Protein 7Z8E (pdb70)

InterPro domains:
  IPR000914 Solute-binding protein family 5 domain [PF00496] (113-527)
  IPR030678 Peptide/nickel binding protein, MppA-type [PIRSF002741] (44-614)
  IPR039424 Solute-binding protein family 5 [PTHR30290] (17-595)

Organism: Rhizobium meliloti (NCBI:txid382)

Nearest PDB structures (foldseek):
  7z8e-assembly1_A  TM=1.002E+00  e=0.000E+00  Sinorhizobium meliloti
  7z6f-assembly1_E  TM=9.522E-01  e=4.868E-64  Escherichia coli
  8fsq-assembly1_A  TM=9.533E-01  e=7.963E-63  Escherichia coli
  4ony-assembly2_B  TM=7.742E-01  e=8.714E-64  Brucella melitensis ATCC 23457
  3pam-assembly1_A  TM=9.337E-01  e=9.844E-24  Bartonella henselae

Foldseek 3Di:
DDDDWDKDQKDDPDDDDPDDQPAQADPQFDLPFAAEDEAEAEDEFWFFFLLVQALDTHHDPCSCVFFWFFQWAADLLDFQMTGGDQFRIKTADPQRQKIKTFGDPLQAWPVGHHQALVQLQVQLVLNLVRHVLSVLLCVQFPGWDAPDRRMIMTGGNGTQLRCVNRVNRPGTGADPCQQQDADPVRHRHHSNDGDPPFGIYLGQWGFPDADHTFKTKIAGDPVRSCCSPRHQRLWPRYRIYMYTYHQAVVVVVVCCLVVVHFKDWDPALVCLVPVPPHDCSPPVQKDKDWALQQLQQKFKFWFWFFACVDPLQVDLLLLLLLLLLDAQVCLLVVPNVVFWDFAFWRRPNDLLAAFDAADDPLVVLVVVVVVFFPPCNHPPTTDGQHDPDDVSNVVSNVSSQVSLVVVQWHQDVLATARNPPRHGAEFEEEAAGCVCVVSCVSSCVSVVNNRYHYYYDYDHNRVVSVCQQQLNGRIYRDMDMGGLQDASSQCLCANQVNLRHGPGNVNRSHYGPSLNVLRVCSSNPNDSVSNSSSSNSSRSRVSSSSSTNTHIDHSTTIMMGGPQKAARPDANNNDRSPPTSIHGNVSVVD/DDDDD

B-factor: mean 26.33, std 11.59, range [11.93, 117.66]

Sequence (597 aa):
MEEQPVWHHATSSIGEPKYKDGFARFDYVNPDAPKGGELRLSESGTFDSFNPILAKGEVATGVSSSLVFETLLKSAEDEITTSSYGLLAEGISYPDDISSATFRLRAEAKWADGKPVTPEDVVFSFDMVKEHNPLFSNYYRHVISAEKTGERDVTFRFDEKNNHELPNILGQFPILPKHWWEGQDAKGSKRDISRRTTLEPVMGSGPYKIASFQAGGSIRFELRDDYWGKDLNVNVGRYNFRTINYAFFSDRSVQFEAFRAGNVDFYQDNSASHWATAYDFPAMKDGRVIREEIENPLRATGIMQAFVPNMRREKFKDQRVRQALNYAFDFEDLNRSSLAHNAFQRVDSYFWGTELASSGLPEGREKEILEELKDKVPAAVFTTPYKNPVNGDPQKVRDNLRKALALFKEAGYELKGSRLVNAKTGEPFSFEILLSNPTFERTVTPFVNSVRKIGIDARIRTVDDSSQYTNRVRSYDYDMIYGIWAQTLVPGNEQSDYWGSSASSVNQPGSRNYAGIADPAIDELIRRIVFAPNREELVATTRALDRVLLAHHYVVPLFYSKALRVAYWNHLARPKELPYYGMDFPDAWWSKNTAAKGSDVASS

Secondary structure (DSSP, 8-state):
---S--EESEE-SSS--SSPTT--S-TTS-TTPPP--EEEEEEES---B--SS-SSS-B-HHIIIII-B-SEEE-TTSSS-EEESSEEEEE--TT-SEEEEEEPTT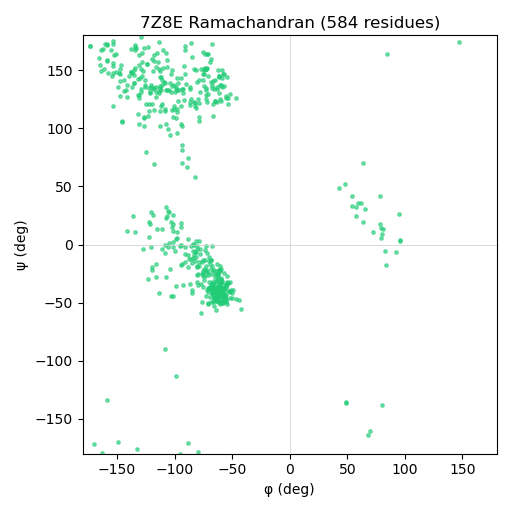-B-TTSPBP-HHHHHHHHHHHHHH-HHHHHHTTTEEEEEE-SSSEEEEEESSS--TTHHHHGGGSPB--HHHHTSB-TTSPBP-TTS---SPP--SSSEEEEEEETTTEEEEEE-TT-TTTTSGGGTT----SEEEEEEES-HHHHHHHHHTTSS-EEEE-BHHHHHHS--SHHHHTTSEEEEEE-GGGTT-EEEEEEEE-TTSGGG--HHHHHHHHHH--HHHHHHHTSTT--EE--STTTTSTTS--SS--HHHHHHHHTTGGGS-THHHH---------SHHHHHHHHHHHHHHHHHTTEEEETTEEEETTT-PBPEEEEEESSGGGHHHHHHHHHHHHHTT-EEEEEE--HHHHHHHHHTT--SEEEEEEEE-SS--GGGHHHH-GGGTTSTT-S-TT----HHHHHHHHHHHT-SSHHHHHHHHHHHHHHHHHTT-SEE-EE-SSEEEEEETTEE--SS--TT---TTTT-EEHHHHT-/---B-/--

Solvent-accessible surface area: 25182 Å² total; per-residue (Å²): 231,165,140,166,84,95,105,62,43,6,10,31,34,36,59,150,44,105,15,176,117,69,30,80,77,1,92,21,7,42,62,122,9,28,92,10,29,76,0,65,12,24,27,50,8,51,3,64,0,0,0,20,2,9,29,122,28,27,52,1,84,0,0,53,70,2,2,7,9,32,0,8,35,53,5,52,18,19,66,10,3,3,2,2,9,0,0,89,8,1,12,59,53,135,47,13,36,18,0,25,0,85,0,34,70,85,1,96,3,34,78,43,108,74,7,40,2,65,5,0,31,21,0,2,65,32,0,50,121,26,25,49,47,30,43,25,3,0,80,26,0,118,34,10,68,100,66,25,156,77,19,0,8,0,106,16,75,65,112,63,0,86,10,0,3,6,0,0,0,57,0,13,0,1,0,72,65,28,7,83,20,121,40,114,195,43,62,134,42,62,14,40,164,61,32,70,54,57,7,25,3,0,1,2,3,99,16,35,45,56,126,63,24,33,27,0,85,0,54,15,21,94,106,6,34,0,101,118,26,27,0,1,34,6,3,20,0,1,75,20,2,17,19,18,22,27,82,68,54,63,70,15,10,99,13,0,102,83,28,69,1,5,20,13,64,3,49,19,6,18,49,18,60,92,22,19,114,7,100,5,44,146,87,45,114,3,54,82,35,114,9,87,18,39,32,72,28,30,0,8,0,0,0,1,0,1,0,18,55,76,142,59,0,106,43,63,95,1,10,42,0,0,7,51,3,4,22,15,44,76,4,20,179,74,41,2,94,85,40,10,93,40,0,67,2,2,0,29,45,21,90,0,26,16,92,41,88,3,117,54,74,17,79,91,0,0,77,94,6,145,131,85,16,26,82,32,1,60,99,78,41,42,158,21,16,80,10,65,73,108,131,82,32,164,51,4,14,135,99,0,45,52,25,0,124,109,22,30,35,69,83,153,77,90,156,0,13,34,52,202,90,40,102,85,6,33,0,23,0,0,2,18,8,83,56,26,61,104,2,0,57,32,2,15,80,16,0,127,132,6,7,2,60,1,119,47,132,38,12,71,29,38,92,41,37,105,52,19,78,70,16,62,0,10,0,4,10,5,46,6,56,7,33,22,7,3,2,0,7,0,16,6,11,0,4,46,89,11,15,124,110,88,24,9,101,0,33,0,10,0,65,17,93,0,0,47,54,0,6,120,57,4,7,30,11,92,86,74,130,30,16,15,9,0,0,78,0,0,0,14,0,0,7,11,29,31,11,6,0,2,0,1,4,13,102,19,27,20,0,0,8,33,58,54,2,9,71,2,202,130,17,2,121,63,4,15,8,46,16,24,0,0,30,2,85,96,30,49,86,203,69,22,5,9,5,8,60

Structure (mmCIF, N/CA/C/O backbone):
data_7Z8E
#
_entry.id   7Z8E
#
_cell.length_a   59.900
_cell.length_b   73.770
_cell.length_c   140.830
_cell.angle_alpha   90.000
_cell.angle_beta   90.000
_cell.angle_gamma   90.000
#
_symmetry.space_group_name_H-M   'P 21 21 21'
#
loop_
_entity.id
_entity.type
_entity.pdbx_description
1 polymer 'ABC transporter substrate-binding protein'
2 polymer GLY-SER-ASP-VAL-ALA
3 polymer SER-SER
4 non-polymer 'TETRAETHYLENE GLYCOL'
5 non-polymer 1,2-ETHANEDIOL
6 non-polymer 'MAGNESIUM ION'
7 water water
#
loop_
_atom_site.group_PDB
_atom_site.id
_atom_site.type_symbol
_atom_site.label_atom_id
_atom_site.label_alt_id
_atom_site.label_comp_id
_atom_site.label_asym_id
_atom_site.label_entity_id
_atom_site.label_seq_id
_atom_site.pdbx_PDB_ins_code
_atom_site.Cartn_x
_atom_site.Cartn_y
_atom_site.Cartn_z
_atom_site.occupancy
_atom_site.B_iso_or_equiv
_atom_site.auth_seq_id
_atom_site.auth_comp_id
_atom_site.auth_asym_id
_atom_site.auth_atom_id
_atom_site.pdbx_PDB_model_num
ATOM 1 N N . MET A 1 21 ? 36.016 170.035 172.039 1.00 58.10 0 MET A N 1
ATOM 2 C CA . MET A 1 21 ? 36.244 170.852 170.849 1.00 57.50 0 MET A CA 1
ATOM 3 C C . MET A 1 21 ? 37.621 170.570 170.215 1.00 57.00 0 MET A C 1
ATOM 4 O O . MET A 1 21 ? 38.440 169.837 170.785 1.00 55.89 0 MET A O 1
ATOM 9 N N . GLU A 1 22 ? 37.873 171.171 169.044 1.00 49.53 1 GLU A N 1
ATOM 10 C CA . GLU A 1 22 ? 39.166 171.052 168.372 1.00 46.84 1 GLU A CA 1
ATOM 11 C C . GLU A 1 22 ? 40.138 172.056 169.001 1.00 45.53 1 GLU A C 1
ATOM 12 O O . GLU A 1 22 ? 39.708 173.104 169.454 1.00 44.11 1 GLU A O 1
ATOM 18 N N . GLU A 1 23 ? 41.437 171.738 169.008 1.00 39.33 2 GLU A N 1
ATOM 19 C CA . GLU A 1 23 ? 42.488 172.599 169.556 1.00 37.42 2 GLU A CA 1
ATOM 20 C C . GLU A 1 23 ? 43.520 172.870 168.463 1.00 35.15 2 GLU A C 1
ATOM 21 O O . GLU A 1 23 ? 43.492 172.201 167.423 1.00 34.71 2 GLU A O 1
ATOM 27 N N . GLN A 1 24 ? 44.463 173.816 168.709 1.00 28.33 3 GLN A N 1
ATOM 28 C CA . GLN A 1 24 ? 45.572 174.056 167.779 1.00 26.69 3 GLN A CA 1
ATOM 29 C C . GLN A 1 24 ? 46.296 172.700 167.563 1.00 29.38 3 GLN A C 1
ATOM 30 O O . GLN A 1 24 ? 46.614 172.012 168.548 1.00 25.82 3 GLN A O 1
ATOM 36 N N . PRO A 1 25 ? 46.462 172.275 166.282 1.00 26.78 4 PRO A N 1
ATOM 37 C CA . PRO A 1 25 ? 47.094 170.972 166.005 1.00 26.35 4 PRO A CA 1
ATOM 38 C C . PRO A 1 25 ? 48.498 170.828 166.585 1.00 28.59 4 PRO A C 1
ATOM 39 O O . PRO A 1 25 ? 49.228 171.806 166.767 1.00 29.17 4 PRO A O 1
ATOM 43 N N . VAL A 1 26 ? 48.813 169.606 166.976 1.00 24.37 5 VAL A N 1
ATOM 44 C CA . VAL A 1 26 ? 50.118 169.239 167.500 1.00 24.01 5 VAL A CA 1
ATOM 45 C C . VAL A 1 26 ? 50.678 168.336 166.413 1.00 26.55 5 VAL A C 1
ATOM 46 O O . VAL A 1 26 ? 50.066 167.320 166.067 1.00 25.59 5 VAL A O 1
ATOM 50 N N . TRP A 1 27 ? 51.798 168.736 165.829 1.00 24.37 6 TRP A N 1
ATOM 51 C CA . TRP A 1 27 ? 52.442 167.913 164.805 1.00 25.26 6 TRP A CA 1
ATOM 52 C C . TRP A 1 27 ? 53.512 167.021 165.417 1.00 28.97 6 TRP A C 1
ATOM 53 O O . TRP A 1 27 ? 54.212 167.428 166.350 1.00 29.45 6 TRP A O 1
ATOM 64 N N . HIS A 1 28 ? 53.632 165.807 164.892 1.00 24.07 7 HIS A N 1
ATOM 65 C CA . HIS A 1 28 ? 54.596 164.808 165.348 1.00 23.55 7 HIS A CA 1
ATOM 66 C C . HIS A 1 28 ? 55.431 164.345 164.145 1.00 25.00 7 HIS A C 1
ATOM 67 O O . HIS A 1 28 ? 54.882 164.176 163.060 1.00 24.18 7 HIS A O 1
ATOM 74 N N . HIS A 1 29 ? 56.734 164.112 164.342 1.00 22.07 8 HIS A N 1
ATOM 75 C CA . HIS A 1 29 ? 57.625 163.627 163.282 1.00 21.47 8 HIS A CA 1
ATOM 76 C C . HIS A 1 29 ? 57.599 162.089 163.238 1.00 22.88 8 HIS A C 1
ATOM 77 O O . HIS A 1 29 ? 58.150 161.481 162.325 1.00 22.44 8 HIS A O 1
ATOM 84 N N . ALA A 1 30 ? 57.024 161.485 164.275 1.00 20.97 9 ALA A N 1
ATOM 85 C CA . ALA A 1 30 ? 56.975 160.036 164.474 1.00 22.02 9 ALA A CA 1
ATOM 86 C C . ALA A 1 30 ? 55.752 159.625 165.257 1.00 26.47 9 ALA A C 1
ATOM 87 O O . ALA A 1 30 ? 55.138 160.443 165.943 1.00 25.72 9 ALA A O 1
ATOM 89 N N . THR A 1 31 ? 55.451 158.327 165.209 1.00 22.80 10 THR A N 1
ATOM 90 C CA . THR A 1 31 ? 54.377 157.755 165.989 1.00 23.67 10 THR A CA 1
ATOM 91 C C . THR A 1 31 ? 54.880 156.468 166.612 1.00 25.75 10 THR A C 1
ATOM 92 O O . THR A 1 31 ? 55.739 155.819 166.035 1.00 23.19 10 THR A O 1
ATOM 96 N N . SER A 1 32 ? 54.349 156.120 167.776 1.00 26.25 11 SER A N 1
ATOM 97 C CA . SER A 1 32 ? 54.733 154.908 168.501 1.00 27.09 11 SER A CA 1
ATOM 98 C C . SER A 1 32 ? 53.487 154.326 169.178 1.00 31.96 11 SER A C 1
ATOM 99 O O . SER A 1 32 ? 52.736 155.069 169.820 1.00 29.98 11 SER A O 1
ATOM 102 N N . SER A 1 33 ? 53.262 153.012 169.028 1.00 29.98 12 SER A N 1
ATOM 103 C CA . SER A 1 33 ? 52.092 152.373 169.659 1.00 31.61 12 SER A CA 1
ATOM 104 C C . SER A 1 33 ? 52.454 151.762 171.005 1.00 37.15 12 SER A C 1
ATOM 105 O O . SER A 1 33 ? 51.592 151.216 171.704 1.00 38.18 12 SER A O 1
ATOM 108 N N . ILE A 1 34 ? 53.736 151.877 171.377 1.00 32.69 13 ILE A N 1
ATOM 109 C CA . ILE A 1 34 ? 54.295 151.353 172.613 1.00 33.70 13 ILE A CA 1
ATOM 110 C C . ILE A 1 34 ? 55.513 152.238 172.961 1.00 40.09 13 ILE A C 1
ATOM 111 O O . ILE A 1 34 ? 56.441 152.366 172.163 1.00 41.50 13 ILE A O 1
ATOM 116 N N . GLY A 1 35 ? 55.477 152.886 174.106 1.00 36.84 14 GLY A N 1
ATOM 117 C CA . GLY A 1 35 ? 56.571 153.764 174.514 1.00 36.14 14 GLY A CA 1
ATOM 118 C C . GLY A 1 35 ? 56.713 155.024 173.673 1.00 35.83 14 GLY A C 1
ATOM 119 O O . GLY A 1 35 ? 55.799 155.392 172.928 1.00 34.41 14 GLY A O 1
ATOM 120 N N . GLU A 1 36 ? 57.880 155.684 173.779 1.00 27.82 15 GLU A N 1
ATOM 121 C CA . GLU A 1 36 ? 58.163 156.945 173.091 1.00 26.26 15 GLU A CA 1
ATOM 122 C C . GLU A 1 36 ? 59.135 156.744 171.930 1.00 26.84 15 GLU A C 1
ATOM 123 O O . GLU A 1 36 ? 59.981 155.859 172.030 1.00 26.67 15 GLU A O 1
ATOM 129 N N . PRO A 1 37 ? 59.112 157.585 170.866 1.00 21.82 16 PRO A N 1
ATOM 130 C CA . PRO A 1 37 ? 60.109 157.430 169.786 1.00 20.39 16 PRO A CA 1
ATOM 131 C C . PRO A 1 37 ? 61.520 157.663 170.332 1.00 21.53 16 PRO A C 1
ATOM 132 O O . PRO A 1 37 ? 61.739 158.593 171.127 1.00 21.46 16 PRO A O 1
ATOM 136 N N . LYS A 1 38 ? 62.456 156.789 169.943 1.00 18.20 17 LYS A N 1
ATOM 137 C CA . LYS A 1 38 ? 63.877 156.850 170.371 1.00 17.85 17 LYS A CA 1
ATOM 138 C C . LYS A 1 38 ? 64.559 158.129 169.846 1.00 20.40 17 LYS A C 1
ATOM 139 O O . LYS A 1 38 ? 65.430 158.694 170.523 1.00 20.50 17 LYS A O 1
ATOM 145 N N . TYR A 1 39 ? 64.196 158.541 168.614 1.00 17.32 18 TYR A N 1
ATOM 146 C CA . TYR A 1 39 ? 64.821 159.673 167.923 1.00 18.50 18 TYR A CA 1
ATOM 147 C C . TYR A 1 39 ? 63.974 160.926 167.957 1.00 23.43 18 TYR A C 1
ATOM 148 O O . TYR A 1 39 ? 62.778 160.861 167.715 1.00 21.21 18 TYR A O 1
ATOM 157 N N . LYS A 1 40 ? 64.600 162.071 168.218 1.00 23.71 19 LYS A N 1
ATOM 158 C CA . LYS A 1 40 ? 63.894 163.354 168.244 1.00 25.83 19 LYS A CA 1
ATOM 159 C C . LYS A 1 40 ? 63.781 163.944 166.849 1.00 28.55 19 LYS A C 1
ATOM 160 O O . LYS A 1 40 ? 64.560 163.596 165.956 1.00 25.93 19 LYS A O 1
ATOM 166 N N . ASP A 1 41 ? 62.848 164.897 166.688 1.00 26.81 20 ASP A N 1
ATOM 167 C CA . ASP A 1 41 ? 62.669 165.628 165.436 1.00 27.79 20 ASP A CA 1
ATOM 168 C C . ASP A 1 41 ? 64.004 166.271 165.052 1.00 30.62 20 ASP A C 1
ATOM 169 O O . ASP A 1 41 ? 64.674 166.860 165.906 1.00 31.01 20 ASP A O 1
ATOM 174 N N . GLY A 1 42 ? 64.437 166.027 163.824 1.00 26.85 21 GLY A N 1
ATOM 175 C CA . GLY A 1 42 ? 65.712 166.550 163.337 1.00 27.14 21 GLY A CA 1
ATOM 176 C C . GLY A 1 42 ? 66.893 165.605 163.438 1.00 29.33 21 GLY A C 1
ATOM 177 O O . GLY A 1 42 ? 68.013 165.998 163.099 1.00 29.77 21 GLY A O 1
ATOM 178 N N . PHE A 1 43 ? 66.679 164.343 163.906 1.00 24.68 22 PHE A N 1
ATOM 179 C CA . PHE A 1 43 ? 67.770 163.368 163.997 1.00 22.08 22 PHE A CA 1
ATOM 180 C C . PHE A 1 43 ? 68.404 163.179 162.622 1.00 24.65 22 PHE A C 1
ATOM 181 O O . PHE A 1 43 ? 67.713 163.312 161.614 1.00 24.34 22 PHE A O 1
ATOM 189 N N . ALA A 1 44 ? 69.718 162.933 162.571 1.00 22.61 23 ALA A N 1
ATOM 190 C CA . ALA A 1 44 ? 70.446 162.850 161.301 1.00 22.90 23 ALA A CA 1
ATOM 191 C C . ALA A 1 44 ? 70.330 161.523 160.552 1.00 24.29 23 ALA A C 1
ATOM 192 O O . ALA A 1 44 ? 70.401 161.502 159.313 1.00 22.77 23 ALA A O 1
ATOM 194 N N . ARG A 1 45 ? 70.206 160.417 161.313 1.00 20.42 24 ARG A N 1
ATOM 195 C CA . ARG A 1 45 ? 70.186 159.046 160.825 1.00 19.07 24 ARG A CA 1
ATOM 196 C C . ARG A 1 45 ? 69.871 158.082 161.968 1.00 21.11 24 ARG A C 1
ATOM 197 O O . ARG A 1 45 ? 69.955 158.456 163.142 1.00 19.92 24 ARG A O 1
ATOM 205 N N . PHE A 1 46 ? 69.642 156.810 161.618 1.00 18.25 25 PHE A N 1
ATOM 206 C CA . PHE A 1 46 ? 69.497 155.751 162.604 1.00 17.40 25 PHE A CA 1
ATOM 207 C C . PHE A 1 46 ? 70.907 155.450 163.115 1.00 22.31 25 PHE A C 1
ATOM 208 O O . PHE A 1 46 ? 71.869 155.644 162.372 1.00 23.26 25 PHE A O 1
ATOM 216 N N . ASP A 1 47 ? 71.045 155.070 164.395 1.00 18.37 26 ASP A N 1
ATOM 217 C CA . ASP A 1 47 ? 72.357 154.838 164.992 1.00 19.27 26 ASP A CA 1
ATOM 218 C C . ASP A 1 47 ? 73.133 153.680 164.418 1.00 23.48 26 ASP A C 1
ATOM 219 O O . ASP A 1 47 ? 74.360 153.720 164.464 1.00 23.65 26 ASP A O 1
ATOM 224 N N . TYR A 1 48 ? 72.438 152.617 163.986 1.00 18.56 27 TYR A N 1
ATOM 225 C CA . TYR A 1 48 ? 73.107 151.383 163.583 1.00 18.54 27 TYR A CA 1
ATOM 226 C C . TYR A 1 48 ? 73.719 151.425 162.194 1.00 22.24 27 TYR A C 1
ATOM 227 O O . TYR A 1 48 ? 74.520 150.555 161.870 1.00 21.49 27 TYR A O 1
ATOM 236 N N . VAL A 1 49 ? 73.296 152.374 161.334 1.00 18.05 28 VAL A N 1
ATOM 237 C CA . VAL A 1 49 ? 73.765 152.344 159.939 1.00 17.27 28 VAL A CA 1
ATOM 238 C C . VAL A 1 49 ? 75.223 152.752 159.836 1.00 20.37 28 VAL A C 1
ATOM 239 O O . VAL A 1 49 ? 75.750 153.384 160.747 1.00 20.16 28 VAL A O 1
ATOM 243 N N . ASN A 1 50 ? 75.844 152.449 158.697 1.00 19.61 29 ASN A N 1
ATOM 244 C CA . ASN A 1 50 ? 77.164 152.948 158.370 1.00 19.88 29 ASN A CA 1
ATOM 245 C C . ASN A 1 50 ? 76.845 154.203 157.549 1.00 23.25 29 ASN A C 1
ATOM 246 O O . ASN A 1 50 ? 76.470 154.073 156.383 1.00 22.47 29 ASN A O 1
ATOM 251 N N . PRO A 1 51 ? 76.986 155.428 158.117 1.00 21.43 30 PRO A N 1
ATOM 252 C CA . PRO A 1 51 ? 76.674 156.645 157.336 1.00 22.59 30 PRO A CA 1
ATOM 253 C C . PRO A 1 51 ? 77.535 156.802 156.094 1.00 27.20 30 PRO A C 1
ATOM 254 O O . PRO A 1 51 ? 77.152 157.516 155.164 1.00 27.58 30 PRO A O 1
ATOM 258 N N . ASP A 1 52 ? 78.706 156.148 156.076 1.00 24.59 31 ASP A N 1
ATOM 259 C CA . ASP A 1 52 ? 79.579 156.259 154.907 1.00 25.35 31 ASP A CA 1
ATOM 260 C C . ASP A 1 52 ? 79.498 155.020 153.969 1.00 27.75 31 ASP A C 1
ATOM 261 O O . ASP A 1 52 ? 80.390 154.832 153.135 1.00 26.92 31 ASP A O 1
ATOM 266 N N . ALA A 1 53 ? 78.422 154.190 154.093 1.00 23.56 32 ALA A N 1
ATOM 267 C CA . ALA A 1 53 ? 78.238 153.013 153.227 1.00 22.12 32 ALA A CA 1
ATOM 268 C C . ALA A 1 53 ? 78.323 153.478 151.763 1.00 25.53 32 ALA A C 1
ATOM 269 O O . ALA A 1 53 ? 77.641 154.436 151.394 1.00 23.06 32 ALA A O 1
ATOM 271 N N . PRO A 1 54 ? 79.196 152.865 150.935 1.00 24.08 33 PRO A N 1
ATOM 272 C CA . PRO A 1 54 ? 79.326 153.334 149.541 1.00 25.12 33 PRO A CA 1
ATOM 273 C C . PRO A 1 54 ? 78.174 152.865 148.663 1.00 26.90 33 PRO A C 1
ATOM 274 O O . PRO A 1 54 ? 77.615 151.790 148.916 1.00 25.04 33 PRO A O 1
ATOM 278 N N . LYS A 1 55 ? 77.851 153.652 147.621 1.00 23.32 34 LYS A N 1
ATOM 279 C CA . LYS A 1 55 ? 76.825 153.306 146.638 1.00 22.25 34 LYS A CA 1
ATOM 280 C C . LYS A 1 55 ? 77.507 152.573 145.499 1.00 27.59 34 LYS A C 1
ATOM 281 O O . LYS A 1 55 ? 78.464 153.098 144.915 1.00 28.10 34 LYS A O 1
ATOM 287 N N . GLY A 1 56 ? 77.034 151.369 145.203 1.00 22.10 35 GLY A N 1
ATOM 288 C CA . GLY A 1 56 ? 77.583 150.588 144.110 1.00 21.46 35 GLY A CA 1
ATOM 289 C C . GLY A 1 56 ? 77.568 149.097 144.337 1.00 22.42 35 GLY A C 1
ATOM 290 O O . GLY A 1 56 ? 77.225 148.633 145.425 1.00 21.63 35 GLY A O 1
ATOM 291 N N . GLY A 1 57 ? 77.949 148.358 143.297 1.00 19.74 36 GLY A N 1
ATOM 292 C CA . GLY A 1 57 ? 78.036 146.909 143.368 1.00 19.31 36 GLY A CA 1
ATOM 293 C C . GLY A 1 57 ? 76.716 146.217 143.115 1.00 23.31 36 GLY A C 1
ATOM 294 O O . GLY A 1 57 ? 75.643 146.842 143.152 1.00 21.64 36 GLY A O 1
ATOM 295 N N . GLU A 1 58 ? 76.803 144.913 142.843 1.00 21.10 37 GLU A N 1
ATOM 296 C CA . GLU A 1 58 ? 75.632 144.088 142.567 1.00 19.56 37 GLU A CA 1
ATOM 297 C C . GLU A 1 58 ? 75.371 143.159 143.748 1.00 24.22 37 GLU A C 1
ATOM 298 O O . GLU A 1 58 ? 76.316 142.642 144.353 1.00 24.55 37 GLU A O 1
ATOM 304 N N . LEU A 1 59 ? 74.089 143.002 144.111 1.00 16.84 38 LEU A N 1
ATOM 305 C CA . LEU A 1 59 ? 73.666 142.045 145.109 1.00 16.30 38 LEU A CA 1
ATOM 306 C C . LEU A 1 59 ? 72.762 141.037 144.369 1.00 19.63 38 LEU A C 1
ATOM 307 O O . LEU A 1 59 ? 71.791 141.446 143.734 1.00 20.19 38 LEU A O 1
ATOM 312 N N . ARG A 1 60 ? 73.063 139.734 144.479 1.00 14.99 39 ARG A N 1
ATOM 313 C CA . ARG A 1 60 ? 72.287 138.683 143.819 1.00 13.98 39 ARG A CA 1
ATOM 314 C C . ARG A 1 60 ? 71.491 137.907 144.864 1.00 18.36 39 ARG A C 1
ATOM 315 O O . ARG A 1 60 ? 72.071 137.279 145.751 1.00 17.08 39 ARG A O 1
ATOM 323 N N . LEU A 1 61 ? 70.161 138.006 144.793 1.00 14.34 40 LEU A N 1
ATOM 324 C CA . LEU A 1 61 ? 69.272 137.338 145.755 1.00 14.79 40 LEU A CA 1
ATOM 325 C C . LEU A 1 61 ? 68.427 136.287 145.038 1.00 17.78 40 LEU A C 1
ATOM 326 O O . LEU A 1 61 ? 68.310 136.293 143.807 1.00 15.64 40 LEU A O 1
ATOM 331 N N . SER A 1 62 ? 67.808 135.403 145.837 1.00 16.01 41 SER A N 1
ATOM 332 C CA . SER A 1 62 ? 66.933 134.371 145.302 1.00 15.81 41 SER A CA 1
ATOM 333 C C . SER A 1 62 ? 65.580 134.533 145.990 1.00 20.81 41 SER A C 1
ATOM 334 O O . SER A 1 62 ? 65.486 135.108 147.088 1.00 21.71 41 SER A O 1
ATOM 337 N N . GLU A 1 63 ? 64.531 134.064 145.328 1.00 17.89 42 GLU A N 1
ATOM 338 C CA . GLU A 1 63 ? 63.172 134.110 145.874 1.00 17.98 42 GLU A CA 1
ATOM 339 C C . GLU A 1 63 ? 62.521 132.802 145.458 1.00 21.81 42 GLU A C 1
ATOM 340 O O . GLU A 1 63 ? 62.738 132.321 144.347 1.00 20.16 42 GLU A O 1
ATOM 346 N N . SER A 1 64 ? 61.795 132.173 146.382 1.00 20.81 43 SER A N 1
ATOM 347 C CA . SER A 1 64 ? 61.126 130.908 146.086 1.00 20.77 43 SER A CA 1
ATOM 348 C C . SER A 1 64 ? 59.933 131.176 145.177 1.00 23.51 43 SER A C 1
ATOM 349 O O . SER A 1 64 ? 59.351 132.264 145.203 1.00 24.63 43 SER A O 1
ATOM 352 N N . GLY A 1 65 ? 59.602 130.197 144.364 1.00 19.95 44 GLY A N 1
ATOM 353 C CA . GLY A 1 65 ? 58.450 130.276 143.486 1.00 18.75 44 GLY A CA 1
ATOM 354 C C . GLY A 1 65 ? 58.721 131.072 142.237 1.00 21.28 44 GLY A C 1
ATOM 355 O O . GLY A 1 65 ? 59.763 130.900 141.594 1.00 21.86 44 GLY A O 1
ATOM 356 N N . THR A 1 66 ? 57.753 131.901 141.854 1.00 17.17 45 THR A N 1
ATOM 357 C CA . THR A 1 66 ? 57.860 132.667 140.598 1.00 17.44 45 THR A CA 1
ATOM 358 C C . THR A 1 66 ? 57.116 134.006 140.741 1.00 20.28 45 THR A C 1
ATOM 359 O O . THR A 1 66 ? 56.720 134.399 141.842 1.00 19.13 45 THR A O 1
ATOM 363 N N . PHE A 1 67 ? 56.940 134.709 139.636 1.00 17.81 46 PHE A N 1
ATOM 364 C CA . PHE A 1 67 ? 56.110 135.917 139.648 1.00 17.49 46 PHE A CA 1
ATOM 365 C C . PHE A 1 67 ? 55.433 136.036 138.294 1.00 19.74 46 PHE A C 1
ATOM 366 O O . PHE A 1 67 ? 55.981 135.580 137.282 1.00 19.16 46 PHE A O 1
ATOM 374 N N . ASP A 1 68 ? 54.259 136.648 138.261 1.00 16.03 47 ASP A N 1
ATOM 375 C CA . ASP A 1 68 ? 53.586 136.843 136.976 1.00 17.29 47 ASP A CA 1
ATOM 376 C C . ASP A 1 68 ? 52.917 138.222 136.964 1.00 21.18 47 ASP A C 1
ATOM 377 O O . ASP A 1 68 ? 52.103 138.486 136.084 1.00 20.64 47 ASP A O 1
ATOM 382 N N . SER A 1 69 ? 53.243 139.089 137.951 1.00 17.71 48 SER A N 1
ATOM 383 C CA . SER A 1 69 ? 52.635 140.430 138.040 1.00 17.03 48 SER A CA 1
ATOM 384 C C . SER A 1 69 ? 53.552 141.438 138.775 1.00 21.00 48 SER A C 1
ATOM 385 O O . SER A 1 69 ? 54.286 141.039 139.662 1.00 19.07 48 SER A O 1
ATOM 388 N N . PHE A 1 70 ? 53.501 142.727 138.388 1.00 18.36 49 PHE A N 1
ATOM 389 C CA . PHE A 1 70 ? 54.231 143.793 139.079 1.00 18.31 49 PHE A CA 1
ATOM 390 C C . PHE A 1 70 ? 53.253 144.673 139.851 1.00 21.97 49 PHE A C 1
ATOM 391 O O . PHE A 1 70 ? 53.678 145.654 140.459 1.00 19.79 49 PHE A O 1
ATOM 399 N N . ASN A 1 71 ? 51.944 144.357 139.785 1.00 18.67 50 ASN A N 1
ATOM 400 C CA . ASN A 1 71 ? 50.931 145.162 140.478 1.00 18.56 50 ASN A CA 1
ATOM 401 C C . ASN A 1 71 ? 51.142 144.996 141.992 1.00 22.87 50 ASN A C 1
ATOM 402 O O . ASN A 1 71 ? 50.988 143.896 142.515 1.00 22.21 50 ASN A O 1
ATOM 407 N N . PRO A 1 72 ? 51.596 146.060 142.684 1.00 22.03 51 PRO A N 1
ATOM 408 C CA . PRO A 1 72 ? 52.017 145.895 144.081 1.00 22.81 51 PRO A CA 1
ATOM 409 C C . PRO A 1 72 ? 50.913 145.745 145.110 1.00 26.31 51 PRO A C 1
ATOM 410 O O . PRO A 1 72 ? 51.199 145.405 146.261 1.00 28.44 51 PRO A O 1
ATOM 414 N N . ILE A 1 73 ? 49.670 146.034 144.730 1.00 18.97 52 ILE A N 1
ATOM 415 C CA . ILE A 1 73 ? 48.624 146.009 145.741 1.00 19.26 52 ILE A CA 1
ATOM 416 C C . ILE A 1 73 ? 47.515 145.013 145.469 1.00 23.43 52 ILE A C 1
ATOM 417 O O . ILE A 1 73 ? 46.837 144.617 146.415 1.00 23.97 52 ILE A O 1
ATOM 422 N N . LEU A 1 74 ? 47.325 144.606 144.210 1.00 19.72 53 LEU A N 1
ATOM 423 C CA . LEU A 1 74 ? 46.256 143.678 143.864 1.00 19.20 53 LEU A CA 1
ATOM 424 C C . LEU A 1 74 ? 46.601 142.287 144.374 1.00 22.64 53 LEU A C 1
ATOM 425 O O . LEU A 1 74 ? 47.634 141.740 144.005 1.00 21.94 53 LEU A O 1
ATOM 430 N N . ALA A 1 75 ? 45.727 141.718 145.201 1.00 19.93 54 ALA A N 1
ATOM 431 C CA . ALA A 1 75 ? 45.945 140.377 145.743 1.00 20.14 54 ALA A CA 1
ATOM 432 C C . ALA A 1 75 ? 45.503 139.318 144.726 1.00 23.92 54 ALA A C 1
ATOM 433 O O . ALA A 1 75 ? 44.616 138.512 144.995 1.00 23.66 54 ALA A O 1
ATOM 435 N N . LYS A 1 76 ? 46.107 139.370 143.526 1.00 19.25 55 LYS A N 1
ATOM 436 C CA . LYS A 1 76 ? 45.889 138.426 142.433 1.00 19.03 55 LYS A CA 1
ATOM 437 C C . LYS A 1 76 ? 47.270 138.135 141.843 1.00 21.79 55 LYS A C 1
ATOM 438 O O . LYS A 1 76 ? 48.163 139.001 141.855 1.00 19.52 55 LYS A O 1
ATOM 444 N N . GLY A 1 77 ? 47.430 136.924 141.334 1.00 19.93 56 GLY A N 1
ATOM 445 C CA . GLY A 1 77 ? 48.687 136.506 140.712 1.00 19.14 56 GLY A CA 1
ATOM 446 C C . GLY A 1 77 ? 49.807 136.358 141.726 1.00 21.66 56 GLY A C 1
ATOM 447 O O . GLY A 1 77 ? 49.553 136.186 142.915 1.00 21.29 56 GLY A O 1
ATOM 448 N N . GLU A 1 78 ? 51.050 136.376 141.248 1.00 20.23 57 GLU A N 1
ATOM 449 C CA . GLU A 1 78 ? 52.259 136.209 142.083 1.00 19.49 57 GLU A CA 1
ATOM 450 C C . GLU A 1 78 ? 53.124 137.452 141.863 1.00 22.99 57 GLU A C 1
ATOM 451 O O . GLU A 1 78 ? 53.531 137.715 140.733 1.00 19.88 57 GLU A O 1
ATOM 457 N N . VAL A 1 79 ? 53.424 138.211 142.937 1.00 20.64 58 VAL A N 1
ATOM 458 C CA . VAL A 1 79 ? 54.227 139.444 142.813 1.00 21.62 58 VAL A CA 1
ATOM 459 C C . VAL A 1 79 ? 55.568 139.243 143.511 1.00 25.25 58 VAL A C 1
ATOM 460 O O . VAL A 1 79 ? 55.615 138.563 144.524 1.00 25.77 58 VAL A O 1
ATOM 464 N N . ALA A 1 80 ? 56.644 139.818 142.970 1.00 22.95 59 ALA A N 1
ATOM 465 C CA . ALA A 1 80 ? 57.982 139.754 143.578 1.00 24.47 59 ALA A CA 1
ATOM 466 C C . ALA A 1 80 ? 58.015 140.695 144.768 1.00 28.02 59 ALA A C 1
ATOM 467 O O . ALA A 1 80 ? 57.544 141.823 144.632 1.00 27.33 59 ALA A O 1
ATOM 469 N N . THR A 1 81 ? 58.599 140.258 145.910 1.00 24.18 60 THR A N 1
ATOM 470 C CA . THR A 1 81 ? 58.686 141.071 147.144 1.00 23.11 60 THR A CA 1
ATOM 471 C C . THR A 1 81 ? 59.439 142.385 146.957 1.00 25.23 60 THR A C 1
ATOM 472 O O . THR A 1 81 ? 59.154 143.376 147.647 1.00 23.72 60 THR A O 1
ATOM 476 N N . GLY A 1 82 ? 60.403 142.374 146.039 1.00 19.90 61 GLY A N 1
ATOM 477 C CA . GLY A 1 82 ? 61.233 143.537 145.782 1.00 19.80 61 GLY A CA 1
ATOM 478 C C . GLY A 1 82 ? 60.469 144.728 145.236 1.00 22.27 61 GLY A C 1
ATOM 479 O O . GLY A 1 82 ? 60.909 145.858 145.398 1.00 22.57 61 GLY A O 1
ATOM 480 N N . VAL A 1 83 ? 59.317 144.497 144.573 1.00 17.69 62 VAL A N 1
ATOM 481 C CA . VAL A 1 83 ? 58.568 145.617 143.996 1.00 17.85 62 VAL A CA 1
ATOM 482 C C . VAL A 1 83 ? 58.070 146.552 145.120 1.00 19.86 62 VAL A C 1
ATOM 483 O O . VAL A 1 83 ? 58.411 147.744 145.136 1.00 20.27 62 VAL A O 1
ATOM 487 N N . SER A 1 84 ? 57.319 146.004 146.081 1.00 18.83 63 SER A N 1
ATOM 488 C CA . SER A 1 84 ? 56.801 146.863 147.137 1.00 19.60 63 SER A CA 1
ATOM 489 C C . SER A 1 84 ? 57.884 147.431 148.053 1.00 24.10 63 SER A C 1
ATOM 490 O O . SER A 1 84 ? 57.739 148.583 148.492 1.00 26.10 63 SER A O 1
ATOM 493 N N . SER A 1 85 ? 58.968 146.670 148.307 1.00 19.44 64 SER A N 1
ATOM 494 C CA A SER A 1 85 ? 60.052 147.101 149.198 0.50 19.54 64 SER A CA 1
ATOM 495 C CA B SER A 1 85 ? 60.013 147.148 149.215 0.50 18.95 64 SER A CA 1
ATOM 496 C C . SER A 1 85 ? 61.021 148.123 148.605 1.00 22.33 64 SER A C 1
ATOM 497 O O . SER A 1 85 ? 61.527 148.983 149.335 1.00 20.03 64 SER A O 1
ATOM 502 N N . LEU A 1 86 ? 61.314 148.010 147.295 1.00 17.36 65 LEU A N 1
ATOM 503 C CA . LEU A 1 86 ? 62.334 148.851 146.679 1.00 17.32 65 LEU A CA 1
ATOM 504 C C . LEU A 1 86 ? 61.832 149.946 145.769 1.00 19.83 65 LEU A C 1
ATOM 505 O O . LEU A 1 86 ? 62.549 150.926 145.551 1.00 18.84 65 LEU A O 1
ATOM 510 N N . VAL A 1 87 ? 60.660 149.740 145.139 1.00 16.76 66 VAL A N 1
ATOM 511 C CA . VAL A 1 87 ? 60.127 150.697 144.133 1.00 15.49 66 VAL A CA 1
ATOM 512 C C . VAL A 1 87 ? 59.066 151.621 144.773 1.00 19.79 66 VAL A C 1
ATOM 513 O O . VAL A 1 87 ? 58.945 152.777 144.352 1.00 20.50 66 VAL A O 1
ATOM 517 N N . PHE A 1 88 ? 58.263 151.094 145.717 1.00 16.99 67 PHE A N 1
ATOM 518 C CA . PHE A 1 88 ? 57.209 151.901 146.343 1.00 16.60 67 PHE A CA 1
ATOM 519 C C . PHE A 1 88 ? 57.568 152.282 147.762 1.00 21.55 67 PHE A C 1
ATOM 520 O O . PHE A 1 88 ? 58.411 151.634 148.408 1.00 20.68 67 PHE A O 1
ATOM 528 N N . GLU A 1 89 ? 56.921 153.339 148.250 1.00 18.90 68 GLU A N 1
ATOM 529 C CA . GLU A 1 89 ? 57.160 153.818 149.609 1.00 18.73 68 GLU A CA 1
ATOM 530 C C . GLU A 1 89 ? 55.852 154.020 150.316 1.00 21.63 68 GLU A C 1
ATOM 531 O O . GLU A 1 89 ? 54.812 154.151 149.686 1.00 20.94 68 GLU A O 1
ATOM 537 N N . THR A 1 90 ? 55.921 154.113 151.628 1.00 17.69 69 THR A N 1
ATOM 538 C CA . THR A 1 90 ? 54.780 154.329 152.502 1.00 15.96 69 THR A CA 1
ATOM 539 C C . THR A 1 90 ? 54.917 155.732 153.171 1.00 18.84 69 THR A C 1
ATOM 540 O O . THR A 1 90 ? 55.953 156.409 153.031 1.00 18.77 69 THR A O 1
ATOM 544 N N . LEU A 1 91 ? 53.900 156.153 153.922 1.00 15.72 70 LEU A N 1
ATOM 545 C CA . LEU A 1 91 ? 53.935 157.481 154.563 1.00 17.16 70 LEU A CA 1
ATOM 546 C C . LEU A 1 91 ? 54.945 157.553 155.688 1.00 19.53 70 LEU A C 1
ATOM 547 O O . LEU A 1 91 ? 55.540 158.612 155.923 1.00 19.63 70 LEU A O 1
ATOM 552 N N . LEU A 1 92 ? 55.137 156.415 156.385 1.00 17.41 71 LEU A N 1
ATOM 553 C CA . LEU A 1 92 ? 56.061 156.336 157.530 1.00 16.99 71 LEU A CA 1
ATOM 554 C C . LEU A 1 92 ? 57.004 155.164 157.370 1.00 19.38 71 LEU A C 1
ATOM 555 O O . LEU A 1 92 ? 56.624 154.147 156.798 1.00 18.08 71 LEU A O 1
ATOM 560 N N . LYS A 1 93 ? 58.217 155.273 157.932 1.00 18.63 72 LYS A N 1
ATOM 561 C CA . LYS A 1 93 ? 59.214 154.191 157.883 1.00 18.47 72 LYS A CA 1
ATOM 562 C C . LYS A 1 93 ? 59.382 153.615 159.296 1.00 22.30 72 LYS A C 1
ATOM 563 O O . LYS A 1 93 ? 59.738 154.356 160.210 1.00 20.69 72 LYS A O 1
ATOM 569 N N . SER A 1 94 ? 59.125 152.299 159.479 1.00 19.44 73 SER A N 1
ATOM 570 C CA . SER A 1 94 ? 59.269 151.643 160.791 1.00 21.09 73 SER A CA 1
ATOM 571 C C . SER A 1 94 ? 60.757 151.476 161.151 1.00 24.47 73 SER A C 1
ATOM 572 O O . SER A 1 94 ? 61.529 150.996 160.317 1.00 24.87 73 SER A O 1
ATOM 575 N N . ALA A 1 95 ? 61.165 151.914 162.375 1.00 20.52 74 ALA A N 1
ATOM 576 C CA . ALA A 1 95 ? 62.560 151.813 162.812 1.00 18.75 74 ALA A CA 1
ATOM 577 C C . ALA A 1 95 ? 62.834 150.396 163.283 1.00 21.24 74 ALA A C 1
ATOM 578 O O . ALA A 1 95 ? 62.139 149.917 164.170 1.00 20.88 74 ALA A O 1
ATOM 580 N N . GLU A 1 96 ? 63.868 149.728 162.721 1.00 18.00 75 GLU A N 1
ATOM 581 C CA . GLU A 1 96 ? 64.170 148.341 163.118 1.00 17.75 75 GLU A CA 1
ATOM 582 C C . GLU A 1 96 ? 64.903 148.237 164.453 1.00 22.07 75 GLU A C 1
ATOM 583 O O . GLU A 1 96 ? 65.136 147.121 164.936 1.00 21.06 75 GLU A O 1
ATOM 589 N N . ASP A 1 97 ? 65.257 149.390 165.057 1.00 18.80 76 ASP A N 1
ATOM 590 C CA . ASP A 1 97 ? 65.861 149.365 166.387 1.00 18.77 76 ASP A CA 1
ATOM 591 C C . ASP A 1 97 ? 64.827 149.720 167.486 1.00 22.49 76 ASP A C 1
ATOM 592 O O . ASP A 1 97 ? 65.178 149.975 168.640 1.00 22.15 76 ASP A O 1
ATOM 597 N N . GLU A 1 98 ? 63.548 149.742 167.106 1.00 19.04 77 GLU A N 1
ATOM 598 C CA . GLU A 1 98 ? 62.435 149.994 168.016 1.00 19.52 77 GLU A CA 1
ATOM 599 C C . GLU A 1 98 ? 61.309 148.988 167.767 1.00 23.46 77 GLU A C 1
ATOM 600 O O . GLU A 1 98 ? 61.345 148.273 166.766 1.00 22.98 77 GLU A O 1
ATOM 606 N N . ILE A 1 99 ? 60.329 148.929 168.688 1.00 24.91 78 ILE A N 1
ATOM 607 C CA . ILE A 1 99 ? 59.255 147.932 168.589 1.00 26.48 78 ILE A CA 1
ATOM 608 C C . ILE A 1 99 ? 58.189 148.301 167.530 1.00 32.23 78 ILE A C 1
ATOM 609 O O . ILE A 1 99 ? 57.977 147.499 166.611 1.00 34.19 78 ILE A O 1
ATOM 614 N N . THR A 1 100 ? 57.513 149.456 167.655 1.00 28.16 79 THR A N 1
ATOM 615 C CA . THR A 1 100 ? 56.483 149.847 166.663 1.00 27.56 79 THR A CA 1
ATOM 616 C C . THR A 1 100 ? 56.693 151.251 166.092 1.00 29.65 79 THR A C 1
ATOM 617 O O . THR A 1 100 ? 55.955 151.661 165.180 1.00 31.87 79 THR A O 1
ATOM 621 N N . THR A 1 101 ? 57.699 151.980 166.591 1.00 21.72 80 THR A N 1
ATOM 622 C CA . THR A 1 101 ? 57.943 153.359 166.156 1.00 19.57 80 THR A CA 1
ATOM 623 C C . THR A 1 101 ? 58.160 153.500 164.671 1.00 21.19 80 THR A C 1
ATOM 624 O O . THR A 1 101 ? 58.897 152.718 164.070 1.00 21.02 80 THR A O 1
ATOM 628 N N . SER A 1 102 ? 57.522 154.529 164.087 1.00 18.63 81 SER A N 1
ATOM 629 C CA A SER A 1 102 ? 57.608 154.833 162.665 0.50 17.43 81 SER A CA 1
ATOM 630 C CA B SER A 1 102 ? 57.710 154.830 162.676 0.50 17.56 81 SER A CA 1
ATOM 631 C C . SER A 1 102 ? 57.904 156.321 162.514 1.00 20.53 81 SER A C 1
ATOM 632 O O . SER A 1 102 ? 57.378 157.108 163.294 1.00 20.42 81 SER A O 1
ATOM 637 N N . TYR A 1 103 ? 58.737 156.687 161.564 1.00 17.31 82 TYR A N 1
ATOM 638 C CA . TYR A 1 103 ? 59.145 158.067 161.311 1.00 17.14 82 TYR A CA 1
ATOM 639 C C . TYR A 1 103 ? 58.671 158.533 159.938 1.00 20.11 82 TYR A C 1
ATOM 640 O O . TYR A 1 103 ? 58.586 157.721 159.017 1.00 21.28 82 TYR A O 1
ATOM 649 N N . GLY A 1 104 ? 58.463 159.837 159.784 1.00 17.82 83 GLY A N 1
ATOM 650 C CA . GLY A 1 104 ? 58.035 160.384 158.498 1.00 17.68 83 GLY A CA 1
ATOM 651 C C . GLY A 1 104 ? 58.922 159.992 157.326 1.00 21.06 83 GLY A C 1
ATOM 652 O O . GLY A 1 104 ? 60.127 160.248 157.354 1.00 20.59 83 GLY A O 1
ATOM 653 N N . LEU A 1 105 ? 58.332 159.310 156.304 1.00 17.93 84 LEU A N 1
ATOM 654 C CA . LEU A 1 105 ? 59.033 158.942 155.067 1.00 16.43 84 LEU A CA 1
ATOM 655 C C . LEU A 1 105 ? 58.443 159.858 153.987 1.00 21.57 84 LEU A C 1
ATOM 656 O O . LEU A 1 105 ? 58.932 160.977 153.853 1.00 22.31 84 LEU A O 1
ATOM 661 N N . LEU A 1 106 ? 57.352 159.461 153.281 1.00 18.37 85 LEU A N 1
ATOM 662 C CA . LEU A 1 106 ? 56.732 160.407 152.314 1.00 18.48 85 LEU A CA 1
ATOM 663 C C . LEU A 1 106 ? 56.021 161.530 153.086 1.00 20.13 85 LEU A C 1
ATOM 664 O O . LEU A 1 106 ? 55.874 162.631 152.570 1.00 21.73 85 LEU A O 1
ATOM 669 N N . ALA A 1 107 ? 55.590 161.242 154.332 1.00 17.81 86 ALA A N 1
ATOM 670 C CA . ALA A 1 107 ? 54.991 162.278 155.191 1.00 19.41 86 ALA A CA 1
ATOM 671 C C . ALA A 1 107 ? 56.101 162.966 156.037 1.00 22.63 86 ALA A C 1
ATOM 672 O O . ALA A 1 107 ? 57.023 162.297 156.498 1.00 21.41 86 ALA A O 1
ATOM 674 N N . GLU A 1 108 ? 56.041 164.286 156.178 1.00 21.26 87 GLU A N 1
ATOM 675 C CA . GLU A 1 108 ? 56.955 165.084 157.000 1.00 21.80 87 GLU A CA 1
ATOM 676 C C . GLU A 1 108 ? 56.496 164.962 158.473 1.00 25.99 87 GLU A C 1
ATOM 677 O O . GLU A 1 108 ? 57.305 164.949 159.415 1.00 25.06 87 GLU A O 1
ATOM 683 N N . GLY A 1 109 ? 55.188 164.874 158.643 1.00 23.28 88 GLY A N 1
ATOM 684 C CA . GLY A 1 109 ? 54.598 164.805 159.965 1.00 24.94 88 GLY A CA 1
ATOM 685 C C . GLY A 1 109 ? 53.182 164.303 159.992 1.00 26.18 88 GLY A C 1
ATOM 686 O O . GLY A 1 109 ? 52.540 164.156 158.949 1.00 24.32 88 GLY A O 1
ATOM 687 N N . ILE A 1 110 ? 52.723 164.016 161.198 1.00 20.49 89 ILE A N 1
ATOM 688 C CA . ILE A 1 110 ? 51.397 163.508 161.460 1.00 21.06 89 ILE A CA 1
ATOM 689 C C . ILE A 1 110 ? 50.753 164.321 162.595 1.00 23.58 89 ILE A C 1
ATOM 690 O O . ILE A 1 110 ? 51.431 164.716 163.546 1.00 22.46 89 ILE A O 1
ATOM 695 N N . SER A 1 111 ? 49.451 164.564 162.475 1.00 21.48 90 SER A N 1
ATOM 696 C CA . SER A 1 111 ? 48.678 165.293 163.470 1.00 22.31 90 SER A CA 1
ATOM 697 C C . SER A 1 111 ? 47.384 164.535 163.701 1.00 27.22 90 SER A C 1
ATOM 698 O O . SER A 1 111 ? 46.789 164.055 162.738 1.00 26.90 90 SER A O 1
ATOM 701 N N . TYR A 1 112 ? 46.939 164.432 164.967 1.00 24.29 91 TYR A N 1
ATOM 702 C CA . TYR A 1 112 ? 45.670 163.781 165.288 1.00 24.29 91 TYR A CA 1
ATOM 703 C C . TYR A 1 112 ? 45.054 164.381 166.545 1.00 29.68 91 TYR A C 1
ATOM 704 O O . TYR A 1 112 ? 45.799 164.765 167.449 1.00 29.79 91 TYR A O 1
ATOM 713 N N . PRO A 1 113 ? 43.713 164.420 166.662 1.00 27.78 92 PRO A N 1
ATOM 714 C CA . PRO A 1 113 ? 43.118 164.919 167.916 1.00 28.47 92 PRO A CA 1
ATOM 715 C C . PRO A 1 113 ? 43.299 163.871 169.020 1.00 32.30 92 PRO A C 1
ATOM 716 O O . PRO A 1 113 ? 43.589 162.716 168.721 1.00 31.05 92 PRO A O 1
ATOM 720 N N . ASP A 1 114 ? 43.132 164.268 170.297 1.00 31.97 93 ASP A N 1
ATOM 721 C CA . ASP A 1 114 ? 43.308 163.381 171.454 1.00 31.68 93 ASP A CA 1
ATOM 722 C C . ASP A 1 114 ? 42.403 162.157 171.449 1.00 33.79 93 ASP A C 1
ATOM 723 O O . ASP A 1 114 ? 42.803 161.111 171.967 1.00 33.53 93 ASP A O 1
ATOM 728 N N . ASP A 1 115 ? 41.177 162.295 170.901 1.00 29.86 94 ASP A N 1
ATOM 729 C CA . ASP A 1 115 ? 40.216 161.194 170.811 1.00 28.10 94 ASP A CA 1
ATOM 730 C C . ASP A 1 115 ? 40.514 160.230 169.601 1.00 29.20 94 ASP A C 1
ATOM 731 O O . ASP A 1 115 ? 39.792 159.245 169.413 1.00 26.95 94 ASP A O 1
ATOM 736 N N . ILE A 1 116 ? 41.567 160.526 168.792 1.00 25.20 95 ILE A N 1
ATOM 737 C CA . ILE A 1 116 ? 41.955 159.708 167.625 1.00 25.30 95 ILE A CA 1
ATOM 738 C C . ILE A 1 116 ? 40.726 159.521 166.667 1.00 29.87 95 ILE A C 1
ATOM 739 O O . ILE A 1 116 ? 40.460 158.407 166.229 1.00 30.84 95 ILE A O 1
ATOM 744 N N . SER A 1 117 ? 39.926 160.580 166.430 1.00 26.99 96 SER A N 1
ATOM 745 C CA . SER A 1 117 ? 38.764 160.476 165.531 1.00 26.83 96 SER A CA 1
ATOM 746 C C . SER A 1 117 ? 39.172 160.626 164.057 1.00 28.98 96 SER A C 1
ATOM 747 O O . SER A 1 117 ? 38.373 160.347 163.163 1.00 28.36 96 SER A O 1
ATOM 750 N N . SER A 1 118 ? 40.410 161.103 163.810 1.00 25.22 97 SER A N 1
ATOM 751 C CA . SER A 1 118 ? 40.975 161.304 162.469 1.00 23.88 97 SER A CA 1
ATOM 752 C C . SER A 1 118 ? 42.484 161.381 162.593 1.00 27.65 97 SER A C 1
ATOM 753 O O . SER A 1 118 ? 43.000 161.393 163.706 1.00 26.54 97 SER A O 1
ATOM 756 N N . ALA A 1 119 ? 43.199 161.404 161.463 1.00 24.35 98 ALA A N 1
ATOM 757 C CA . ALA A 1 119 ? 44.651 161.587 161.434 1.00 23.69 98 ALA A CA 1
ATOM 758 C C . ALA A 1 119 ? 45.003 162.304 160.144 1.00 25.33 98 ALA A C 1
ATOM 759 O O . ALA A 1 119 ? 44.460 161.967 159.083 1.00 24.60 98 ALA A O 1
ATOM 761 N N . THR A 1 120 ? 45.878 163.313 160.229 1.00 21.43 99 THR A N 1
ATOM 762 C CA . THR A 1 120 ? 46.281 164.074 159.048 1.00 20.91 99 THR A CA 1
ATOM 763 C C . THR A 1 120 ? 47.770 163.914 158.838 1.00 24.04 99 THR A C 1
ATOM 764 O O . THR A 1 120 ? 48.546 164.077 159.782 1.00 24.11 99 THR A O 1
ATOM 768 N N . PHE A 1 121 ? 48.165 163.648 157.580 1.00 19.69 100 PHE A N 1
ATOM 769 C CA . PHE A 1 121 ? 49.552 163.537 157.199 1.00 18.04 100 PHE A CA 1
ATOM 770 C C . PHE A 1 121 ? 49.863 164.703 156.307 1.00 24.45 100 PHE A C 1
ATOM 771 O O . PHE A 1 121 ? 49.101 164.977 155.376 1.00 24.22 100 PHE A O 1
ATOM 779 N N . ARG A 1 122 ? 50.984 165.377 156.573 1.00 21.60 101 ARG A N 1
ATOM 780 C CA . ARG A 1 122 ? 51.512 166.455 155.748 1.00 22.60 101 ARG A CA 1
ATOM 781 C C . ARG A 1 122 ? 52.637 165.812 154.902 1.00 26.14 101 ARG A C 1
ATOM 782 O O . ARG A 1 122 ? 53.605 165.293 155.473 1.00 24.62 101 ARG A O 1
ATOM 790 N N . LEU A 1 123 ? 52.483 165.791 153.555 1.00 22.83 102 LEU A N 1
ATOM 791 C CA . LEU A 1 123 ? 53.492 165.214 152.648 1.00 22.92 102 LEU A CA 1
ATOM 792 C C . LEU A 1 123 ? 54.701 166.114 152.524 1.00 25.54 102 LEU A C 1
ATOM 793 O O . LEU A 1 123 ? 54.571 167.348 152.621 1.00 25.54 102 LEU A O 1
ATOM 798 N N . ARG A 1 124 ? 55.889 165.505 152.264 1.00 22.27 103 ARG A N 1
ATOM 799 C CA . ARG A 1 124 ? 57.135 166.247 152.102 1.00 21.90 103 ARG A CA 1
ATOM 800 C C . ARG A 1 124 ? 57.113 166.971 150.767 1.00 25.54 103 ARG A C 1
ATOM 801 O O . ARG A 1 124 ? 56.772 166.373 149.737 1.00 23.09 103 ARG A O 1
ATOM 809 N N . ALA A 1 125 ? 57.515 168.258 150.772 1.00 23.87 104 ALA A N 1
ATOM 810 C CA . ALA A 1 125 ? 57.528 169.059 149.545 1.00 24.71 104 ALA A CA 1
ATOM 811 C C . ALA A 1 125 ? 58.489 168.495 148.488 1.00 29.32 104 ALA A C 1
ATOM 812 O O . ALA A 1 125 ? 58.219 168.648 147.309 1.00 29.36 104 ALA A O 1
ATOM 814 N N . GLU A 1 126 ? 59.556 167.788 148.920 1.00 25.80 105 GLU A N 1
ATOM 815 C CA . GLU A 1 126 ? 60.585 167.218 148.056 1.00 26.37 105 GLU A CA 1
ATOM 816 C C . GLU A 1 126 ? 60.255 165.829 147.479 1.00 27.05 105 GLU A C 1
ATOM 817 O O . GLU A 1 126 ? 60.958 165.391 146.567 1.00 25.37 105 GLU A O 1
ATOM 823 N N . ALA A 1 127 ? 59.206 165.154 1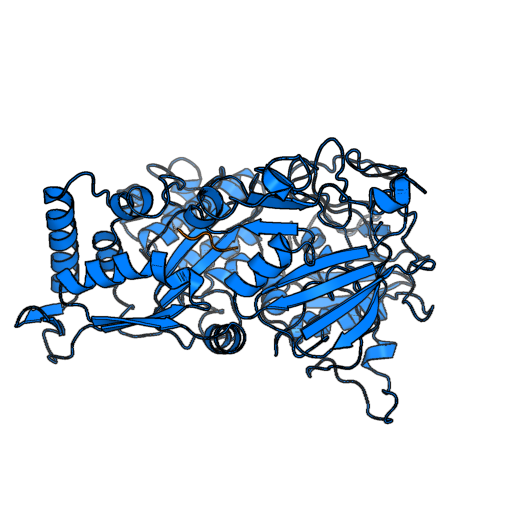47.988 1.00 22.47 106 ALA A N 1
ATOM 824 C CA . ALA A 1 127 ? 58.822 163.804 147.520 1.00 21.18 106 ALA A CA 1
ATOM 825 C C . ALA A 1 127 ? 58.348 163.809 146.049 1.00 25.08 106 ALA A C 1
ATOM 826 O O . ALA A 1 127 ? 57.454 164.571 145.663 1.00 25.55 106 ALA A O 1
ATOM 828 N N . LYS A 1 128 ? 59.002 162.992 145.223 1.00 21.24 107 LYS A N 1
ATOM 829 C CA . LYS A 1 128 ? 58.728 162.935 143.795 1.00 20.77 107 LYS A CA 1
ATOM 830 C C . LYS A 1 128 ? 58.681 161.504 143.287 1.00 23.26 107 LYS A C 1
ATOM 831 O O . LYS A 1 128 ? 59.488 160.656 143.694 1.00 20.58 107 LYS A O 1
ATOM 837 N N . TRP A 1 129 ? 57.834 161.288 142.287 1.00 20.90 108 TRP A N 1
ATOM 838 C CA . TRP A 1 129 ? 57.762 160.026 141.539 1.00 20.15 108 TRP A CA 1
ATOM 839 C C . TRP A 1 129 ? 59.046 159.948 140.679 1.00 22.26 108 TRP A C 1
ATOM 840 O O . TRP A 1 129 ? 59.708 160.974 140.457 1.00 21.81 108 TRP A O 1
ATOM 851 N N . ALA A 1 130 ? 59.374 158.752 140.168 1.00 19.92 109 ALA A N 1
ATOM 852 C CA . ALA A 1 130 ? 60.566 158.556 139.319 1.00 20.21 109 ALA A CA 1
ATOM 853 C C . ALA A 1 130 ? 60.471 159.356 138.016 1.00 25.30 109 ALA A C 1
ATOM 854 O O . ALA A 1 130 ? 61.505 159.688 137.430 1.00 25.35 109 ALA A O 1
ATOM 856 N N . ASP A 1 131 ? 59.242 159.707 137.588 1.00 22.28 110 ASP A N 1
ATOM 857 C CA . ASP A 1 131 ? 59.029 160.520 136.375 1.00 22.68 110 ASP A CA 1
ATOM 858 C C . ASP A 1 131 ? 59.173 162.038 136.642 1.00 28.46 110 ASP A C 1
ATOM 859 O O . ASP A 1 131 ? 59.057 162.846 135.704 1.00 28.07 110 ASP A O 1
ATOM 864 N N . GLY A 1 132 ? 59.451 162.402 137.900 1.00 24.90 111 GLY A N 1
ATOM 865 C CA . GLY A 1 132 ? 59.671 163.785 138.326 1.00 24.54 111 GLY A CA 1
ATOM 866 C C . GLY A 1 132 ? 58.449 164.531 138.831 1.00 27.88 111 GLY A C 1
ATOM 867 O O . GLY A 1 132 ? 58.569 165.683 139.262 1.00 27.57 111 GLY A O 1
ATOM 868 N N . LYS A 1 133 ? 57.252 163.923 138.723 1.00 24.12 112 LYS A N 1
ATOM 869 C CA . LYS A 1 133 ? 56.004 164.543 139.201 1.00 24.29 112 LYS A CA 1
ATOM 870 C C . LYS A 1 133 ? 55.997 164.516 140.751 1.00 26.15 112 LYS A C 1
ATOM 871 O O . LYS A 1 133 ? 56.561 163.590 141.334 1.00 24.24 112 LYS A O 1
ATOM 877 N N . PRO A 1 134 ? 55.333 165.472 141.434 1.00 23.30 113 PRO A N 1
ATOM 878 C CA . PRO A 1 134 ? 55.303 165.419 142.907 1.00 23.32 113 PRO A CA 1
ATOM 879 C C . PRO A 1 134 ? 54.381 164.331 143.442 1.00 25.05 113 PRO A C 1
ATOM 880 O O . PRO A 1 134 ? 53.420 163.954 142.770 1.00 24.64 113 PRO A O 1
ATOM 884 N N . VAL A 1 135 ? 54.684 163.811 144.639 1.00 22.21 114 VAL A N 1
ATOM 885 C CA . VAL A 1 135 ? 53.808 162.854 145.322 1.00 20.63 114 VAL A CA 1
ATOM 886 C C . VAL A 1 135 ? 52.769 163.763 146.000 1.00 23.69 114 VAL A C 1
ATOM 887 O O . VAL A 1 135 ? 53.144 164.653 146.774 1.00 23.94 114 VAL A O 1
ATOM 891 N N . THR A 1 136 ? 51.485 163.564 145.675 1.00 21.03 115 THR A N 1
ATOM 892 C CA . THR A 1 136 ? 50.411 164.462 146.103 1.00 21.76 115 THR A CA 1
ATOM 893 C C . THR A 1 136 ? 49.355 163.813 146.987 1.00 23.84 115 THR A C 1
ATOM 894 O O . THR A 1 136 ? 49.219 162.590 146.961 1.00 22.74 115 THR A O 1
ATOM 898 N N . PRO A 1 137 ? 48.528 164.622 147.709 1.00 20.07 116 PRO A N 1
ATOM 899 C CA . PRO A 1 137 ? 47.412 164.045 148.483 1.00 19.59 116 PRO A CA 1
ATOM 900 C C . PRO A 1 137 ? 46.479 163.193 147.600 1.00 23.64 116 PRO A C 1
ATOM 901 O O . PRO A 1 137 ? 46.029 162.145 148.037 1.00 22.07 116 PRO A O 1
ATOM 905 N N . GLU A 1 138 ? 46.287 163.589 146.317 1.00 22.21 117 GLU A N 1
ATOM 906 C CA . GLU A 1 138 ? 45.474 162.824 145.357 1.00 21.97 117 GLU A CA 1
ATOM 907 C C . GLU A 1 138 ? 46.034 161.422 145.191 1.00 22.86 117 GLU A C 1
ATOM 908 O O . GLU A 1 138 ? 45.258 160.489 145.069 1.00 23.40 117 GLU A O 1
ATOM 914 N N . ASP A 1 139 ? 47.378 161.273 145.198 1.00 20.12 118 ASP A N 1
ATOM 915 C CA . ASP A 1 139 ? 48.032 159.955 145.100 1.00 18.80 118 ASP A CA 1
ATOM 916 C C . ASP A 1 139 ? 47.722 159.125 146.335 1.00 21.18 118 ASP A C 1
ATOM 917 O O . ASP A 1 139 ? 47.406 157.957 146.207 1.00 18.57 118 ASP A O 1
ATOM 922 N N . VAL A 1 140 ? 47.808 159.737 147.533 1.00 19.86 119 VAL A N 1
ATOM 923 C CA . VAL A 1 140 ? 47.520 159.034 148.790 1.00 18.73 119 VAL A CA 1
ATOM 924 C C . VAL A 1 140 ? 46.064 158.582 148.851 1.00 21.69 119 VAL A C 1
ATOM 925 O O . VAL A 1 140 ? 45.798 157.430 149.210 1.00 21.77 119 VAL A O 1
ATOM 929 N N . VAL A 1 141 ? 45.127 159.464 148.456 1.00 18.81 120 VAL A N 1
ATOM 930 C CA . VAL A 1 141 ? 43.693 159.151 148.447 1.00 18.18 120 VAL A CA 1
ATOM 931 C C . VAL A 1 141 ? 43.420 157.970 147.491 1.00 21.84 120 VAL A C 1
ATOM 932 O O . VAL A 1 141 ? 42.790 156.988 147.885 1.00 20.72 120 VAL A O 1
ATOM 936 N N . PHE A 1 142 ? 43.957 158.045 146.254 1.00 20.76 121 PHE A N 1
ATOM 937 C CA . PHE A 1 142 ? 43.814 156.966 145.262 1.00 19.63 121 PHE A CA 1
ATOM 938 C C . PHE A 1 142 ? 44.355 155.648 145.832 1.00 20.99 121 PHE A C 1
ATOM 939 O O . PHE A 1 142 ? 43.695 154.605 145.756 1.00 18.59 121 PHE A O 1
ATOM 947 N N . SER A 1 143 ? 45.571 155.698 146.405 1.00 19.28 122 SER A N 1
ATOM 948 C CA . SER A 1 143 ? 46.236 154.510 146.955 1.00 17.44 122 SER A CA 1
ATOM 949 C C . SER A 1 143 ? 45.418 153.860 148.082 1.00 19.08 122 SER A C 1
ATOM 950 O O . SER A 1 143 ? 45.284 152.636 148.123 1.00 19.87 122 SER A O 1
ATOM 953 N N . PHE A 1 144 ? 44.877 154.691 148.990 1.00 17.08 123 PHE A N 1
ATOM 954 C CA . PHE A 1 144 ? 44.066 154.234 150.113 1.00 17.09 123 PHE A CA 1
ATOM 955 C C . PHE A 1 144 ? 42.818 153.493 149.614 1.00 20.51 123 PHE A C 1
ATOM 956 O O . PHE A 1 144 ? 42.542 152.374 150.057 1.00 21.04 123 PHE A O 1
ATOM 964 N N . ASP A 1 145 ? 42.067 154.125 148.697 1.00 19.05 124 ASP A N 1
ATOM 965 C CA . ASP A 1 145 ? 40.841 153.534 148.154 1.00 18.59 124 ASP A CA 1
ATOM 966 C C . ASP A 1 145 ? 41.169 152.244 147.427 1.00 20.49 124 ASP A C 1
ATOM 967 O O . ASP A 1 145 ? 40.466 151.249 147.604 1.00 20.61 124 ASP A O 1
ATOM 972 N N . MET A 1 146 ? 42.276 152.247 146.668 1.00 17.66 125 MET A N 1
ATOM 973 C CA . MET A 1 146 ? 42.653 151.070 145.879 1.00 17.02 125 MET A CA 1
ATOM 974 C C . MET A 1 146 ? 43.137 149.906 146.741 1.00 20.19 125 MET A C 1
ATOM 975 O O . MET A 1 146 ? 42.775 148.761 146.439 1.00 19.16 125 MET A O 1
ATOM 980 N N . VAL A 1 147 ? 43.887 150.171 147.843 1.00 18.79 126 VAL A N 1
ATOM 981 C CA . VAL A 1 147 ? 44.334 149.048 148.690 1.00 18.31 126 VAL A CA 1
ATOM 982 C C . VAL A 1 147 ? 43.148 148.375 149.348 1.00 22.01 126 VAL A C 1
ATOM 983 O O . VAL A 1 147 ? 43.094 147.147 149.410 1.00 21.71 126 VAL A O 1
ATOM 987 N N . LYS A 1 148 ? 42.158 149.188 149.758 1.00 19.84 127 LYS A N 1
ATOM 988 C CA . LYS A 1 148 ? 40.944 148.678 150.377 1.00 20.50 127 LYS A CA 1
ATOM 989 C C . LYS A 1 148 ? 40.081 147.907 149.404 1.00 25.80 127 LYS A C 1
ATOM 990 O O . LYS A 1 148 ? 39.526 146.873 149.774 1.00 27.25 127 LYS A O 1
ATOM 996 N N . GLU A 1 149 ? 40.004 148.371 148.153 1.00 21.90 128 GLU A N 1
ATOM 997 C CA . GLU A 1 149 ? 39.220 147.661 147.157 1.00 22.15 128 GLU A CA 1
ATOM 998 C C . GLU A 1 149 ? 39.901 146.381 146.655 1.00 24.86 128 GLU A C 1
ATOM 999 O O . GLU A 1 149 ? 39.210 145.402 146.375 1.00 25.49 128 GLU A O 1
ATOM 1005 N N . HIS A 1 150 ? 41.232 146.388 146.507 1.00 19.08 129 HIS A N 1
ATOM 1006 C CA . HIS A 1 150 ? 41.875 145.291 145.797 1.00 18.18 129 HIS A CA 1
ATOM 1007 C C . HIS A 1 150 ? 42.727 144.361 146.635 1.00 20.81 129 HIS A C 1
ATOM 1008 O O . HIS A 1 150 ? 43.207 143.349 146.114 1.00 20.10 129 HIS A O 1
ATOM 1015 N N . ASN A 1 151 ? 42.886 144.657 147.932 1.00 17.73 130 ASN A N 1
ATOM 1016 C CA . ASN A 1 151 ? 43.738 143.822 148.764 1.00 17.42 130 ASN A CA 1
ATOM 1017 C C . ASN A 1 151 ? 43.023 143.441 150.055 1.00 21.09 130 ASN A C 1
ATOM 1018 O O . ASN A 1 151 ? 42.881 144.305 150.924 1.00 18.98 130 ASN A O 1
ATOM 1023 N N . PRO A 1 152 ? 42.513 142.178 150.177 1.00 19.44 131 PRO A N 1
ATOM 1024 C CA . PRO A 1 152 ? 41.768 141.780 151.396 1.00 20.07 131 PRO A CA 1
ATOM 1025 C C . PRO A 1 152 ? 42.487 142.057 152.718 1.00 21.59 131 PRO A C 1
ATOM 1026 O O . PRO A 1 152 ? 41.814 142.341 153.702 1.00 21.95 131 PRO A O 1
ATOM 1030 N N . LEU A 1 153 ? 43.836 141.987 152.755 1.00 17.86 132 LEU A N 1
ATOM 1031 C CA . LEU A 1 153 ? 44.586 142.266 153.994 1.00 18.30 132 LEU A CA 1
ATOM 1032 C C . LEU A 1 153 ? 44.371 143.730 154.416 1.00 22.81 132 LEU A C 1
ATOM 1033 O O . LEU A 1 153 ? 44.070 144.004 155.584 1.00 21.05 132 LEU A O 1
ATOM 1038 N N . PHE A 1 154 ? 44.536 144.670 153.478 1.00 20.11 133 PHE A N 1
ATOM 1039 C CA . PHE A 1 154 ? 44.345 146.092 153.797 1.00 18.44 133 PHE A CA 1
ATOM 1040 C C . PHE A 1 154 ? 42.869 146.457 153.941 1.00 21.86 133 PHE A C 1
ATOM 1041 O O . PHE A 1 154 ? 42.543 147.342 154.745 1.00 21.57 133 PHE A O 1
ATOM 1049 N N . SER A 1 155 ? 41.965 145.768 153.208 1.00 18.28 134 SER A N 1
ATOM 1050 C CA . SER A 1 155 ? 40.522 145.983 153.357 1.00 19.06 134 SER A CA 1
ATOM 1051 C C . SER A 1 155 ? 40.132 145.737 154.825 1.00 23.58 134 SER A C 1
ATOM 1052 O O . SER A 1 155 ? 39.385 146.530 155.414 1.00 24.41 134 SER A O 1
ATOM 1055 N N . ASN A 1 156 ? 40.664 144.641 155.413 1.00 18.03 135 ASN A N 1
ATOM 1056 C CA . ASN A 1 156 ? 40.435 144.339 156.828 1.00 17.70 135 ASN A CA 1
ATOM 1057 C C . ASN A 1 156 ? 41.190 145.308 157.736 1.00 19.73 135 ASN A C 1
ATOM 1058 O O . ASN A 1 156 ? 40.612 145.848 158.693 1.00 19.69 135 ASN A O 1
ATOM 1063 N N . TYR A 1 157 ? 42.491 145.478 157.493 1.00 17.25 136 TYR A N 1
ATOM 1064 C CA . TYR A 1 157 ? 43.368 146.312 158.334 1.00 17.72 136 TYR A CA 1
ATOM 1065 C C . TYR A 1 157 ? 42.814 147.717 158.524 1.00 19.98 136 TYR A C 1
ATOM 1066 O O . TYR A 1 157 ? 42.944 148.279 159.612 1.00 18.56 136 TYR A O 1
ATOM 1075 N N . TYR A 1 158 ? 42.250 148.299 157.437 1.00 16.97 137 TYR A N 1
ATOM 1076 C CA . TYR A 1 158 ? 41.718 149.664 157.464 1.00 17.38 137 TYR A CA 1
ATOM 1077 C C . TYR A 1 158 ? 40.194 149.710 157.467 1.00 21.06 137 TYR A C 1
ATOM 1078 O O . TYR A 1 158 ? 39.603 150.723 157.055 1.00 21.45 137 TYR A O 1
ATOM 1087 N N . ARG A 1 159 ? 39.546 148.625 157.938 1.00 17.76 138 ARG A N 1
ATOM 1088 C CA . ARG A 1 159 ? 38.071 148.597 157.936 1.00 18.82 138 ARG A CA 1
ATOM 1089 C C . ARG A 1 159 ? 37.440 149.737 158.775 1.00 22.31 138 ARG A C 1
ATOM 1090 O O . ARG A 1 159 ? 36.329 150.185 158.460 1.00 22.31 138 ARG A O 1
ATOM 1098 N N . HIS A 1 160 ? 38.149 150.208 159.816 1.00 18.69 139 HIS A N 1
ATOM 1099 C CA . HIS A 1 160 ? 37.641 151.306 160.669 1.00 20.09 139 HIS A CA 1
ATOM 1100 C C . HIS A 1 160 ? 37.973 152.702 160.111 1.00 24.27 139 HIS A C 1
ATOM 1101 O O . HIS A 1 160 ? 37.594 153.716 160.704 1.00 23.36 139 HIS A O 1
ATOM 1108 N N . VAL A 1 161 ? 38.681 152.750 158.979 1.00 20.52 140 VAL A N 1
ATOM 1109 C CA . VAL A 1 161 ? 39.022 154.012 158.330 1.00 20.94 140 VAL A CA 1
ATOM 1110 C C . VAL A 1 161 ? 37.985 154.200 157.212 1.00 24.39 140 VAL A C 1
ATOM 1111 O O . VAL A 1 161 ? 37.972 153.433 156.243 1.00 22.57 140 VAL A O 1
ATOM 1115 N N . ILE A 1 162 ? 37.073 155.153 157.388 1.00 22.31 141 ILE A N 1
ATOM 1116 C CA . ILE A 1 162 ? 35.975 155.372 156.436 1.00 23.76 141 ILE A CA 1
ATOM 1117 C C . ILE A 1 162 ? 36.471 156.004 155.149 1.00 27.95 141 ILE A C 1
ATOM 1118 O O . ILE A 1 162 ? 36.044 155.610 154.059 1.00 29.01 141 ILE A O 1
ATOM 1123 N N . SER A 1 163 ? 37.326 157.017 155.272 1.00 23.24 142 SER A N 1
ATOM 1124 C CA . SER A 1 163 ? 37.741 157.774 154.097 1.00 23.05 142 SER A CA 1
ATOM 1125 C C . SER A 1 163 ? 39.100 158.394 154.242 1.00 26.16 142 SER A C 1
ATOM 1126 O O . SER A 1 163 ? 39.585 158.583 155.359 1.00 23.87 142 SER A O 1
ATOM 1129 N N . ALA A 1 164 ? 39.664 158.789 153.092 1.00 22.71 143 ALA A N 1
ATOM 1130 C CA . ALA A 1 164 ? 40.897 159.558 152.932 1.00 21.54 143 ALA A CA 1
ATOM 1131 C C . ALA A 1 164 ? 40.484 160.762 152.079 1.00 25.30 143 ALA A C 1
ATOM 1132 O O . ALA A 1 164 ? 39.737 160.590 151.123 1.00 24.61 143 ALA A O 1
ATOM 1134 N N . GLU A 1 165 ? 40.916 161.968 152.431 1.00 23.24 144 GLU A N 1
ATOM 1135 C CA . GLU A 1 165 ? 40.560 163.143 151.623 1.00 24.65 144 GLU A CA 1
ATOM 1136 C C . GLU A 1 165 ? 41.656 164.178 151.647 1.00 28.16 144 GLU A C 1
ATOM 1137 O O . GLU A 1 165 ? 42.337 164.332 152.666 1.00 27.38 144 GLU A O 1
ATOM 1143 N N . LYS A 1 166 ? 41.827 164.899 150.526 1.00 25.74 145 LYS A N 1
ATOM 1144 C CA . LYS A 1 166 ? 42.791 165.993 150.453 1.00 24.88 145 LYS A CA 1
ATOM 1145 C C . LYS A 1 166 ? 42.199 167.144 151.281 1.00 28.58 145 LYS A C 1
ATOM 1146 O O . LYS A 1 166 ? 41.045 167.538 151.058 1.00 28.78 145 LYS A O 1
ATOM 1152 N N . THR A 1 167 ? 42.961 167.654 152.263 1.00 26.50 146 THR A N 1
ATOM 1153 C CA . THR A 1 167 ? 42.499 168.764 153.127 1.00 27.54 146 THR A CA 1
ATOM 1154 C C . THR A 1 167 ? 43.414 169.989 153.089 1.00 33.07 146 THR A C 1
ATOM 1155 O O . THR A 1 167 ? 43.219 170.947 153.843 1.00 32.77 146 THR A O 1
ATOM 1159 N N . GLY A 1 168 ? 44.403 169.941 152.212 1.00 30.39 147 GLY A N 1
ATOM 1160 C CA . GLY A 1 168 ? 45.362 171.017 152.020 1.00 30.51 147 GLY A CA 1
ATOM 1161 C C . GLY A 1 168 ? 46.247 170.712 150.846 1.00 31.94 147 GLY A C 1
ATOM 1162 O O . GLY A 1 168 ? 46.202 169.592 150.323 1.00 30.93 147 GLY A O 1
ATOM 1163 N N . GLU A 1 169 ? 47.063 171.699 150.424 1.00 29.13 148 GLU A N 1
ATOM 1164 C CA . GLU A 1 169 ? 48.011 171.543 149.310 1.00 29.10 148 GLU A CA 1
ATOM 1165 C C . GLU A 1 169 ? 48.804 170.237 149.449 1.00 30.27 148 GLU A C 1
ATOM 1166 O O . GLU A 1 169 ? 48.920 169.466 148.483 1.00 29.46 148 GLU A O 1
ATOM 1172 N N . ARG A 1 170 ? 49.317 169.978 150.662 1.00 26.23 149 ARG A N 1
ATOM 1173 C CA . ARG A 1 170 ? 50.094 168.757 150.930 1.00 25.79 149 ARG A CA 1
ATOM 1174 C C . ARG A 1 170 ? 49.519 167.896 152.041 1.00 29.36 149 ARG A C 1
ATOM 1175 O O . ARG A 1 170 ? 50.247 167.042 152.539 1.00 29.27 149 ARG A O 1
ATOM 1183 N N . ASP A 1 171 ? 48.219 168.069 152.399 1.00 23.89 150 ASP A N 1
ATOM 1184 C CA . ASP A 1 171 ? 47.604 167.327 153.500 1.00 23.17 150 ASP A CA 1
ATOM 1185 C C . ASP A 1 171 ? 46.566 166.303 153.098 1.00 25.07 150 ASP A C 1
ATOM 1186 O O . ASP A 1 171 ? 45.683 166.599 152.287 1.00 24.38 150 ASP A O 1
ATOM 1191 N N . VAL A 1 172 ? 46.626 165.121 153.737 1.00 20.48 151 VAL A N 1
ATOM 1192 C CA . VAL A 1 172 ? 45.635 164.055 153.576 1.00 21.41 151 VAL A CA 1
ATOM 1193 C C . VAL A 1 172 ? 45.080 163.796 154.972 1.00 25.56 151 VAL A C 1
ATOM 1194 O O . VAL A 1 172 ? 45.850 163.562 155.902 1.00 24.79 151 VAL A O 1
ATOM 1198 N N . THR A 1 173 ? 43.764 163.770 155.094 1.00 22.31 152 THR A N 1
ATOM 1199 C CA . THR A 1 173 ? 43.100 163.482 156.358 1.00 22.25 152 THR A CA 1
ATOM 1200 C C . THR A 1 173 ? 42.324 162.196 156.205 1.00 25.06 152 THR A C 1
ATOM 1201 O O . THR A 1 173 ? 41.558 162.039 155.246 1.00 24.07 152 THR A O 1
ATOM 1205 N N . PHE A 1 174 ? 42.513 161.293 157.169 1.00 21.61 153 PHE A N 1
ATOM 1206 C CA . PHE A 1 174 ? 41.807 160.019 157.230 1.00 20.86 153 PHE A CA 1
ATOM 1207 C C . PHE A 1 174 ? 40.793 160.151 158.366 1.00 25.63 153 PHE A C 1
ATOM 1208 O O . PHE A 1 174 ? 41.148 160.613 159.443 1.00 24.95 153 PHE A O 1
ATOM 1216 N N . ARG A 1 175 ? 39.540 159.758 158.129 1.00 23.61 154 ARG A N 1
ATOM 1217 C CA . ARG A 1 175 ? 38.478 159.823 159.141 1.00 23.86 154 ARG A CA 1
ATOM 1218 C C . ARG A 1 175 ? 38.098 158.429 159.598 1.00 27.53 154 ARG A C 1
ATOM 1219 O O . ARG A 1 175 ? 38.057 157.482 158.794 1.00 27.18 154 ARG A O 1
ATOM 1227 N N . PHE A 1 176 ? 37.857 158.296 160.902 1.00 24.45 155 PHE A N 1
ATOM 1228 C CA . PHE A 1 176 ? 37.599 156.991 161.511 1.00 23.66 155 PHE A CA 1
ATOM 1229 C C . PHE A 1 176 ? 36.147 156.808 161.967 1.00 29.49 155 PHE A C 1
ATOM 1230 O O . PHE A 1 176 ? 35.467 157.799 162.277 1.00 29.11 155 PHE A O 1
ATOM 1238 N N . ASP A 1 177 ? 35.664 155.543 161.977 1.00 26.47 156 ASP A N 1
ATOM 12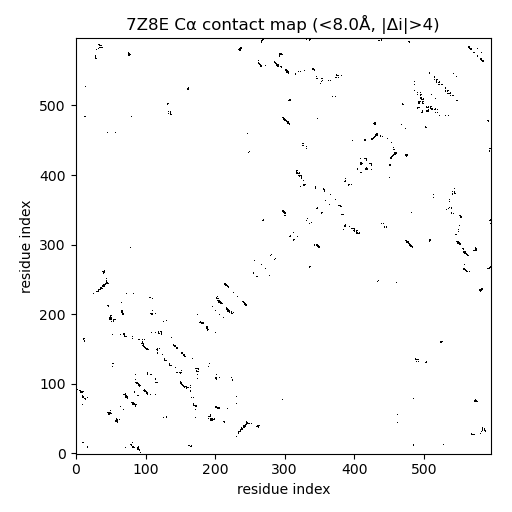39 C CA . ASP A 1 177 ? 34.267 155.232 162.323 1.00 26.96 156 ASP A CA 1
ATOM 1240 C C . ASP A 1 177 ? 33.939 155.300 163.822 1.00 32.76 156 ASP A C 1
ATOM 1241 O O . ASP A 1 177 ? 32.767 155.311 164.186 1.00 33.88 156 ASP A O 1
ATOM 1246 N N . GLU A 1 178 ? 34.966 155.312 164.677 1.00 28.12 157 GLU A N 1
ATOM 1247 C CA . GLU A 1 178 ? 34.832 155.303 166.140 1.00 28.94 157 GLU A CA 1
ATOM 1248 C C . GLU A 1 178 ? 36.124 155.863 166.728 1.00 32.54 157 GLU A C 1
ATOM 1249 O O . GLU A 1 178 ? 37.196 155.658 166.161 1.00 32.23 157 GLU A O 1
ATOM 1255 N N . LYS A 1 179 ? 36.025 156.553 167.875 1.00 29.27 158 LYS A N 1
ATOM 1256 C CA . LYS A 1 179 ? 37.177 157.139 168.556 1.00 28.02 158 LYS A CA 1
ATOM 1257 C C . LYS A 1 179 ? 38.007 156.064 169.280 1.00 28.46 158 LYS A C 1
ATOM 1258 O O . LYS A 1 179 ? 37.543 154.942 169.482 1.00 26.70 158 LYS A O 1
ATOM 1264 N N . ASN A 1 180 ? 39.241 156.438 169.682 1.00 25.14 159 ASN A N 1
ATOM 1265 C CA . ASN A 1 180 ? 40.140 155.676 170.549 1.00 23.95 159 ASN A CA 1
ATOM 1266 C C . ASN A 1 180 ? 40.650 154.348 169.971 1.00 24.75 159 ASN A C 1
ATOM 1267 O O . ASN A 1 180 ? 40.988 153.434 170.743 1.00 23.76 159 ASN A O 1
ATOM 1272 N N . ASN A 1 181 ? 40.794 154.274 168.638 1.00 20.83 160 ASN A N 1
ATOM 1273 C CA . ASN A 1 181 ? 41.436 153.107 167.987 1.00 20.25 160 ASN A CA 1
ATOM 1274 C C . ASN A 1 181 ? 42.891 153.593 167.876 1.00 24.92 160 ASN A C 1
ATOM 1275 O O . ASN A 1 181 ? 43.311 154.135 166.854 1.00 22.53 160 ASN A O 1
ATOM 1280 N N . HIS A 1 182 ? 43.637 153.467 168.990 1.00 24.29 161 HIS A N 1
ATOM 1281 C CA . HIS A 1 182 ? 44.937 154.111 169.179 1.00 24.56 161 HIS A CA 1
ATOM 1282 C C . HIS A 1 182 ? 46.004 153.849 168.111 1.00 26.42 161 HIS A C 1
ATOM 1283 O O . HIS A 1 182 ? 46.776 154.772 167.818 1.00 26.24 161 HIS A O 1
ATOM 1290 N N . GLU A 1 183 ? 46.030 152.671 167.489 1.00 20.83 162 GLU A N 1
ATOM 1291 C CA . GLU A 1 183 ? 47.083 152.437 166.495 1.00 20.48 162 GLU A CA 1
ATOM 1292 C C . GLU A 1 183 ? 46.804 152.993 165.080 1.00 23.90 162 GLU A C 1
ATOM 1293 O O . GLU A 1 183 ? 47.696 152.913 164.231 1.00 23.36 162 GLU A O 1
ATOM 1299 N N . LEU A 1 184 ? 45.587 153.480 164.803 1.00 20.36 163 LEU A N 1
ATOM 1300 C CA . LEU A 1 184 ? 45.246 153.924 163.437 1.00 19.81 163 LEU A CA 1
ATOM 1301 C C . LEU A 1 184 ? 46.256 154.913 162.827 1.00 24.27 163 LEU A C 1
ATOM 1302 O O . LEU A 1 184 ? 46.690 154.666 161.691 1.00 22.10 163 LEU A O 1
ATOM 1307 N N . PRO A 1 185 ? 46.731 155.973 163.523 1.00 23.70 164 PRO A N 1
ATOM 1308 C CA . PRO A 1 185 ? 47.714 156.858 162.868 1.00 23.39 164 PRO A CA 1
ATOM 1309 C C . PRO A 1 185 ? 48.984 156.103 162.466 1.00 25.23 164 PRO A C 1
ATOM 1310 O O . PRO A 1 185 ? 49.527 156.327 161.366 1.00 25.83 164 PRO A O 1
ATOM 1314 N N . ASN A 1 186 ? 49.427 155.168 163.329 1.00 20.57 165 ASN A N 1
ATOM 1315 C CA . ASN A 1 186 ? 50.627 154.352 163.083 1.00 19.84 165 ASN A CA 1
ATOM 1316 C C . ASN A 1 186 ? 50.453 153.387 161.909 1.00 21.27 165 ASN A C 1
ATOM 1317 O O . ASN A 1 186 ? 51.287 153.381 160.991 1.00 20.79 165 ASN A O 1
ATOM 1322 N N . ILE A 1 187 ? 49.342 152.626 161.884 1.00 18.73 166 ILE A N 1
ATOM 1323 C CA . ILE A 1 187 ? 49.161 151.605 160.834 1.00 17.00 166 ILE A CA 1
ATOM 1324 C C . ILE A 1 187 ? 48.876 152.227 159.474 1.00 19.41 166 ILE A C 1
ATOM 1325 O O . ILE A 1 187 ? 49.163 151.592 158.464 1.00 18.57 166 ILE A O 1
ATOM 1330 N N . LEU A 1 188 ? 48.366 153.474 159.439 1.00 18.41 167 LEU A N 1
ATOM 1331 C CA . LEU A 1 188 ? 48.110 154.172 158.166 1.00 19.43 167 LEU A CA 1
ATOM 1332 C C . LEU A 1 188 ? 49.416 154.570 157.470 1.00 20.29 167 LEU A C 1
ATOM 1333 O O . LEU A 1 188 ? 49.412 154.889 156.279 1.00 19.27 167 LEU A O 1
ATOM 1338 N N . GLY A 1 189 ? 50.531 154.514 158.205 1.00 19.01 168 GLY A N 1
ATOM 1339 C CA . GLY A 1 189 ? 51.839 154.761 157.609 1.00 19.04 168 GLY A CA 1
ATOM 1340 C C . GLY A 1 189 ? 52.433 153.561 156.885 1.00 22.23 168 GLY A C 1
ATOM 1341 O O . GLY A 1 189 ? 53.565 153.649 156.399 1.00 21.78 168 GLY A O 1
ATOM 1342 N N . GLN A 1 190 ? 51.694 152.426 156.808 1.00 19.07 169 GLN A N 1
ATOM 1343 C CA . GLN A 1 190 ? 52.230 151.166 156.258 1.00 18.30 169 GLN A CA 1
ATOM 1344 C C . GLN A 1 190 ? 51.774 150.737 154.879 1.00 22.62 169 GLN A C 1
ATOM 1345 O O . GLN A 1 190 ? 52.255 149.697 154.424 1.00 24.19 169 GLN A O 1
ATOM 1351 N N . PHE A 1 191 ? 50.875 151.482 154.213 1.00 18.16 170 PHE A N 1
ATOM 1352 C CA . PHE A 1 191 ? 50.395 151.061 152.884 1.00 16.60 170 PHE A CA 1
ATOM 1353 C C . PHE A 1 191 ? 51.160 151.808 151.798 1.00 19.45 170 PHE A C 1
ATOM 1354 O O . PHE A 1 191 ? 51.520 152.987 152.000 1.00 19.15 170 PHE A O 1
ATOM 1362 N N . PRO A 1 192 ? 51.462 151.151 150.658 1.00 17.69 171 PRO A N 1
ATOM 1363 C CA . PRO A 1 192 ? 52.252 151.830 149.630 1.00 17.29 171 PRO A CA 1
ATOM 1364 C C . PRO A 1 192 ? 51.473 152.916 148.923 1.00 20.41 171 PRO A C 1
ATOM 1365 O O . PRO A 1 192 ? 50.274 152.771 148.651 1.00 20.03 171 PRO A O 1
ATOM 1369 N N . ILE A 1 193 ? 52.194 153.966 148.573 1.00 15.58 172 ILE A N 1
ATOM 1370 C CA . ILE A 1 193 ? 51.657 155.088 147.822 1.00 16.75 172 ILE A CA 1
ATOM 1371 C C . ILE A 1 193 ? 52.011 154.874 146.360 1.00 20.25 172 ILE A C 1
ATOM 1372 O O . ILE A 1 193 ? 53.189 154.754 145.981 1.00 17.40 172 ILE A O 1
ATOM 1377 N N . LEU A 1 194 ? 50.957 154.871 145.537 1.00 18.78 173 LEU A N 1
ATOM 1378 C CA . LEU A 1 194 ? 51.017 154.635 144.088 1.00 19.11 173 LEU A CA 1
ATOM 1379 C C . LEU A 1 194 ? 50.654 155.881 143.278 1.00 20.85 173 LEU A C 1
ATOM 1380 O O . LEU A 1 194 ? 49.853 156.703 143.745 1.00 20.31 173 LEU A O 1
ATOM 1385 N N . PRO A 1 195 ? 51.257 156.016 142.061 1.00 18.75 174 PRO A N 1
ATOM 1386 C CA . PRO A 1 195 ? 51.021 157.216 141.237 1.00 18.49 174 PRO A CA 1
ATOM 1387 C C . PRO A 1 195 ? 49.691 157.200 140.482 1.00 21.77 174 PRO A C 1
ATOM 1388 O O . PRO A 1 195 ? 49.521 156.464 139.507 1.00 21.59 174 PRO A O 1
ATOM 1392 N N . LYS A 1 196 ? 48.737 158.001 140.953 1.00 20.17 175 LYS A N 1
ATOM 1393 C CA . LYS A 1 196 ? 47.400 158.096 140.358 1.00 20.08 175 LYS A CA 1
ATOM 1394 C C . LYS A 1 196 ? 47.461 158.442 138.873 1.00 23.28 175 LYS A C 1
ATOM 1395 O O . LYS A 1 196 ? 46.789 157.769 138.092 1.00 23.81 175 LYS A O 1
ATOM 1401 N N . HIS A 1 197 ? 48.271 159.456 138.486 1.00 21.07 176 HIS A N 1
ATOM 1402 C CA . HIS A 1 197 ? 48.414 159.879 137.075 1.00 23.22 176 HIS A CA 1
ATOM 1403 C C . HIS A 1 197 ? 48.926 158.730 136.168 1.00 26.82 176 HIS A C 1
ATOM 1404 O O . HIS A 1 197 ? 48.565 158.661 134.987 1.00 25.78 176 HIS A O 1
ATOM 1411 N N . TRP A 1 198 ? 49.767 157.850 136.720 1.00 23.16 177 TRP A N 1
ATOM 1412 C CA . TRP A 1 198 ? 50.341 156.728 135.974 1.00 22.70 177 TRP A CA 1
ATOM 1413 C C . TRP A 1 198 ? 49.292 155.610 135.805 1.00 25.23 177 TRP A C 1
ATOM 1414 O O . TRP A 1 198 ? 49.044 155.168 134.679 1.00 24.05 177 TRP A O 1
ATOM 1425 N N . TRP A 1 199 ? 48.628 155.207 136.908 1.00 21.46 178 TRP A N 1
ATOM 1426 C CA . TRP A 1 199 ? 47.604 154.153 136.879 1.00 21.36 178 TRP A CA 1
ATOM 1427 C C . TRP A 1 199 ? 46.331 154.550 136.133 1.00 25.36 178 TRP A C 1
ATOM 1428 O O . TRP A 1 199 ? 45.605 153.669 135.670 1.00 23.49 178 TRP A O 1
ATOM 1439 N N . GLU A 1 200 ? 46.092 155.859 135.985 1.00 23.67 179 GLU A N 1
ATOM 1440 C CA . GLU A 1 200 ? 44.935 156.360 135.232 1.00 24.81 179 GLU A CA 1
ATOM 1441 C C . GLU A 1 200 ? 45.359 156.810 133.824 1.00 30.51 179 GLU A C 1
ATOM 1442 O O . GLU A 1 200 ? 44.534 157.306 133.045 1.00 31.22 179 GLU A O 1
ATOM 1448 N N . GLY A 1 201 ? 46.646 156.622 133.524 1.00 26.30 180 GLY A N 1
ATOM 1449 C CA . GLY A 1 201 ? 47.243 156.947 132.236 1.00 26.34 180 GLY A CA 1
ATOM 1450 C C . GLY A 1 201 ? 47.148 155.800 131.244 1.00 29.46 180 GLY A C 1
ATOM 1451 O O . GLY A 1 201 ? 46.464 154.801 131.483 1.00 27.31 180 GLY A O 1
ATOM 1452 N N . GLN A 1 202 ? 47.841 155.945 130.114 1.00 29.32 181 GLN A N 1
ATOM 1453 C CA . GLN A 1 202 ? 47.870 154.959 129.037 1.00 29.04 181 GLN A CA 1
ATOM 1454 C C . GLN A 1 202 ? 49.248 154.327 128.921 1.00 32.29 181 GLN A C 1
ATOM 1455 O O . GLN A 1 202 ? 50.251 155.017 129.106 1.00 32.10 181 GLN A O 1
ATOM 1461 N N . ASP A 1 203 ? 49.308 153.027 128.592 1.00 29.22 182 ASP A N 1
ATOM 1462 C CA . ASP A 1 203 ? 50.596 152.372 128.335 1.00 28.86 182 ASP A CA 1
ATOM 1463 C C . ASP A 1 203 ? 51.070 152.726 126.901 1.00 34.70 182 ASP A C 1
ATOM 1464 O O . ASP A 1 203 ? 50.364 153.441 126.180 1.00 34.03 182 ASP A O 1
ATOM 1469 N N . ALA A 1 204 ? 52.225 152.177 126.475 1.00 33.24 183 ALA A N 1
ATOM 1470 C CA . ALA A 1 204 ? 52.801 152.392 125.139 1.00 34.58 183 ALA A CA 1
ATOM 1471 C C . ALA A 1 204 ? 51.925 151.861 123.984 1.00 41.76 183 ALA A C 1
ATOM 1472 O O . ALA A 1 204 ? 52.036 152.371 122.872 1.00 41.69 183 ALA A O 1
ATOM 1474 N N . LYS A 1 205 ? 51.074 150.841 124.240 1.00 39.62 184 LYS A N 1
ATOM 1475 C CA . LYS A 1 205 ? 50.175 150.270 123.227 1.00 41.10 184 LYS A CA 1
ATOM 1476 C C . LYS A 1 205 ? 48.876 151.094 123.104 1.00 45.19 184 LYS A C 1
ATOM 1477 O O . LYS A 1 205 ? 48.007 150.749 122.300 1.00 44.80 184 LYS A O 1
ATOM 1483 N N . GLY A 1 206 ? 48.770 152.165 123.900 1.00 40.94 185 GLY A N 1
ATOM 1484 C CA . GLY A 1 206 ? 47.619 153.066 123.925 1.00 40.76 185 GLY A CA 1
ATOM 1485 C C . GLY A 1 206 ? 46.455 152.541 124.740 1.00 43.52 185 GLY A C 1
ATOM 1486 O O . GLY A 1 206 ? 45.341 153.068 124.651 1.00 44.28 185 GLY A O 1
ATOM 1487 N N . SER A 1 207 ? 46.704 151.498 125.545 1.00 38.22 186 SER A N 1
ATOM 1488 C CA . SER A 1 207 ? 45.682 150.884 126.387 1.00 37.41 186 SER A CA 1
ATOM 1489 C C . SER A 1 207 ? 45.711 151.526 127.777 1.00 36.94 186 SER A C 1
ATOM 1490 O O . SER A 1 207 ? 46.789 151.715 128.348 1.00 35.22 186 SER A O 1
ATOM 1493 N N . LYS A 1 208 ? 44.527 151.882 128.310 1.00 32.10 187 LYS A N 1
ATOM 1494 C CA . LYS A 1 208 ? 44.418 152.501 129.634 1.00 30.22 187 LYS A CA 1
ATOM 1495 C C . LYS A 1 208 ? 44.926 151.507 130.689 1.00 28.85 187 LYS A C 1
ATOM 1496 O O . LYS A 1 208 ? 44.573 150.320 130.648 1.00 27.01 187 LYS A O 1
ATOM 1502 N N . ARG A 1 209 ? 45.763 151.980 131.614 1.00 23.76 188 ARG A N 1
ATOM 1503 C CA . ARG A 1 209 ? 46.260 151.112 132.691 1.00 22.25 188 ARG A CA 1
ATOM 1504 C C . ARG A 1 209 ? 45.127 150.764 133.653 1.00 25.73 188 ARG A C 1
ATOM 1505 O O . ARG A 1 209 ? 44.114 151.473 133.698 1.00 26.25 188 ARG A O 1
ATOM 1513 N N . ASP A 1 210 ? 45.267 149.652 134.389 1.00 22.75 189 ASP A N 1
ATOM 1514 C CA . ASP A 1 210 ? 44.188 149.197 135.244 1.00 22.91 189 ASP A CA 1
ATOM 1515 C C . ASP A 1 210 ? 44.716 148.536 136.521 1.00 23.23 189 ASP A C 1
ATOM 1516 O O . ASP A 1 210 ? 45.136 147.382 136.495 1.00 23.10 189 ASP A O 1
ATOM 1521 N N . ILE A 1 211 ? 44.622 149.246 137.650 1.00 20.34 190 ILE A N 1
ATOM 1522 C CA . ILE A 1 211 ? 45.070 148.742 138.961 1.00 19.79 190 ILE A CA 1
ATOM 1523 C C . ILE A 1 211 ? 44.268 147.496 139.439 1.00 22.49 190 ILE A C 1
ATOM 1524 O O . ILE A 1 211 ? 44.731 146.773 140.311 1.00 20.31 190 ILE A O 1
ATOM 1529 N N . SER A 1 212 ? 43.093 147.234 138.831 1.00 20.18 191 SER A N 1
ATOM 1530 C CA . SER A 1 212 ? 42.261 146.104 139.221 1.00 20.32 191 SER A CA 1
ATOM 1531 C C . SER A 1 212 ? 42.745 144.803 138.571 1.00 23.34 191 SER A C 1
ATOM 1532 O O . SER A 1 212 ? 42.211 143.747 138.908 1.00 23.96 191 SER A O 1
ATOM 1535 N N . ARG A 1 213 ? 43.751 144.879 137.653 1.00 20.71 192 ARG A N 1
ATOM 1536 C CA A ARG A 1 213 ? 44.258 143.716 136.923 0.50 20.32 192 ARG A CA 1
ATOM 1537 C CA B ARG A 1 213 ? 44.254 143.702 136.943 0.50 20.51 192 ARG A CA 1
ATOM 1538 C C . ARG A 1 213 ? 45.754 143.505 137.128 1.00 21.98 192 ARG A C 1
ATOM 1539 O O . ARG A 1 213 ? 46.479 144.455 137.411 1.00 20.70 192 ARG A O 1
ATOM 1554 N N . THR A 1 214 ? 46.226 142.275 136.948 1.00 19.08 193 THR A N 1
ATOM 1555 C CA . THR A 1 214 ? 47.679 142.020 137.045 1.00 17.90 193 THR A CA 1
ATOM 1556 C C . THR A 1 214 ? 48.340 142.716 135.828 1.00 22.39 193 THR A C 1
ATOM 1557 O O . THR A 1 214 ? 47.633 143.099 134.871 1.00 21.99 193 THR A O 1
ATOM 1561 N N . THR A 1 215 ? 49.660 142.985 135.915 1.00 19.31 194 THR A N 1
ATOM 1562 C CA . THR A 1 215 ? 50.409 143.572 134.806 1.00 19.40 194 THR A CA 1
ATOM 1563 C C . THR A 1 215 ? 51.835 143.086 134.806 1.00 23.47 194 THR A C 1
ATOM 1564 O O . THR A 1 215 ? 52.397 142.877 135.876 1.00 20.57 194 THR A O 1
ATOM 1568 N N . LEU A 1 216 ? 52.427 142.951 133.606 1.00 22.71 195 LEU A N 1
ATOM 1569 C CA . LEU A 1 216 ? 53.850 142.673 133.476 1.00 22.71 195 LEU A CA 1
ATOM 1570 C C . LEU A 1 216 ? 54.563 143.900 132.893 1.00 25.14 195 LEU A C 1
ATOM 1571 O O . LEU A 1 216 ? 55.739 143.827 132.512 1.00 23.97 195 LEU A O 1
ATOM 1576 N N . GLU A 1 217 ? 53.857 145.056 132.873 1.00 20.70 196 GLU A N 1
ATOM 1577 C CA . GLU A 1 217 ? 54.501 146.307 132.476 1.00 21.09 196 GLU A CA 1
ATOM 1578 C C . GLU A 1 217 ? 55.306 146.747 133.710 1.00 24.43 196 GLU A C 1
ATOM 1579 O O . GLU A 1 217 ? 54.738 146.763 134.813 1.00 24.11 196 GLU A O 1
ATOM 1585 N N . PRO A 1 218 ? 56.606 147.111 133.585 1.00 22.05 197 PRO A N 1
ATOM 1586 C CA . PRO A 1 218 ? 57.347 147.554 134.784 1.00 22.17 197 PRO A CA 1
ATOM 1587 C C . PRO A 1 218 ? 56.662 148.798 135.358 1.00 25.48 197 PRO A C 1
ATOM 1588 O O . PRO A 1 218 ? 56.384 149.772 134.646 1.00 26.70 197 PRO A O 1
ATOM 1592 N N . VAL A 1 219 ? 56.320 148.717 136.637 1.00 19.84 198 VAL A N 1
ATOM 1593 C CA . VAL A 1 219 ? 55.590 149.777 137.335 1.00 19.34 198 VAL A CA 1
ATOM 1594 C C . VAL A 1 219 ? 56.530 150.888 137.835 1.00 25.48 198 VAL A C 1
ATOM 1595 O O . VAL A 1 219 ? 57.678 150.627 138.178 1.00 26.04 198 VAL A O 1
ATOM 1599 N N . MET A 1 220 ? 56.014 152.100 137.937 1.00 21.46 199 MET A N 1
ATOM 1600 C CA . MET A 1 220 ? 56.763 153.264 138.366 1.00 21.28 199 MET A CA 1
ATOM 1601 C C . MET A 1 220 ? 56.391 153.646 139.810 1.00 24.01 199 MET A C 1
ATOM 1602 O O . MET A 1 220 ? 55.208 153.709 140.152 1.00 23.13 199 MET A O 1
ATOM 1607 N N . GLY A 1 221 ? 57.404 153.900 140.638 1.00 20.36 200 GLY A N 1
ATOM 1608 C CA . GLY A 1 221 ? 57.215 154.291 142.034 1.00 18.89 200 GLY A CA 1
ATOM 1609 C C . GLY A 1 221 ? 58.063 155.496 142.406 1.00 21.31 200 GLY A C 1
ATOM 1610 O O . GLY A 1 221 ? 58.707 156.099 141.537 1.00 21.81 200 GLY A O 1
ATOM 1611 N N . SER A 1 222 ? 58.025 155.886 143.694 1.00 17.99 201 SER A N 1
ATOM 1612 C CA . SER A 1 222 ? 58.813 157.002 144.219 1.00 16.75 201 SER A CA 1
ATOM 1613 C C . SER A 1 222 ? 60.083 156.479 144.938 1.00 21.12 201 SER A C 1
ATOM 1614 O O . SER A 1 222 ? 60.939 157.276 145.316 1.00 20.88 201 SER A O 1
ATOM 1617 N N . GLY A 1 223 ? 60.197 155.154 145.071 1.00 17.27 202 GLY A N 1
ATOM 1618 C CA . GLY A 1 223 ? 61.268 154.481 145.802 1.00 17.08 202 GLY A CA 1
ATOM 1619 C C . GLY A 1 223 ? 62.676 154.567 145.243 1.00 19.94 202 GLY A C 1
ATOM 1620 O O . GLY A 1 223 ? 62.898 155.003 144.110 1.00 19.81 202 GLY A O 1
ATOM 1621 N N . PRO A 1 224 ? 63.655 154.076 146.022 1.00 16.89 203 PRO A N 1
ATOM 1622 C CA . PRO A 1 224 ? 65.059 154.191 145.600 1.00 16.41 203 PRO A CA 1
ATOM 1623 C C . PRO A 1 224 ? 65.456 153.409 144.360 1.00 19.34 203 PRO A C 1
ATOM 1624 O O . PRO A 1 224 ? 66.443 153.771 143.695 1.00 19.68 203 PRO A O 1
ATOM 1628 N N . TYR A 1 225 ? 64.738 152.315 144.066 1.00 16.53 204 TYR A N 1
ATOM 1629 C CA . TYR A 1 225 ? 65.083 151.481 142.917 1.00 16.30 204 TYR A CA 1
ATOM 1630 C C . TYR A 1 225 ? 64.012 151.510 141.840 1.00 19.32 204 TYR A C 1
ATOM 1631 O O . TYR A 1 225 ? 62.822 151.631 142.150 1.00 19.74 204 TYR A O 1
ATOM 1640 N N . LYS A 1 226 ? 64.430 151.316 140.586 1.00 17.59 205 LYS A N 1
ATOM 1641 C CA . LYS A 1 226 ? 63.483 151.146 139.482 1.00 17.72 205 LYS A CA 1
ATOM 1642 C C . LYS A 1 226 ? 63.650 149.721 138.954 1.00 21.66 205 LYS A C 1
ATOM 1643 O O . LYS A 1 226 ? 64.718 149.123 139.124 1.00 21.11 205 LYS A O 1
ATOM 1649 N N . ILE A 1 227 ? 62.610 149.186 138.282 1.00 18.05 206 ILE A N 1
ATOM 1650 C CA . ILE A 1 227 ? 62.722 147.885 137.596 1.00 18.70 206 ILE A CA 1
ATOM 1651 C C . ILE A 1 227 ? 63.469 148.221 136.286 1.00 22.44 206 ILE A C 1
ATOM 1652 O O . ILE A 1 227 ? 62.910 148.885 135.399 1.00 22.87 206 ILE A O 1
ATOM 1657 N N . ALA A 1 228 ? 64.727 147.788 136.178 1.00 19.58 207 ALA A N 1
ATOM 1658 C CA . ALA A 1 228 ? 65.602 148.066 135.034 1.00 20.36 207 ALA A CA 1
ATOM 1659 C C . ALA A 1 228 ? 65.403 147.085 133.881 1.00 25.36 207 ALA A C 1
ATOM 1660 O O . ALA A 1 228 ? 65.460 147.466 132.705 1.00 25.45 207 ALA A O 1
ATOM 1662 N N . SER A 1 229 ? 65.205 145.807 134.214 1.00 19.85 208 SER A N 1
ATOM 1663 C CA . SER A 1 229 ? 64.958 144.761 133.236 1.00 19.08 208 SER A CA 1
ATOM 1664 C C . SER A 1 229 ? 64.408 143.586 133.995 1.00 20.75 208 SER A C 1
ATOM 1665 O O . SER A 1 229 ? 64.436 143.571 135.232 1.00 20.09 208 SER A O 1
ATOM 1668 N N . PHE A 1 230 ? 63.871 142.610 133.260 1.00 17.24 209 PHE A N 1
ATOM 1669 C CA . PHE A 1 230 ? 63.291 141.423 133.890 1.00 16.33 209 PHE A CA 1
ATOM 1670 C C . PHE A 1 230 ? 63.079 140.347 132.828 1.00 20.16 209 PHE A C 1
ATOM 1671 O O . PHE A 1 230 ? 63.035 140.645 131.620 1.00 19.23 209 PHE A O 1
ATOM 1679 N N . GLN A 1 231 ? 62.944 139.108 133.287 1.00 17.31 210 GLN A N 1
ATOM 1680 C CA . GLN A 1 231 ? 62.594 137.936 132.468 1.00 18.71 210 GLN A CA 1
ATOM 1681 C C . GLN A 1 231 ? 61.401 137.366 133.223 1.00 20.64 210 GLN A C 1
ATOM 1682 O O . GLN A 1 231 ? 61.572 136.820 134.308 1.00 19.62 210 GLN A O 1
ATOM 1688 N N . ALA A 1 232 ? 60.168 137.615 132.705 1.00 19.14 211 ALA A N 1
ATOM 1689 C CA . ALA A 1 232 ? 58.926 137.257 133.398 1.00 19.77 211 ALA A CA 1
ATOM 1690 C C . ALA A 1 232 ? 58.955 135.838 133.950 1.00 20.43 211 ALA A C 1
ATOM 1691 O O . ALA A 1 232 ? 59.240 134.888 133.217 1.00 21.11 211 ALA A O 1
ATOM 1693 N N . GLY A 1 233 ? 58.682 135.740 135.243 1.00 17.56 212 GLY A N 1
ATOM 1694 C CA . GLY A 1 233 ? 58.668 134.478 135.962 1.00 16.68 212 GLY A CA 1
ATOM 1695 C C . GLY A 1 233 ? 60.014 133.986 136.454 1.00 21.69 212 GLY A C 1
ATOM 1696 O O . GLY A 1 233 ? 60.049 133.103 137.318 1.00 22.14 212 GLY A O 1
ATOM 1697 N N . GLY A 1 234 ? 61.113 134.527 135.896 1.00 18.42 213 GLY A N 1
ATOM 1698 C CA . GLY A 1 234 ? 62.461 134.066 136.213 1.00 17.44 213 GLY A CA 1
ATOM 1699 C C . GLY A 1 234 ? 63.383 135.010 136.952 1.00 19.53 213 GLY A C 1
ATOM 1700 O O . GLY A 1 234 ? 64.141 134.562 137.810 1.00 16.81 213 GLY A O 1
ATOM 1701 N N . SER A 1 235 ? 63.388 136.301 136.594 1.00 17.58 214 SER A N 1
ATOM 1702 C CA . SER A 1 235 ? 64.312 137.248 137.235 1.00 17.69 214 SER A CA 1
ATOM 1703 C C . SER A 1 235 ? 63.853 138.675 137.100 1.00 19.99 214 SER A C 1
ATOM 1704 O O . SER A 1 235 ? 63.086 139.008 136.192 1.00 18.18 214 SER A O 1
ATOM 1707 N N . ILE A 1 236 ? 64.364 139.525 137.990 1.00 16.27 215 ILE A N 1
ATOM 1708 C CA . ILE A 1 236 ? 64.129 140.963 137.976 1.00 15.88 215 ILE A CA 1
ATOM 1709 C C . ILE A 1 236 ? 65.414 141.643 138.381 1.00 18.53 215 ILE A C 1
ATOM 1710 O O . ILE A 1 236 ? 66.020 141.270 139.392 1.00 18.49 215 ILE A O 1
ATOM 1715 N N . ARG A 1 237 ? 65.792 142.661 137.616 1.00 16.59 216 ARG A N 1
ATOM 1716 C CA . ARG A 1 237 ? 66.953 143.474 137.939 1.00 16.87 216 ARG A CA 1
ATOM 1717 C C . ARG A 1 237 ? 66.456 144.844 138.401 1.00 19.81 216 ARG A C 1
ATOM 1718 O O . ARG A 1 237 ? 65.844 145.591 137.610 1.00 19.47 216 ARG A O 1
ATOM 1726 N N . PHE A 1 238 ? 66.743 145.176 139.679 1.00 15.63 217 PHE A N 1
ATOM 1727 C CA . PHE A 1 238 ? 66.395 146.482 140.242 1.00 15.11 217 PHE A CA 1
ATOM 1728 C C . PHE A 1 238 ? 67.641 147.360 140.209 1.00 19.41 217 PHE A C 1
ATOM 1729 O O . PHE A 1 238 ? 68.724 146.877 140.559 1.00 20.12 217 PHE A O 1
ATOM 1737 N N . GLU A 1 239 ? 67.516 148.626 139.789 1.00 17.66 218 GLU A N 1
ATOM 1738 C CA . GLU A 1 239 ? 68.682 149.517 139.701 1.00 16.90 218 GLU A CA 1
ATOM 1739 C C . GLU A 1 239 ? 68.459 150.755 140.565 1.00 18.76 218 GLU A C 1
ATOM 1740 O O . GLU A 1 239 ? 67.394 151.345 140.512 1.00 17.54 218 GLU A O 1
ATOM 1746 N N . LEU A 1 240 ? 69.478 151.141 141.352 1.00 16.32 219 LEU A N 1
ATOM 1747 C CA . LEU A 1 240 ? 69.423 152.306 142.225 1.00 16.38 219 LEU A CA 1
ATOM 1748 C C . LEU A 1 240 ? 69.328 153.580 141.405 1.00 21.07 219 LEU A C 1
ATOM 1749 O O . LEU A 1 240 ? 70.079 153.759 140.444 1.00 20.97 219 LEU A O 1
ATOM 1754 N N . ARG A 1 241 ? 68.417 154.474 141.810 1.00 18.77 220 ARG A N 1
ATOM 1755 C CA . ARG A 1 241 ? 68.216 155.760 141.132 1.00 19.34 220 ARG A CA 1
ATOM 1756 C C . ARG A 1 241 ? 69.029 156.864 141.819 1.00 23.77 220 ARG A C 1
ATOM 1757 O O . ARG A 1 241 ? 68.776 157.165 142.993 1.00 22.23 220 ARG A O 1
ATOM 1765 N N . ASP A 1 242 ? 69.974 157.505 141.087 1.00 23.06 221 ASP A N 1
ATOM 1766 C CA . ASP A 1 242 ? 70.743 158.608 141.679 1.00 23.69 221 ASP A CA 1
ATOM 1767 C C . ASP A 1 242 ? 69.856 159.823 141.986 1.00 25.97 221 ASP A C 1
ATOM 1768 O O . ASP A 1 242 ? 70.185 160.611 142.876 1.00 26.19 221 ASP A O 1
ATOM 1773 N N . ASP A 1 243 ? 68.702 159.928 141.294 1.00 22.87 222 ASP A N 1
ATOM 1774 C CA . ASP A 1 243 ? 67.722 161.000 141.498 1.00 23.37 222 ASP A CA 1
ATOM 1775 C C . ASP A 1 243 ? 66.608 160.609 142.480 1.00 24.60 222 ASP A C 1
ATOM 1776 O O . ASP A 1 243 ? 65.541 161.216 142.474 1.00 24.16 222 ASP A O 1
ATOM 1781 N N . TYR A 1 244 ? 66.837 159.567 143.309 1.00 20.53 223 TYR A N 1
ATOM 1782 C CA . TYR A 1 244 ? 65.835 159.210 144.300 1.00 18.68 223 TYR A CA 1
ATOM 1783 C C . TYR A 1 244 ? 65.701 160.412 145.249 1.00 20.95 223 TYR A C 1
ATOM 1784 O O . TYR A 1 244 ? 66.690 160.847 145.845 1.00 20.92 223 TYR A O 1
ATOM 1793 N N . TRP A 1 245 ? 64.476 160.957 145.365 1.00 20.98 224 TRP A N 1
ATOM 1794 C CA . TRP A 1 245 ? 64.194 162.158 146.170 1.00 21.53 224 TRP A CA 1
ATOM 1795 C C . TRP A 1 245 ? 64.656 162.015 147.635 1.00 23.16 224 TRP A C 1
ATOM 1796 O O . TRP A 1 245 ? 65.071 162.999 148.242 1.00 23.28 224 TRP A O 1
ATOM 1807 N N . GLY A 1 246 ? 64.503 160.818 148.209 1.00 20.84 225 GLY A N 1
ATOM 1808 C CA . GLY A 1 246 ? 64.781 160.627 149.631 1.00 20.69 225 GLY A CA 1
ATOM 1809 C C . GLY A 1 246 ? 66.161 160.133 150.001 1.00 24.45 225 GLY A C 1
ATOM 1810 O O . GLY A 1 246 ? 66.357 159.735 151.153 1.00 21.94 225 GLY A O 1
ATOM 1811 N N . LYS A 1 247 ? 67.139 160.196 149.063 1.00 22.17 226 LYS A N 1
ATOM 1812 C CA . LYS A 1 247 ? 68.484 159.628 149.292 1.00 21.68 226 LYS A CA 1
ATOM 1813 C C . LYS A 1 247 ? 69.205 160.128 150.552 1.00 24.23 226 LYS A C 1
ATOM 1814 O O . LYS A 1 247 ? 69.919 159.341 151.176 1.00 23.13 226 LYS A O 1
ATOM 1820 N N . ASP A 1 248 ? 68.992 161.395 150.922 1.00 22.15 227 ASP A N 1
ATOM 1821 C CA . ASP A 1 248 ? 69.630 162.059 152.059 1.00 23.82 227 ASP A CA 1
ATOM 1822 C C . ASP A 1 248 ? 68.723 162.235 153.264 1.00 25.66 227 ASP A C 1
ATOM 1823 O O . ASP A 1 248 ? 69.164 162.774 154.284 1.00 25.56 227 ASP A O 1
ATOM 1828 N N . LEU A 1 249 ? 67.473 161.749 153.177 1.00 21.50 228 LEU A N 1
ATOM 1829 C CA . LEU A 1 249 ? 66.529 161.826 154.285 1.00 20.35 228 LEU A CA 1
ATOM 1830 C C . LEU A 1 249 ? 67.067 160.959 155.444 1.00 22.77 228 LEU A C 1
ATOM 1831 O O . LEU A 1 249 ? 67.646 159.904 155.188 1.00 21.83 228 LEU A O 1
ATOM 1836 N N . ASN A 1 250 ? 66.901 161.425 156.692 1.00 20.74 229 ASN A N 1
ATOM 1837 C CA . ASN A 1 250 ? 67.426 160.756 157.882 1.00 19.77 229 ASN A CA 1
ATOM 1838 C C . ASN A 1 250 ? 67.210 159.248 157.902 1.00 21.69 229 ASN A C 1
ATOM 1839 O O . ASN A 1 250 ? 68.181 158.519 158.090 1.00 21.59 229 ASN A O 1
ATOM 1844 N N . VAL A 1 251 ? 65.989 158.769 157.611 1.00 17.42 230 VAL A N 1
ATOM 1845 C CA . VAL A 1 251 ? 65.695 157.320 157.639 1.00 16.84 230 VAL A CA 1
ATOM 1846 C C . VAL A 1 251 ? 66.404 156.532 156.538 1.00 21.06 230 VAL A C 1
ATOM 1847 O O . VAL A 1 251 ? 66.400 155.307 156.588 1.00 21.00 230 VAL A O 1
ATOM 1851 N N . ASN A 1 252 ? 66.965 157.226 155.529 1.00 18.19 231 ASN A N 1
ATOM 1852 C CA . ASN A 1 252 ? 67.628 156.588 154.389 1.00 18.39 231 ASN A CA 1
ATOM 1853 C C . ASN A 1 252 ? 69.153 156.726 154.392 1.00 19.88 231 ASN A C 1
ATOM 1854 O O . ASN A 1 252 ? 69.808 156.135 153.527 1.00 19.47 231 ASN A O 1
ATOM 1859 N N . VAL A 1 253 ? 69.720 157.516 155.314 1.00 17.53 232 VAL A N 1
ATOM 1860 C CA . VAL A 1 253 ? 71.190 157.688 155.405 1.00 18.07 232 VAL A CA 1
ATOM 1861 C C . VAL A 1 253 ? 71.825 156.327 155.704 1.00 20.12 232 VAL A C 1
ATOM 1862 O O . VAL A 1 253 ? 71.342 155.609 156.590 1.00 20.14 232 VAL A O 1
ATOM 1866 N N . GLY A 1 254 ? 72.847 155.973 154.922 1.00 17.75 233 GLY A N 1
ATOM 1867 C CA . GLY A 1 254 ? 73.527 154.683 155.046 1.00 17.82 233 GLY A CA 1
ATOM 1868 C C . GLY A 1 254 ? 72.710 153.496 154.552 1.00 20.84 233 GLY A C 1
ATOM 1869 O O . GLY A 1 254 ? 73.097 152.341 154.759 1.00 19.86 233 GLY A O 1
ATOM 1870 N N . ARG A 1 255 ? 71.582 153.767 153.867 1.00 16.95 234 ARG A N 1
ATOM 1871 C CA . ARG A 1 255 ? 70.676 152.734 153.347 1.00 16.22 234 ARG A CA 1
ATOM 1872 C C . ARG A 1 255 ? 70.477 152.893 151.825 1.00 20.19 234 ARG A C 1
ATOM 1873 O O . ARG A 1 255 ? 70.670 153.997 151.277 1.00 18.03 234 ARG A O 1
ATOM 1881 N N . TYR A 1 256 ? 70.126 151.781 151.164 1.00 16.95 235 TYR A N 1
ATOM 1882 C CA . TYR A 1 256 ? 69.950 151.654 149.711 1.00 16.33 235 TYR A CA 1
ATOM 1883 C C . TYR A 1 256 ? 71.303 151.915 149.038 1.00 18.15 235 TYR A C 1
ATOM 1884 O O . TYR A 1 256 ? 71.537 152.964 148.425 1.00 17.34 235 TYR A O 1
ATOM 1893 N N . ASN A 1 257 ? 72.218 150.955 149.234 1.00 16.92 236 ASN A N 1
ATOM 1894 C CA . ASN A 1 257 ? 73.615 151.078 148.821 1.00 16.71 236 ASN A CA 1
ATOM 1895 C C . ASN A 1 257 ? 73.960 150.312 147.575 1.00 20.77 236 ASN A C 1
ATOM 1896 O O . ASN A 1 257 ? 74.658 150.863 146.742 1.00 19.73 236 ASN A O 1
ATOM 1901 N N . PHE A 1 258 ? 73.502 149.050 147.432 1.00 17.72 237 PHE A N 1
ATOM 1902 C CA . PHE A 1 258 ? 73.792 148.305 146.199 1.00 17.56 237 PHE A CA 1
ATOM 1903 C C . PHE A 1 258 ? 73.253 149.035 144.975 1.00 20.60 237 PHE A C 1
ATOM 1904 O O . PHE A 1 258 ? 72.134 149.543 145.014 1.00 19.66 237 PHE A O 1
ATOM 1912 N N . ARG A 1 259 ? 74.048 149.109 143.912 1.00 18.97 238 ARG A N 1
ATOM 1913 C CA . ARG A 1 259 ? 73.612 149.778 142.670 1.00 18.81 238 ARG A CA 1
ATOM 1914 C C . ARG A 1 259 ? 72.563 148.918 141.968 1.00 20.56 238 ARG A C 1
ATOM 1915 O O . ARG A 1 259 ? 71.637 149.438 141.349 1.00 19.72 238 ARG A O 1
ATOM 1923 N N . THR A 1 260 ? 72.780 147.608 141.991 1.00 17.23 239 THR A N 1
ATOM 1924 C CA . THR A 1 260 ? 71.900 146.643 141.357 1.00 16.55 239 THR A CA 1
ATOM 1925 C C . THR A 1 260 ? 71.549 145.563 142.350 1.00 19.33 239 THR A C 1
ATOM 1926 O O . THR A 1 260 ? 72.421 145.064 143.069 1.00 18.01 239 THR A O 1
ATOM 1930 N N . ILE A 1 261 ? 70.262 145.226 142.415 1.00 16.98 240 ILE A N 1
ATOM 1931 C CA . ILE A 1 261 ? 69.778 144.107 143.225 1.00 16.00 240 ILE A CA 1
ATOM 1932 C C . ILE A 1 261 ? 69.039 143.194 142.241 1.00 19.27 240 ILE A C 1
ATOM 1933 O O . ILE A 1 261 ? 68.010 143.583 141.697 1.00 18.26 240 ILE A O 1
ATOM 1938 N N . ASN A 1 262 ? 69.602 142.021 141.974 1.00 16.99 241 ASN A N 1
ATOM 1939 C CA . ASN A 1 262 ? 69.013 141.038 141.072 1.00 16.88 241 ASN A CA 1
ATOM 1940 C C . ASN A 1 262 ? 68.269 139.992 141.899 1.00 18.86 241 ASN A C 1
ATOM 1941 O O . ASN A 1 262 ? 68.815 139.465 142.876 1.00 17.63 241 ASN A O 1
ATOM 1946 N N . TYR A 1 263 ? 67.026 139.658 141.505 1.00 15.99 242 TYR A N 1
ATOM 1947 C CA . TYR A 1 263 ? 66.318 138.545 142.151 1.00 15.64 242 TYR A CA 1
ATOM 1948 C C . TYR A 1 263 ? 66.158 137.451 141.094 1.00 20.14 242 TYR A C 1
ATOM 1949 O O . TYR A 1 263 ? 65.721 137.750 139.994 1.00 17.88 242 TYR A O 1
ATOM 1958 N N . ALA A 1 264 ? 66.520 136.203 141.419 1.00 15.67 243 ALA A N 1
ATOM 1959 C CA . ALA A 1 264 ? 66.346 135.047 140.535 1.00 14.43 243 ALA A CA 1
ATOM 1960 C C . ALA A 1 264 ? 65.358 134.165 141.309 1.00 19.04 243 ALA A C 1
ATOM 1961 O O . ALA A 1 264 ? 65.470 134.044 142.535 1.00 17.33 243 ALA A O 1
ATOM 1963 N N . PHE A 1 265 ? 64.346 133.626 140.597 1.00 15.81 244 PHE A N 1
ATOM 1964 C CA . PHE A 1 265 ? 63.260 132.834 141.174 1.00 14.64 244 PHE A CA 1
ATOM 1965 C C . PHE A 1 265 ? 63.496 131.354 140.968 1.00 17.97 244 PHE A C 1
ATOM 1966 O O . PHE A 1 265 ? 63.952 130.944 139.879 1.00 18.08 244 PHE A O 1
ATOM 1974 N N . PHE A 1 266 ? 63.236 130.550 142.029 1.00 16.17 245 PHE A N 1
ATOM 1975 C CA . PHE A 1 266 ? 63.458 129.113 142.004 1.00 16.37 245 PHE A CA 1
ATOM 1976 C C . PHE A 1 266 ? 62.259 128.350 142.501 1.00 20.32 245 PHE A C 1
ATOM 1977 O O . PHE A 1 266 ? 61.805 128.613 143.607 1.00 20.93 245 PHE A O 1
ATOM 1985 N N . SER A 1 267 ? 61.794 127.358 141.724 1.00 20.75 246 SER A N 1
ATOM 1986 C CA . SER A 1 267 ? 60.694 126.515 142.207 1.00 21.26 246 SER A CA 1
ATOM 1987 C C . SER A 1 267 ? 61.265 125.293 142.956 1.00 26.59 246 SER A C 1
ATOM 1988 O O . SER A 1 267 ? 60.548 124.660 143.730 1.00 28.01 246 SER A O 1
ATOM 1991 N N . ASP A 1 268 ? 62.579 125.018 142.780 1.00 21.37 247 ASP A N 1
ATOM 1992 C CA . ASP A 1 268 ? 63.260 123.893 143.424 1.00 19.77 247 ASP A CA 1
ATOM 1993 C C . ASP A 1 268 ? 64.264 124.471 144.426 1.00 24.20 247 ASP A C 1
ATOM 1994 O O . ASP A 1 268 ? 65.222 125.141 144.033 1.00 22.02 247 ASP A O 1
ATOM 1999 N N . ARG A 1 269 ? 64.037 124.220 145.731 1.00 20.87 248 ARG A N 1
ATOM 2000 C CA . ARG A 1 269 ? 64.921 124.713 146.799 1.00 20.27 248 ARG A CA 1
ATOM 2001 C C . ARG A 1 269 ? 66.349 124.190 146.661 1.00 21.55 248 ARG A C 1
ATOM 2002 O O . ARG A 1 269 ? 67.297 124.906 146.996 1.00 20.83 248 ARG A O 1
ATOM 2010 N N . SER A 1 270 ? 66.514 122.945 146.189 1.00 19.92 249 SER A N 1
ATOM 2011 C CA . SER A 1 270 ? 67.867 122.399 146.054 1.00 19.87 249 SER A CA 1
ATOM 2012 C C . SER A 1 270 ? 68.656 123.146 144.950 1.00 20.75 249 SER A C 1
ATOM 2013 O O . SER A 1 270 ? 69.841 123.446 145.131 1.00 19.49 249 SER A O 1
ATOM 2016 N N . VAL A 1 271 ? 67.964 123.512 143.856 1.00 16.71 250 VAL A N 1
ATOM 2017 C CA . VAL A 1 271 ? 68.560 124.285 142.748 1.00 16.04 250 VAL A CA 1
ATOM 2018 C C . VAL A 1 271 ? 68.919 125.683 143.291 1.00 18.83 250 VAL A C 1
ATOM 2019 O O . VAL A 1 271 ? 70.003 126.211 143.002 1.00 17.56 250 VAL A O 1
ATOM 2023 N N . GLN A 1 272 ? 68.022 126.257 144.099 1.00 15.82 251 GLN A N 1
ATOM 2024 C CA . GLN A 1 272 ? 68.258 127.557 144.746 1.00 14.75 251 GLN A CA 1
ATOM 2025 C C . GLN A 1 272 ? 69.531 127.506 145.613 1.00 16.21 251 GLN A C 1
ATOM 2026 O O . GLN A 1 272 ? 70.392 128.377 145.514 1.00 14.78 251 GLN A O 1
ATOM 2032 N N . PHE A 1 273 ? 69.666 126.462 146.445 1.00 13.24 252 PHE A N 1
ATOM 2033 C CA . PHE A 1 273 ? 70.858 126.347 147.283 1.00 13.79 252 PHE A CA 1
ATOM 2034 C C . PHE A 1 273 ? 72.122 126.081 146.444 1.00 17.10 252 PHE A C 1
ATOM 2035 O O . PHE A 1 273 ? 73.192 126.592 146.760 1.00 18.15 252 PHE A O 1
ATOM 2043 N N . GLU A 1 274 ? 72.002 125.298 145.359 1.00 14.12 253 GLU A N 1
ATOM 2044 C CA . GLU A 1 274 ? 73.140 125.049 144.465 1.00 15.30 253 GLU A CA 1
ATOM 2045 C C . GLU A 1 274 ? 73.627 126.385 143.869 1.00 16.01 253 GLU A C 1
ATOM 2046 O O . GLU A 1 274 ? 74.836 126.586 143.730 1.00 15.39 253 GLU A O 1
ATOM 2052 N N . ALA A 1 275 ? 72.683 127.315 143.572 1.00 13.91 254 ALA A N 1
ATOM 2053 C CA . ALA A 1 275 ? 73.051 128.643 143.031 1.00 13.91 254 ALA A CA 1
ATOM 2054 C C . ALA A 1 275 ? 73.825 129.421 144.093 1.00 15.25 254 ALA A C 1
ATOM 2055 O O . ALA A 1 275 ? 74.795 130.078 143.754 1.00 14.36 254 ALA A O 1
ATOM 2057 N N . PHE A 1 276 ? 73.424 129.314 145.361 1.00 12.82 255 PHE A N 1
ATOM 2058 C CA . PHE A 1 276 ? 74.169 129.924 146.472 1.00 12.71 255 PHE A CA 1
ATOM 2059 C C . PHE A 1 276 ? 75.589 129.283 146.600 1.00 15.69 255 PHE A C 1
ATOM 2060 O O . PHE A 1 276 ? 76.576 130.022 146.722 1.00 15.66 255 PHE A O 1
ATOM 2068 N N . ARG A 1 277 ? 75.700 127.924 146.585 1.00 13.73 256 ARG A N 1
ATOM 2069 C CA . ARG A 1 277 ? 76.999 127.248 146.687 1.00 14.36 256 ARG A CA 1
ATOM 2070 C C . ARG A 1 277 ? 77.929 127.675 145.527 1.00 17.76 256 ARG A C 1
ATOM 2071 O O . ARG A 1 277 ? 79.153 127.730 145.696 1.00 17.01 256 ARG A O 1
ATOM 2079 N N . ALA A 1 278 ? 77.348 127.996 144.359 1.00 14.47 257 ALA A N 1
ATOM 2080 C CA . ALA A 1 278 ? 78.171 128.427 143.204 1.00 14.90 257 ALA A CA 1
ATOM 2081 C C . ALA A 1 278 ? 78.573 129.908 143.276 1.00 17.47 257 ALA A C 1
ATOM 2082 O O . ALA A 1 278 ? 79.322 130.393 142.423 1.00 18.60 257 ALA A O 1
ATOM 2084 N N . GLY A 1 279 ? 78.045 130.633 144.243 1.00 15.32 258 GLY A N 1
ATOM 2085 C CA . GLY A 1 279 ? 78.298 132.066 144.337 1.00 15.20 258 GLY A CA 1
ATOM 2086 C C . GLY A 1 279 ? 77.437 132.902 143.402 1.00 19.44 258 GLY A C 1
ATOM 2087 O O . GLY A 1 279 ? 77.705 134.099 143.217 1.00 19.16 258 GLY A O 1
ATOM 2088 N N . ASN A 1 280 ? 76.427 132.272 142.757 1.00 15.86 259 ASN A N 1
ATOM 2089 C CA . ASN A 1 280 ? 75.508 132.989 141.873 1.00 14.84 259 ASN A CA 1
ATOM 2090 C C . ASN A 1 280 ? 74.348 133.653 142.659 1.00 17.28 259 ASN A C 1
ATOM 2091 O O . ASN A 1 280 ? 73.563 134.433 142.105 1.00 17.38 259 ASN A O 1
ATOM 2096 N N . VAL A 1 281 ? 74.206 133.297 143.941 1.00 14.70 260 VAL A N 1
ATOM 2097 C CA . VAL A 1 281 ? 73.245 133.905 144.871 1.00 13.02 260 VAL A CA 1
ATOM 2098 C C . VAL A 1 281 ? 74.152 134.241 146.084 1.00 14.66 260 VAL A C 1
ATOM 2099 O O . VAL A 1 281 ? 74.938 133.389 146.526 1.00 15.47 260 VAL A O 1
ATOM 2103 N N . ASP A 1 282 ? 74.053 135.458 146.578 1.00 13.00 261 ASP A N 1
ATOM 2104 C CA . ASP A 1 282 ? 74.972 135.956 147.613 1.00 14.13 261 ASP A CA 1
ATOM 2105 C C . ASP A 1 282 ? 74.558 135.693 149.040 1.00 15.40 261 ASP A C 1
ATOM 2106 O O . ASP A 1 282 ? 75.366 135.867 149.946 1.00 13.75 261 ASP A O 1
ATOM 2111 N N . PHE A 1 283 ? 73.277 135.422 149.249 1.00 14.48 262 PHE A N 1
ATOM 2112 C CA . PHE A 1 283 ? 72.701 135.308 150.587 1.00 14.32 262 PHE A CA 1
ATOM 2113 C C . PHE A 1 283 ? 71.665 134.244 150.571 1.00 16.82 262 PHE A C 1
ATOM 2114 O O . PHE A 1 283 ? 70.920 134.122 149.583 1.00 15.80 262 PHE A O 1
ATOM 2122 N N . TYR A 1 284 ? 71.595 133.466 151.660 1.00 13.53 263 TYR A N 1
ATOM 2123 C CA . TYR A 1 284 ? 70.633 132.382 151.760 1.00 13.03 263 TYR A CA 1
ATOM 2124 C C . TYR A 1 284 ? 70.077 132.293 153.169 1.00 16.55 263 TYR A C 1
ATOM 2125 O O . TYR A 1 284 ? 70.839 132.210 154.120 1.00 14.69 263 TYR A O 1
ATOM 2134 N N . GLN A 1 285 ? 68.752 132.308 153.294 1.00 14.87 264 GLN A N 1
ATOM 2135 C CA . GLN A 1 285 ? 68.123 132.142 154.618 1.00 14.34 264 GLN A CA 1
ATOM 2136 C C . GLN A 1 285 ? 67.666 130.691 154.662 1.00 17.43 264 GLN A C 1
ATOM 2137 O O . GLN A 1 285 ? 66.858 130.238 153.822 1.00 19.23 264 GLN A O 1
ATOM 2143 N N . ASP A 1 286 ? 68.213 129.954 155.627 1.00 13.74 265 ASP A N 1
ATOM 2144 C CA . ASP A 1 286 ? 67.975 128.514 155.742 1.00 13.89 265 ASP A CA 1
ATOM 2145 C C . ASP A 1 286 ? 66.885 128.195 156.762 1.00 18.79 265 ASP A C 1
ATOM 2146 O O . ASP A 1 286 ? 67.063 128.398 157.967 1.00 20.53 265 ASP A O 1
ATOM 2151 N N . ASN A 1 287 ? 65.769 127.662 156.262 1.00 15.77 266 ASN A N 1
ATOM 2152 C CA . ASN A 1 287 ? 64.621 127.356 157.121 1.00 16.37 266 ASN A CA 1
ATOM 2153 C C . ASN A 1 287 ? 64.536 125.898 157.563 1.00 21.55 266 ASN A C 1
ATOM 2154 O O . ASN A 1 287 ? 63.527 125.505 158.130 1.00 21.75 266 ASN A O 1
ATOM 2159 N N . SER A 1 288 ? 65.588 125.113 157.329 1.00 18.03 267 SER A N 1
ATOM 2160 C CA . SER A 1 288 ? 65.599 123.702 157.686 1.00 16.47 267 SER A CA 1
ATOM 2161 C C . SER A 1 288 ? 66.707 123.410 158.666 1.00 19.86 267 SER A C 1
ATOM 2162 O O . SER A 1 288 ? 67.881 123.630 158.345 1.00 17.07 267 SER A O 1
ATOM 2165 N N . ALA A 1 289 ? 66.359 122.885 159.866 1.00 19.29 268 ALA A N 1
ATOM 2166 C CA . ALA A 1 289 ? 67.384 122.538 160.857 1.00 21.11 268 ALA A CA 1
ATOM 2167 C C . ALA A 1 289 ? 68.372 121.485 160.308 1.00 21.64 268 ALA A C 1
ATOM 2168 O O . ALA A 1 289 ? 69.5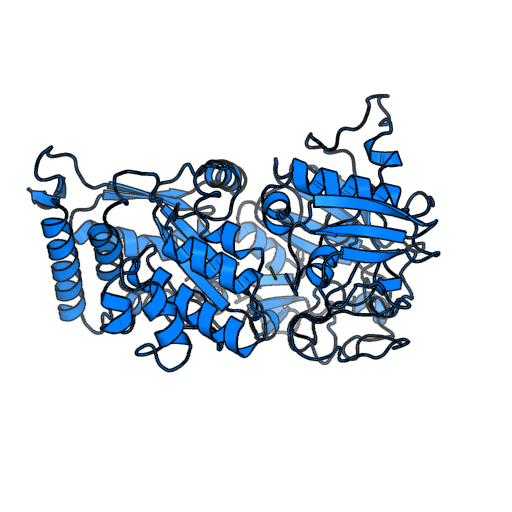70 121.612 160.510 1.00 21.13 268 ALA A O 1
ATOM 2170 N N . SER A 1 290 ? 67.881 120.455 159.608 1.00 18.87 269 SER A N 1
ATOM 2171 C CA . SER A 1 290 ? 68.804 119.417 159.105 1.00 19.14 269 SER A CA 1
ATOM 2172 C C . SER A 1 290 ? 69.689 119.940 157.985 1.00 19.83 269 SER A C 1
ATOM 2173 O O . SER A 1 290 ? 70.867 119.579 157.941 1.00 18.55 269 SER A O 1
ATOM 2176 N N . HIS A 1 291 ? 69.137 120.797 157.094 1.00 16.98 270 HIS A N 1
ATOM 2177 C CA . HIS A 1 291 ? 69.938 121.359 155.988 1.00 16.66 270 HIS A CA 1
ATOM 2178 C C . HIS A 1 291 ? 71.052 122.258 156.575 1.00 19.52 270 HIS A C 1
ATOM 2179 O O . HIS A 1 291 ? 72.218 122.155 156.185 1.00 19.28 270 HIS A O 1
ATOM 2186 N N . TRP A 1 292 ? 70.704 123.072 157.595 1.00 17.59 271 TRP A N 1
ATOM 2187 C CA . TRP A 1 292 ? 71.684 123.924 158.271 1.00 18.70 271 TRP A CA 1
ATOM 2188 C C . TRP A 1 292 ? 72.857 123.126 158.845 1.00 21.32 271 TRP A C 1
ATOM 2189 O O . TRP A 1 292 ? 73.997 123.583 158.773 1.00 20.65 271 TRP A O 1
ATOM 2200 N N . ALA A 1 293 ? 72.583 121.925 159.381 1.00 20.19 272 ALA A N 1
ATOM 2201 C CA . ALA A 1 293 ? 73.617 121.084 159.974 1.00 21.86 272 ALA A CA 1
ATOM 2202 C C . ALA A 1 293 ? 74.438 120.280 158.971 1.00 26.47 272 ALA A C 1
ATOM 2203 O O . ALA A 1 293 ? 75.588 119.956 159.263 1.00 27.47 272 ALA A O 1
ATOM 2205 N N . THR A 1 294 ? 73.884 119.960 157.798 1.00 22.72 273 THR A N 1
ATOM 2206 C CA . THR A 1 294 ? 74.572 119.048 156.892 1.00 22.34 273 THR A CA 1
ATOM 2207 C C . THR A 1 294 ? 74.956 119.541 155.485 1.00 24.87 273 THR A C 1
ATOM 2208 O O . THR A 1 294 ? 75.799 118.908 154.853 1.00 24.61 273 THR A O 1
ATOM 2212 N N . ALA A 1 295 ? 74.341 120.603 154.978 1.00 19.51 274 ALA A N 1
ATOM 2213 C CA . ALA A 1 295 ? 74.540 120.980 153.565 1.00 20.36 274 ALA A CA 1
ATOM 2214 C C . ALA A 1 295 ? 75.713 121.913 153.275 1.00 22.09 274 ALA A C 1
ATOM 2215 O O . ALA A 1 295 ? 75.871 122.352 152.131 1.00 22.49 274 ALA A O 1
ATOM 2217 N N . TYR A 1 296 ? 76.523 122.234 154.279 1.00 19.23 275 TYR A N 1
ATOM 2218 C CA . TYR A 1 296 ? 77.527 123.262 154.101 1.00 19.78 275 TYR A CA 1
ATOM 2219 C C . TYR A 1 296 ? 78.964 122.697 154.024 1.00 24.47 275 TYR A C 1
ATOM 2220 O O . TYR A 1 296 ? 79.909 123.383 154.389 1.00 24.90 275 TYR A O 1
ATOM 2229 N N . ASP A 1 297 ? 79.128 121.472 153.475 1.00 21.37 276 ASP A N 1
ATOM 2230 C CA . ASP A 1 297 ? 80.464 120.874 153.329 1.00 22.83 276 ASP A CA 1
ATOM 2231 C C . ASP A 1 297 ? 80.990 121.207 151.931 1.00 28.03 276 ASP A C 1
ATOM 2232 O O . ASP A 1 297 ? 81.050 120.345 151.044 1.00 29.80 276 ASP A O 1
ATOM 2237 N N . PHE A 1 298 ? 81.305 122.488 151.721 1.00 21.81 277 PHE A N 1
ATOM 2238 C CA . PHE A 1 298 ? 81.836 122.966 150.442 1.00 20.36 277 PHE A CA 1
ATOM 2239 C C . PHE A 1 298 ? 83.029 123.883 150.689 1.00 24.04 277 PHE A C 1
ATOM 2240 O O . PHE A 1 298 ? 83.124 124.453 151.772 1.00 22.52 277 PHE A O 1
ATOM 2248 N N . PRO A 1 299 ? 83.990 123.967 149.742 1.00 22.88 278 PRO A N 1
ATOM 2249 C CA . PRO A 1 299 ? 85.243 124.721 150.000 1.00 22.99 278 PRO A CA 1
ATOM 2250 C C . PRO A 1 299 ? 85.129 126.154 150.545 1.00 23.04 278 PRO A C 1
ATOM 2251 O O . PRO A 1 299 ? 85.885 126.493 151.474 1.00 21.20 278 PRO A O 1
ATOM 2255 N N . ALA A 1 300 ? 84.243 127.001 149.969 1.00 19.36 279 ALA A N 1
ATOM 2256 C CA . ALA A 1 300 ? 84.099 128.405 150.413 1.00 18.67 279 ALA A CA 1
ATOM 2257 C C . ALA A 1 300 ? 83.678 128.541 151.891 1.00 22.13 279 ALA A C 1
ATOM 2258 O O . ALA A 1 300 ? 83.924 129.580 152.513 1.00 21.20 279 ALA A O 1
ATOM 2260 N N . MET A 1 301 ? 83.048 127.499 152.445 1.00 19.06 280 MET A N 1
ATOM 2261 C CA . MET A 1 301 ? 82.616 127.495 153.846 1.00 20.54 280 MET A CA 1
ATOM 2262 C C . MET A 1 301 ? 83.827 127.318 154.795 1.00 25.75 280 MET A C 1
ATOM 2263 O O . MET A 1 301 ? 83.759 127.704 155.968 1.00 26.45 280 MET A O 1
ATOM 2268 N N . LYS A 1 302 ? 84.941 126.781 154.281 1.00 21.24 281 LYS A N 1
ATOM 2269 C CA . LYS A 1 302 ? 86.122 126.517 155.094 1.00 22.36 281 LYS A CA 1
ATOM 2270 C C . LYS A 1 302 ? 87.205 127.607 155.121 1.00 25.51 281 LYS A C 1
ATOM 2271 O O . LYS A 1 302 ? 88.066 127.562 156.005 1.00 28.57 281 LYS A O 1
ATOM 2277 N N . ASP A 1 303 ? 87.206 128.554 154.170 1.00 19.35 282 ASP A N 1
ATOM 2278 C CA . ASP A 1 303 ? 88.251 129.563 154.116 1.00 19.63 282 ASP A CA 1
ATOM 2279 C C . ASP A 1 303 ? 87.762 131.016 154.276 1.00 22.97 282 ASP A C 1
ATOM 2280 O O . ASP A 1 303 ? 88.420 131.931 153.786 1.00 25.05 282 ASP A O 1
ATOM 2285 N N . GLY A 1 304 ? 86.628 131.200 154.944 1.00 21.16 283 GLY A N 1
ATOM 2286 C CA . GLY A 1 304 ? 86.071 132.520 155.230 1.00 21.99 283 GLY A CA 1
ATOM 2287 C C . GLY A 1 304 ? 85.327 133.196 154.091 1.00 23.02 283 GLY A C 1
ATOM 2288 O O . GLY A 1 304 ? 84.907 134.350 154.230 1.00 22.15 283 GLY A O 1
ATOM 2289 N N . ARG A 1 305 ? 85.143 132.498 152.957 1.00 18.72 284 ARG A N 1
ATOM 2290 C CA . ARG A 1 305 ? 84.443 133.124 151.812 1.00 17.32 284 ARG A CA 1
ATOM 2291 C C . ARG A 1 305 ? 82.944 133.200 152.000 1.00 17.43 284 ARG A C 1
ATOM 2292 O O . ARG A 1 305 ? 82.294 134.087 151.416 1.00 17.15 284 ARG A O 1
ATOM 2300 N N . VAL A 1 306 ? 82.403 132.290 152.816 1.00 15.88 285 VAL A N 1
ATOM 2301 C CA . VAL A 1 306 ? 80.974 132.257 153.173 1.00 14.80 285 VAL A CA 1
ATOM 2302 C C . VAL A 1 306 ? 80.921 132.401 154.688 1.00 19.62 285 VAL A C 1
ATOM 2303 O O . VAL A 1 306 ? 81.745 131.813 155.382 1.00 19.81 285 VAL A O 1
ATOM 2307 N N . ILE A 1 307 ? 79.995 133.217 155.179 1.00 16.59 286 ILE A N 1
ATOM 2308 C CA . ILE A 1 307 ? 79.788 133.446 156.611 1.00 16.49 286 ILE A CA 1
ATOM 2309 C C . ILE A 1 307 ? 78.429 132.875 157.001 1.00 18.77 286 ILE A C 1
ATOM 2310 O O . ILE A 1 307 ? 77.470 133.078 156.270 1.00 16.16 286 ILE A O 1
ATOM 2315 N N . ARG A 1 308 ? 78.353 132.160 158.140 1.00 15.88 287 ARG A N 1
ATOM 2316 C CA . ARG A 1 308 ? 77.055 131.679 158.664 1.00 16.46 287 ARG A CA 1
ATOM 2317 C C . ARG A 1 308 ? 76.772 132.439 159.982 1.00 20.67 287 ARG A C 1
ATOM 2318 O O . ARG A 1 308 ? 77.676 132.595 160.828 1.00 18.58 287 ARG A O 1
ATOM 2326 N N . GLU A 1 309 ? 75.525 132.927 160.145 1.00 16.92 288 GLU A N 1
ATOM 2327 C CA . GLU A 1 309 ? 75.131 133.608 161.406 1.00 16.34 288 GLU A CA 1
ATOM 2328 C C . GLU A 1 309 ? 73.763 133.088 161.837 1.00 19.79 288 GLU A C 1
ATOM 2329 O O . GLU A 1 309 ? 72.923 132.829 160.978 1.00 18.35 288 GLU A O 1
ATOM 2335 N N . GLU A 1 310 ? 73.525 132.982 163.162 1.00 16.42 289 GLU A N 1
ATOM 2336 C CA . GLU A 1 310 ? 72.212 132.624 163.727 1.00 16.67 289 GLU A CA 1
ATOM 2337 C C . GLU A 1 310 ? 71.788 133.907 164.428 1.00 22.53 289 GLU A C 1
ATOM 2338 O O . GLU A 1 310 ? 72.401 134.291 165.436 1.00 22.86 289 GLU A O 1
ATOM 2344 N N . ILE A 1 311 ? 70.884 134.651 163.776 1.00 17.40 290 ILE A N 1
ATOM 2345 C CA . ILE A 1 311 ? 70.502 135.999 164.179 1.00 17.78 290 ILE A CA 1
ATOM 2346 C C . ILE A 1 311 ? 69.157 136.003 164.898 1.00 19.93 290 ILE A C 1
ATOM 2347 O O . ILE A 1 311 ? 68.133 135.711 164.286 1.00 20.21 290 ILE A O 1
ATOM 2352 N N . GLU A 1 312 ? 69.163 136.379 166.181 1.00 16.52 291 GLU A N 1
ATOM 2353 C CA . GLU A 1 312 ? 67.914 136.402 166.945 1.00 15.82 291 GLU A CA 1
ATOM 2354 C C . GLU A 1 312 ? 67.070 137.654 166.664 1.00 19.22 291 GLU A C 1
ATOM 2355 O O . GLU A 1 312 ? 65.836 137.623 166.823 1.00 19.55 291 GLU A O 1
ATOM 2361 N N . ASN A 1 313 ? 67.735 138.748 166.235 1.00 16.52 292 ASN A N 1
ATOM 2362 C CA . ASN A 1 313 ? 67.158 140.096 166.111 1.00 15.20 292 ASN A CA 1
ATOM 2363 C C . ASN A 1 313 ? 65.739 140.154 165.506 1.00 20.23 292 ASN A C 1
ATOM 2364 O O . ASN A 1 313 ? 64.851 140.674 166.194 1.00 17.50 292 ASN A O 1
ATOM 2369 N N . PRO A 1 314 ? 65.496 139.588 164.290 1.00 18.67 293 PRO A N 1
ATOM 2370 C CA . PRO A 1 314 ? 64.154 139.726 163.675 1.00 19.72 293 PRO A CA 1
ATOM 2371 C C . PRO A 1 314 ? 63.026 138.979 164.377 1.00 25.47 293 PRO A C 1
ATOM 2372 O O . PRO A 1 314 ? 61.848 139.240 164.103 1.00 28.44 293 PRO A O 1
ATOM 2376 N N . LEU A 1 315 ? 63.377 138.063 165.289 1.00 19.65 294 LEU A N 1
ATOM 2377 C CA . LEU A 1 315 ? 62.399 137.305 166.041 1.00 19.66 294 LEU A CA 1
ATOM 2378 C C . LEU A 1 315 ? 62.185 137.828 167.463 1.00 23.43 294 LEU A C 1
ATOM 2379 O O . LEU A 1 315 ? 61.327 137.323 168.186 1.00 21.90 294 LEU A O 1
ATOM 2384 N N . ARG A 1 316 ? 62.929 138.873 167.861 1.00 20.50 295 ARG A N 1
ATOM 2385 C CA . ARG A 1 316 ? 62.718 139.468 169.172 1.00 21.47 295 ARG A CA 1
ATOM 2386 C C . ARG A 1 316 ? 61.403 140.277 169.059 1.00 27.65 295 ARG A C 1
ATOM 2387 O O . ARG A 1 316 ? 61.093 140.787 167.977 1.00 28.55 295 ARG A O 1
ATOM 2395 N N . ALA A 1 317 ? 60.628 140.348 170.139 1.00 28.28 296 ALA A N 1
ATOM 2396 C CA . ALA A 1 317 ? 59.345 141.088 170.144 1.00 28.37 296 ALA A CA 1
ATOM 2397 C C . ALA A 1 317 ? 58.357 140.570 169.067 1.00 29.34 296 ALA A C 1
ATOM 2398 O O . ALA A 1 317 ? 57.588 141.336 168.474 1.00 28.97 296 ALA A O 1
ATOM 2400 N N . THR A 1 318 ? 58.418 139.267 168.780 1.00 24.28 297 THR A N 1
ATOM 2401 C CA . THR A 1 318 ? 57.529 138.655 167.802 1.00 22.68 297 THR A CA 1
ATOM 2402 C C . THR A 1 318 ? 56.955 137.388 168.442 1.00 25.15 297 THR A C 1
ATOM 2403 O O . THR A 1 318 ? 57.709 136.577 168.994 1.00 24.83 297 THR A O 1
ATOM 2407 N N . GLY A 1 319 ? 55.634 137.269 168.409 1.00 17.60 298 GLY A N 1
ATOM 2408 C CA . GLY A 1 319 ? 54.941 136.060 168.836 1.00 17.01 298 GLY A CA 1
ATOM 2409 C C . GLY A 1 319 ? 54.778 135.165 167.618 1.00 18.70 298 GLY A C 1
ATOM 2410 O O . GLY A 1 319 ? 54.600 135.653 166.498 1.00 19.06 298 GLY A O 1
ATOM 2411 N N . ILE A 1 320 ? 54.829 133.845 167.797 1.00 14.79 299 ILE A N 1
ATOM 2412 C CA . ILE A 1 320 ? 54.691 132.945 166.635 1.00 14.86 299 ILE A CA 1
ATOM 2413 C C . ILE A 1 320 ? 53.786 131.772 166.966 1.00 18.68 299 ILE A C 1
ATOM 2414 O O . ILE A 1 320 ? 53.966 131.116 168.002 1.00 18.29 299 ILE A O 1
ATOM 2419 N N . MET A 1 321 ? 52.877 131.466 166.035 1.00 13.84 300 MET A N 1
ATOM 2420 C CA . MET A 1 321 ? 52.132 130.213 166.054 1.00 12.77 300 MET A CA 1
ATOM 2421 C C . MET A 1 321 ? 52.442 129.546 164.706 1.00 16.07 300 MET A C 1
ATOM 2422 O O . MET A 1 321 ? 52.115 130.109 163.662 1.00 14.26 300 MET A O 1
ATOM 2427 N N . GLN A 1 322 ? 53.117 128.391 164.719 1.00 14.41 301 GLN A N 1
ATOM 2428 C CA . GLN A 1 322 ? 53.318 127.578 163.522 1.00 13.84 301 GLN A CA 1
ATOM 2429 C C . GLN A 1 322 ? 52.501 126.312 163.854 1.00 16.05 301 GLN A C 1
ATOM 2430 O O . GLN A 1 322 ? 52.597 125.805 164.980 1.00 14.85 301 GLN A O 1
ATOM 2436 N N . ALA A 1 323 ? 51.656 125.843 162.933 1.00 12.89 302 ALA A N 1
ATOM 2437 C CA . ALA A 1 323 ? 50.768 124.739 163.283 1.00 13.02 302 ALA A CA 1
ATOM 2438 C C . ALA A 1 323 ? 50.311 123.918 162.108 1.00 15.32 302 ALA A C 1
ATOM 2439 O O . ALA A 1 323 ? 50.374 124.383 160.968 1.00 14.72 302 ALA A O 1
ATOM 2441 N N . PHE A 1 324 ? 49.723 122.745 162.402 1.00 12.74 303 PHE A N 1
ATOM 2442 C CA . PHE A 1 324 ? 48.948 122.040 161.375 1.00 11.93 303 PHE A CA 1
ATOM 2443 C C . PHE A 1 324 ? 47.574 122.690 161.558 1.00 15.87 303 PHE A C 1
ATOM 2444 O O . PHE A 1 324 ? 47.023 122.672 162.687 1.00 15.96 303 PHE A O 1
ATOM 2452 N N . VAL A 1 325 ? 47.070 123.344 160.488 1.00 13.06 304 VAL A N 1
ATOM 2453 C CA . VAL A 1 325 ? 45.834 124.106 160.542 1.00 12.28 304 VAL A CA 1
ATOM 2454 C C . VAL A 1 325 ? 44.708 123.379 159.795 1.00 16.88 304 VAL A C 1
ATOM 2455 O O . VAL A 1 325 ? 44.705 123.384 158.557 1.00 15.89 304 VAL A O 1
ATOM 2459 N N . PRO A 1 326 ? 43.777 122.743 160.526 1.00 14.17 305 PRO A N 1
ATOM 2460 C CA . PRO A 1 326 ? 42.633 122.113 159.851 1.00 14.20 305 PRO A CA 1
ATOM 2461 C C . PRO A 1 326 ? 41.638 123.193 159.381 1.00 16.45 305 PRO A C 1
ATOM 2462 O O . PRO A 1 326 ? 41.508 124.245 160.003 1.00 15.98 305 PRO A O 1
ATOM 2466 N N . ASN A 1 327 ? 40.936 122.897 158.300 1.00 14.14 306 ASN A N 1
ATOM 2467 C CA . ASN A 1 327 ? 39.942 123.795 157.726 1.00 14.86 306 ASN A CA 1
ATOM 2468 C C . ASN A 1 327 ? 38.553 123.441 158.287 1.00 18.47 306 ASN A C 1
ATOM 2469 O O . ASN A 1 327 ? 37.900 122.483 157.844 1.00 17.24 306 ASN A O 1
ATOM 2474 N N . MET A 1 328 ? 38.094 124.248 159.265 1.00 16.54 307 MET A N 1
ATOM 2475 C CA . MET A 1 328 ? 36.803 124.011 159.930 1.00 16.39 307 MET A CA 1
ATOM 2476 C C . MET A 1 328 ? 35.587 124.328 159.062 1.00 21.11 307 MET A C 1
ATOM 2477 O O . MET A 1 328 ? 34.462 124.098 159.499 1.00 19.65 307 MET A O 1
ATOM 2482 N N . ARG A 1 329 ? 35.809 124.807 157.822 1.00 17.17 308 ARG A N 1
ATOM 2483 C CA . ARG A 1 329 ? 34.728 125.004 156.841 1.00 17.56 308 ARG A CA 1
ATOM 2484 C C . ARG A 1 329 ? 34.305 123.609 156.373 1.00 23.46 308 ARG A C 1
ATOM 2485 O O . ARG A 1 329 ? 33.214 123.437 155.836 1.00 23.06 308 ARG A O 1
ATOM 2493 N N . ARG A 1 330 ? 35.171 122.598 156.598 1.00 19.89 309 ARG A N 1
ATOM 2494 C CA . ARG A 1 330 ? 34.875 121.227 156.171 1.00 20.19 309 ARG A CA 1
ATOM 2495 C C . ARG A 1 330 ? 34.357 120.419 157.327 1.00 22.36 309 ARG A C 1
ATOM 2496 O O . ARG A 1 330 ? 34.885 120.508 158.432 1.00 19.26 309 ARG A O 1
ATOM 2504 N N . GLU A 1 331 ? 33.281 119.672 157.092 1.00 21.41 310 GLU A N 1
ATOM 2505 C CA . GLU A 1 331 ? 32.606 118.900 158.136 1.00 22.21 310 GLU A CA 1
ATOM 2506 C C . GLU A 1 331 ? 33.526 118.034 158.998 1.00 22.18 310 GLU A C 1
ATOM 2507 O O . GLU A 1 331 ? 33.302 117.943 160.200 1.00 21.53 310 GLU A O 1
ATOM 2513 N N . LYS A 1 332 ? 34.546 117.406 158.383 1.00 19.48 311 LYS A N 1
ATOM 2514 C CA . LYS A 1 332 ? 35.479 116.485 159.072 1.00 18.11 311 LYS A CA 1
ATOM 2515 C C . LYS A 1 332 ? 36.251 117.148 160.224 1.00 20.56 311 LYS A C 1
ATOM 2516 O O . LYS A 1 332 ? 36.753 116.432 161.093 1.00 20.05 311 LYS A O 1
ATOM 2522 N N . PHE A 1 333 ? 36.358 118.489 160.222 1.00 17.52 312 PHE A N 1
ATOM 2523 C CA . PHE A 1 333 ? 37.117 119.181 161.282 1.00 16.43 312 PHE A CA 1
ATOM 2524 C C . PHE A 1 333 ? 36.281 120.089 162.192 1.00 20.07 312 PHE A C 1
ATOM 2525 O O . PHE A 1 333 ? 36.838 120.849 162.983 1.00 19.67 312 PHE A O 1
ATOM 2533 N N . LYS A 1 334 ? 34.960 119.976 162.134 1.00 16.73 313 LYS A N 1
ATOM 2534 C CA . LYS A 1 334 ? 34.094 120.842 162.942 1.00 17.37 313 LYS A CA 1
ATOM 2535 C C . LYS A 1 334 ? 34.033 120.474 164.423 1.00 22.69 313 LYS A C 1
ATOM 2536 O O . LYS A 1 334 ? 33.720 121.336 165.256 1.00 22.99 313 LYS A O 1
ATOM 2542 N N . ASP A 1 335 ? 34.310 119.198 164.758 1.00 19.65 314 ASP A N 1
ATOM 2543 C CA . ASP A 1 335 ? 34.245 118.747 166.139 1.00 19.82 314 ASP A CA 1
ATOM 2544 C C . ASP A 1 335 ? 35.562 119.007 166.846 1.00 19.96 314 ASP A C 1
ATOM 2545 O O . ASP A 1 335 ? 36.602 118.484 166.423 1.00 18.95 314 ASP A O 1
ATOM 2550 N N . GLN A 1 336 ? 35.513 119.759 167.950 1.00 17.78 315 GLN A N 1
ATOM 2551 C CA . GLN A 1 336 ? 36.701 120.056 168.742 1.00 17.15 315 GLN A CA 1
ATOM 2552 C C . GLN A 1 336 ? 37.416 118.771 169.176 1.00 20.17 315 GLN A C 1
ATOM 2553 O O . GLN A 1 336 ? 38.637 118.758 169.224 1.00 18.90 315 GLN A O 1
ATOM 2559 N N . ARG A 1 337 ? 36.661 117.691 169.488 1.00 18.28 316 ARG A N 1
ATOM 2560 C CA . ARG A 1 337 ? 37.267 116.424 169.924 1.00 18.09 316 ARG A CA 1
ATOM 2561 C C . ARG A 1 337 ? 38.155 115.800 168.853 1.00 18.96 316 ARG A C 1
ATOM 2562 O O . ARG A 1 337 ? 39.235 115.274 169.176 1.00 17.87 316 ARG A O 1
ATOM 2570 N N . VAL A 1 338 ? 37.756 115.940 167.581 1.00 14.26 317 VAL A N 1
ATOM 2571 C CA . VAL A 1 338 ? 38.567 115.455 166.454 1.00 15.05 317 VAL A CA 1
ATOM 2572 C C . VAL A 1 338 ? 39.886 116.260 166.386 1.00 18.10 317 VAL A C 1
ATOM 2573 O O . VAL A 1 338 ? 40.974 115.685 166.250 1.00 17.49 317 VAL A O 1
ATOM 2577 N N . ARG A 1 339 ? 39.788 117.607 166.453 1.00 16.32 318 ARG A N 1
ATOM 2578 C CA . ARG A 1 339 ? 40.978 118.461 166.361 1.00 14.90 318 ARG A CA 1
ATOM 2579 C C . ARG A 1 339 ? 41.923 118.199 167.521 1.00 18.30 318 ARG A C 1
ATOM 2580 O O . ARG A 1 339 ? 43.152 118.126 167.320 1.00 18.36 318 ARG A O 1
ATOM 2588 N N . GLN A 1 340 ? 41.360 118.010 168.730 1.00 15.59 319 GLN A N 1
ATOM 2589 C CA . GLN A 1 340 ? 42.173 117.686 169.904 1.00 17.03 319 GLN A CA 1
ATOM 2590 C C . GLN A 1 340 ? 42.873 116.322 169.735 1.00 19.84 319 GLN A C 1
ATOM 2591 O O . GLN A 1 340 ? 44.054 116.177 170.064 1.00 17.88 319 GLN A O 1
ATOM 2597 N N . ALA A 1 341 ? 42.143 115.331 169.194 1.00 16.31 320 ALA A N 1
ATOM 2598 C CA . ALA A 1 341 ? 42.692 114.001 168.944 1.00 16.20 320 ALA A CA 1
ATOM 2599 C C . ALA A 1 341 ? 43.920 114.068 168.017 1.00 18.51 320 ALA A C 1
ATOM 2600 O O . ALA A 1 341 ? 44.858 113.311 168.206 1.00 16.93 320 ALA A O 1
ATOM 2602 N N . LEU A 1 342 ? 43.914 114.965 167.008 1.00 16.84 321 LEU A N 1
ATOM 2603 C CA . LEU A 1 342 ? 45.064 115.075 166.104 1.00 17.55 321 LEU A CA 1
ATOM 2604 C C . LEU A 1 342 ? 46.321 115.539 166.823 1.00 18.46 321 LEU A C 1
ATOM 2605 O O . LEU A 1 342 ? 47.411 115.097 166.475 1.00 17.38 321 LEU A O 1
ATOM 2610 N N . ASN A 1 343 ? 46.165 116.369 167.864 1.00 16.47 322 ASN A N 1
ATOM 2611 C CA . ASN A 1 343 ? 47.309 116.798 168.665 1.00 15.06 322 ASN A CA 1
ATOM 2612 C C . ASN A 1 343 ? 47.861 115.597 169.442 1.00 18.50 322 ASN A C 1
ATOM 2613 O O . ASN A 1 343 ? 49.081 115.408 169.483 1.00 18.92 322 ASN A O 1
ATOM 2618 N N . TYR A 1 344 ? 46.974 114.754 170.007 1.00 15.69 323 TYR A N 1
ATOM 2619 C CA . TYR A 1 344 ? 47.426 113.542 170.717 1.00 16.22 323 TYR A CA 1
ATOM 2620 C C . TYR A 1 344 ? 48.173 112.574 169.804 1.00 21.53 323 TYR A C 1
ATOM 2621 O O . TYR A 1 344 ? 48.959 111.747 170.282 1.00 22.35 323 TYR A O 1
ATOM 2630 N N . ALA A 1 345 ? 47.880 112.636 168.495 1.00 18.86 324 ALA A N 1
ATOM 2631 C CA . ALA A 1 345 ? 48.537 111.751 167.541 1.00 19.14 324 ALA A CA 1
ATOM 2632 C C . ALA A 1 345 ? 49.890 112.311 167.072 1.00 21.11 324 ALA A C 1
ATOM 2633 O O . ALA A 1 345 ? 50.673 111.578 166.478 1.00 21.23 324 ALA A O 1
ATOM 2635 N N . PHE A 1 346 ? 50.157 113.612 167.288 1.00 17.49 325 PHE A N 1
ATOM 2636 C CA . PHE A 1 346 ? 51.421 114.193 166.822 1.00 16.40 325 PHE A CA 1
ATOM 2637 C C . PHE A 1 346 ? 52.546 113.982 167.850 1.00 22.68 325 PHE A C 1
ATOM 2638 O O . PHE A 1 346 ? 52.413 114.396 169.020 1.00 22.09 325 PHE A O 1
ATOM 2646 N N . ASP A 1 347 ? 53.670 113.369 167.405 1.00 20.19 326 ASP A N 1
ATOM 2647 C CA . ASP A 1 347 ? 54.788 113.164 168.339 1.00 19.28 326 ASP A CA 1
ATOM 2648 C C . ASP A 1 347 ? 55.936 114.160 168.092 1.00 21.35 326 ASP A C 1
ATOM 2649 O O . ASP A 1 347 ? 56.829 113.906 167.266 1.00 20.03 326 ASP A O 1
ATOM 2654 N N . PHE A 1 348 ? 55.920 115.277 168.823 1.00 18.74 327 PHE A N 1
ATOM 2655 C CA . PHE A 1 348 ? 56.961 116.301 168.662 1.00 18.14 327 PHE A CA 1
ATOM 2656 C C . PHE A 1 348 ? 58.322 115.824 169.127 1.00 22.09 327 PHE A C 1
ATOM 2657 O O . PHE A 1 348 ? 59.315 116.086 168.442 1.00 20.43 327 PHE A O 1
ATOM 2665 N N . GLU A 1 349 ? 58.364 115.110 170.273 1.00 19.89 328 GLU A N 1
ATOM 2666 C CA . GLU A 1 349 ? 59.622 114.639 170.859 1.00 20.27 328 GLU A CA 1
ATOM 2667 C C . GLU A 1 349 ? 60.413 113.795 169.870 1.00 23.49 328 GLU A C 1
ATOM 2668 O O . GLU A 1 349 ? 61.595 114.079 169.656 1.00 21.87 328 GLU A O 1
ATOM 2674 N N . ASP A 1 350 ? 59.743 112.862 169.170 1.00 21.40 329 ASP A N 1
ATOM 2675 C CA . ASP A 1 350 ? 60.395 112.038 168.160 1.00 21.89 329 ASP A CA 1
ATOM 2676 C C . ASP A 1 350 ? 60.835 112.865 166.937 1.00 26.09 329 ASP A C 1
ATOM 2677 O O . ASP A 1 350 ? 61.927 112.638 166.417 1.00 25.97 329 ASP A O 1
ATOM 2682 N N . LEU A 1 351 ? 59.994 113.799 166.465 1.00 21.18 330 LEU A N 1
ATOM 2683 C CA . LEU A 1 351 ? 60.356 114.628 165.319 1.00 20.87 330 LEU A CA 1
ATOM 2684 C C . LEU A 1 351 ? 61.602 115.474 165.642 1.00 23.47 330 LEU A C 1
ATOM 2685 O O . LEU A 1 351 ? 62.550 115.490 164.858 1.00 22.83 330 LEU A O 1
ATOM 2690 N N . ASN A 1 352 ? 61.594 116.167 166.789 1.00 20.99 331 ASN A N 1
ATOM 2691 C CA . ASN A 1 352 ? 62.713 117.008 167.198 1.00 21.42 331 ASN A CA 1
ATOM 2692 C C . ASN A 1 352 ? 64.017 116.218 167.285 1.00 26.87 331 ASN A C 1
ATOM 2693 O O . ASN A 1 352 ? 65.004 116.622 166.681 1.00 25.46 331 ASN A O 1
ATOM 2698 N N . ARG A 1 353 ? 63.988 115.035 167.934 1.00 24.23 332 ARG A N 1
ATOM 2699 C CA . ARG A 1 353 ? 65.181 114.184 168.091 1.00 23.98 332 ARG A CA 1
ATOM 2700 C C . ARG A 1 353 ? 65.687 113.490 166.834 1.00 29.64 332 ARG A C 1
ATOM 2701 O O . ARG A 1 353 ? 66.887 113.542 166.549 1.00 31.39 332 ARG A O 1
ATOM 2709 N N . SER A 1 354 ? 64.783 112.808 166.106 1.00 24.16 333 SER A N 1
ATOM 2710 C CA A SER A 1 354 ? 65.128 111.979 164.952 0.50 24.50 333 SER A CA 1
ATOM 2711 C CA B SER A 1 354 ? 65.162 111.985 164.957 0.50 24.12 333 SER A CA 1
ATOM 2712 C C . SER A 1 354 ? 65.341 112.722 163.641 1.00 27.86 333 SER A C 1
ATOM 2713 O O . SER A 1 354 ? 66.079 112.224 162.774 1.00 27.77 333 SER A O 1
ATOM 2718 N N . LEU A 1 355 ? 64.695 113.882 163.469 1.00 23.84 334 LEU A N 1
ATOM 2719 C CA . LEU A 1 355 ? 64.822 114.590 162.194 1.00 24.25 334 LEU A CA 1
ATOM 2720 C C . LEU A 1 355 ? 65.335 116.012 162.248 1.00 27.18 334 LEU A C 1
ATOM 2721 O O . LEU A 1 355 ? 65.936 116.450 161.270 1.00 24.73 334 LEU A O 1
ATOM 2726 N N . ALA A 1 356 ? 65.072 116.741 163.348 1.00 23.49 335 ALA A N 1
ATOM 2727 C CA . ALA A 1 356 ? 65.378 118.175 163.435 1.00 22.95 335 ALA A CA 1
ATOM 2728 C C . ALA A 1 356 ? 66.628 118.526 164.224 1.00 26.58 335 ALA A C 1
ATOM 2729 O O . ALA A 1 356 ? 66.801 119.692 164.581 1.00 25.22 335 ALA A O 1
ATOM 2731 N N . HIS A 1 357 ? 67.509 117.536 164.503 1.00 24.77 336 HIS A N 1
ATOM 2732 C CA . HIS A 1 357 ? 68.773 117.767 165.216 1.00 25.96 336 HIS A CA 1
ATOM 2733 C C . HIS A 1 357 ? 68.529 118.495 166.564 1.00 28.00 336 HIS A C 1
ATOM 2734 O O . HIS A 1 357 ? 69.354 119.314 166.985 1.00 27.01 336 HIS A O 1
ATOM 2741 N N . ASN A 1 358 ? 67.357 118.207 167.212 1.00 23.79 337 ASN A N 1
ATOM 2742 C CA . ASN A 1 358 ? 66.934 118.779 168.511 1.00 22.20 337 ASN A CA 1
ATOM 2743 C C . ASN A 1 358 ? 66.871 120.329 168.502 1.00 23.62 337 ASN A C 1
ATOM 2744 O O . ASN A 1 358 ? 66.957 120.959 169.555 1.00 24.32 337 ASN A O 1
ATOM 2749 N N . ALA A 1 359 ? 66.682 120.933 167.314 1.00 20.86 338 ALA A N 1
ATOM 2750 C CA . ALA A 1 359 ? 66.755 122.374 167.140 1.00 21.68 338 ALA A CA 1
ATOM 2751 C C . ALA A 1 359 ? 65.576 123.181 167.638 1.00 23.82 338 ALA A C 1
ATOM 2752 O O . ALA A 1 359 ? 65.709 124.396 167.832 1.00 23.17 338 ALA A O 1
ATOM 2754 N N . PHE A 1 360 ? 64.409 122.550 167.765 1.00 19.14 339 PHE A N 1
ATOM 2755 C CA . PHE A 1 360 ? 63.196 123.328 167.988 1.00 18.32 339 PHE A CA 1
ATOM 2756 C C . PHE A 1 360 ? 62.601 123.257 169.380 1.00 19.18 339 PHE A C 1
ATOM 2757 O O . PHE A 1 360 ? 62.937 122.369 170.164 1.00 20.09 339 PHE A O 1
ATOM 2765 N N . GLN A 1 361 ? 61.688 124.208 169.669 1.00 15.05 340 GLN A N 1
ATOM 2766 C CA . GLN A 1 361 ? 60.945 124.300 170.920 1.00 15.30 340 GLN A CA 1
ATOM 2767 C C . GLN A 1 361 ? 59.457 124.206 170.587 1.00 18.87 340 GLN A C 1
ATOM 2768 O O . GLN A 1 361 ? 59.017 124.773 169.588 1.00 16.75 340 GLN A O 1
ATOM 2774 N N . ARG A 1 362 ? 58.709 123.420 171.361 1.00 16.77 341 ARG A N 1
ATOM 2775 C CA . ARG A 1 362 ? 57.266 123.276 171.094 1.00 15.79 341 ARG A CA 1
ATOM 2776 C C . ARG A 1 362 ? 56.515 124.594 171.360 1.00 16.48 341 ARG A C 1
ATOM 2777 O O . ARG A 1 362 ? 56.744 125.241 172.387 1.00 17.24 341 ARG A O 1
ATOM 2785 N N . VAL A 1 363 ? 55.585 124.952 170.448 1.00 15.03 342 VAL A N 1
ATOM 2786 C CA . VAL A 1 363 ? 54.781 126.167 170.595 1.00 14.93 342 VAL A CA 1
ATOM 2787 C C . VAL A 1 363 ? 53.540 125.825 171.442 1.00 16.89 342 VAL A C 1
ATOM 2788 O O . VAL A 1 363 ? 52.877 124.829 171.164 1.00 15.63 342 VAL A O 1
ATOM 2792 N N . ASP A 1 364 ? 53.201 126.692 172.403 1.00 15.63 343 ASP A N 1
ATOM 2793 C CA . ASP A 1 364 ? 52.012 126.451 173.253 1.00 13.72 343 ASP A CA 1
ATOM 2794 C C . ASP A 1 364 ? 51.162 127.731 173.447 1.00 16.70 343 ASP A C 1
ATOM 2795 O O . ASP A 1 364 ? 50.401 127.857 174.419 1.00 17.40 343 ASP A O 1
ATOM 2800 N N . SER A 1 365 ? 51.267 128.673 172.497 1.00 14.50 344 SER A N 1
ATOM 2801 C CA . SER A 1 365 ? 50.508 129.909 172.579 1.00 14.70 344 SER A CA 1
ATOM 2802 C C . SER A 1 365 ? 50.495 130.511 171.182 1.00 16.45 344 SER A C 1
ATOM 2803 O O . SER A 1 365 ? 51.457 130.338 170.418 1.00 16.22 344 SER A O 1
ATOM 2806 N N . TYR A 1 366 ? 49.436 131.261 170.869 1.00 13.56 345 TYR A N 1
ATOM 2807 C CA . TYR A 1 366 ? 49.374 132.022 169.613 1.00 14.46 345 TYR A CA 1
ATOM 2808 C C . TYR A 1 366 ? 50.296 133.239 169.692 1.00 17.52 345 TYR A C 1
ATOM 2809 O O . TYR A 1 366 ? 50.589 133.831 168.660 1.00 16.46 345 TYR A O 1
ATOM 2818 N N . PHE A 1 367 ? 50.777 133.578 170.900 1.00 14.40 346 PHE A N 1
ATOM 2819 C CA . PHE A 1 367 ? 51.691 134.715 171.111 1.00 15.42 346 PHE A CA 1
ATOM 2820 C C . PHE A 1 367 ? 53.019 134.233 171.733 1.00 19.71 346 PHE A C 1
ATOM 2821 O O . PHE A 1 367 ? 53.707 134.990 172.409 1.00 19.12 346 PHE A O 1
ATOM 2829 N N . TRP A 1 368 ? 53.378 132.969 171.443 1.00 18.14 347 TRP A N 1
ATOM 2830 C CA . TRP A 1 368 ? 54.559 132.277 171.958 1.00 18.94 347 TRP A CA 1
ATOM 2831 C C . TRP A 1 368 ? 55.835 133.094 171.750 1.00 20.94 347 TRP A C 1
ATOM 2832 O O . TRP A 1 368 ? 56.056 133.565 170.654 1.00 17.94 347 TRP A O 1
ATOM 2843 N N . GLY A 1 369 ? 56.625 133.267 172.815 1.00 21.84 348 GLY A N 1
ATOM 2844 C CA . GLY A 1 369 ? 57.875 134.031 172.788 1.00 23.50 348 GLY A CA 1
ATOM 2845 C C . GLY A 1 369 ? 57.727 135.477 173.249 1.00 28.42 348 GLY A C 1
ATOM 2846 O O . GLY A 1 369 ? 58.683 136.259 173.183 1.00 29.77 348 GLY A O 1
ATOM 2847 N N . THR A 1 370 ? 56.520 135.864 173.690 1.00 23.81 349 THR A N 1
ATOM 2848 C CA . THR A 1 370 ? 56.249 137.227 174.142 1.00 24.14 349 THR A CA 1
ATOM 2849 C C . THR A 1 370 ? 55.482 137.230 175.434 1.00 27.30 349 THR A C 1
ATOM 2850 O O . THR A 1 370 ? 54.920 136.197 175.816 1.00 25.56 349 THR A O 1
ATOM 2854 N N . GLU A 1 371 ? 55.364 138.427 176.060 1.00 23.34 350 GLU A N 1
ATOM 2855 C CA . GLU A 1 371 ? 54.618 138.614 177.306 1.00 23.83 350 GLU A CA 1
ATOM 2856 C C . GLU A 1 371 ? 53.104 138.485 177.093 1.00 24.04 350 GLU A C 1
ATOM 2857 O O . GLU A 1 371 ? 52.355 138.443 178.064 1.00 24.72 350 GLU A O 1
ATOM 2863 N N . LEU A 1 372 ? 52.661 138.442 175.821 1.00 19.17 351 LEU A N 1
ATOM 2864 C CA . LEU A 1 372 ? 51.247 138.373 175.458 1.00 19.10 351 LEU A CA 1
ATOM 2865 C C . LEU A 1 372 ? 50.681 136.956 175.531 1.00 21.32 351 LEU A C 1
ATOM 2866 O O . LEU A 1 372 ? 49.463 136.771 175.474 1.00 19.89 351 LEU A O 1
ATOM 2871 N N . ALA A 1 373 ? 51.564 135.977 175.684 1.00 18.78 352 ALA A N 1
ATOM 2872 C CA . ALA A 1 373 ? 51.176 134.580 175.816 1.00 19.13 352 ALA A CA 1
ATOM 2873 C C . ALA A 1 373 ? 50.438 134.363 177.123 1.00 22.81 352 ALA A C 1
ATOM 2874 O O . ALA A 1 373 ? 50.903 134.817 178.177 1.00 22.26 352 ALA A O 1
ATOM 2876 N N . SER A 1 374 ? 49.305 133.627 177.059 1.00 19.45 353 SER A N 1
ATOM 2877 C CA . SER A 1 374 ? 48.562 133.207 178.254 1.00 18.61 353 SER A CA 1
ATOM 2878 C C . SER A 1 374 ? 49.402 132.102 178.911 1.00 22.28 353 SER A C 1
ATOM 2879 O O . SER A 1 374 ? 50.184 131.414 178.239 1.00 20.97 353 SER A O 1
ATOM 2882 N N . SER A 1 375 ? 49.288 131.969 180.233 1.00 20.94 354 SER A N 1
ATOM 2883 C CA . SER A 1 375 ? 50.009 130.939 180.994 1.00 21.47 354 SER A CA 1
ATOM 2884 C C . SER A 1 375 ? 49.209 130.628 182.245 1.00 24.74 354 SER A C 1
ATOM 2885 O O . SER A 1 375 ? 48.421 131.472 182.683 1.00 23.51 354 SER A O 1
ATOM 2888 N N . GLY A 1 376 ? 49.420 129.429 182.792 1.00 23.51 355 GLY A N 1
ATOM 2889 C CA . GLY A 1 376 ? 48.742 128.936 183.988 1.00 24.55 355 GLY A CA 1
ATOM 2890 C C . GLY A 1 376 ? 47.232 129.115 183.917 1.00 27.45 355 GLY A C 1
ATOM 2891 O O . GLY A 1 376 ? 46.604 128.822 182.882 1.00 23.86 355 GLY A O 1
ATOM 2892 N N . LEU A 1 377 ? 46.654 129.601 185.030 1.00 24.28 356 LEU A N 1
ATOM 2893 C CA . LEU A 1 377 ? 45.230 129.919 185.177 1.00 24.52 356 LEU A CA 1
ATOM 2894 C C . LEU A 1 377 ? 45.023 131.438 185.068 1.00 28.67 356 LEU A C 1
ATOM 2895 O O . LEU A 1 377 ? 45.945 132.185 185.411 1.00 29.00 356 LEU A O 1
ATOM 2900 N N . PRO A 1 378 ? 43.856 131.926 184.579 1.00 26.06 357 PRO A N 1
ATOM 2901 C CA . PRO A 1 378 ? 43.665 133.387 184.464 1.00 25.13 357 PRO A CA 1
ATOM 2902 C C . PRO A 1 378 ? 43.584 134.028 185.851 1.00 30.11 357 PRO A C 1
ATOM 2903 O O . PRO A 1 378 ? 43.014 133.445 186.777 1.00 28.49 357 PRO A O 1
ATOM 2907 N N . GLU A 1 379 ? 44.207 135.196 185.994 1.00 28.97 358 GLU A N 1
ATOM 2908 C CA . GLU A 1 379 ? 44.239 135.963 187.241 1.00 30.55 358 GLU A CA 1
ATOM 2909 C C . GLU A 1 379 ? 44.027 137.443 186.916 1.00 32.51 358 GLU A C 1
ATOM 2910 O O . GLU A 1 379 ? 44.088 137.835 185.748 1.00 31.30 358 GLU A O 1
ATOM 2916 N N . GLY A 1 380 ? 43.782 138.243 187.949 1.00 27.77 359 GLY A N 1
ATOM 2917 C CA . GLY A 1 380 ? 43.570 139.678 187.826 1.00 27.25 359 GLY A CA 1
ATOM 2918 C C . GLY A 1 380 ? 42.582 140.094 186.754 1.00 28.24 359 GLY A C 1
ATOM 2919 O O . GLY A 1 380 ? 41.504 139.501 186.626 1.00 26.27 359 GLY A O 1
ATOM 2920 N N . ARG A 1 381 ? 42.949 141.134 185.987 1.00 25.10 360 ARG A N 1
ATOM 2921 C CA . ARG A 1 381 ? 42.131 141.702 184.911 1.00 24.32 360 ARG A CA 1
ATOM 2922 C C . ARG A 1 381 ? 41.775 140.680 183.827 1.00 26.45 360 ARG A C 1
ATOM 2923 O O . ARG A 1 381 ? 40.643 140.694 183.340 1.00 25.72 360 ARG A O 1
ATOM 2931 N N . GLU A 1 382 ? 42.729 139.802 183.454 1.00 22.46 361 GLU A N 1
ATOM 2932 C CA . GLU A 1 382 ? 42.492 138.740 182.454 1.00 22.11 361 GLU A CA 1
ATOM 2933 C C . GLU A 1 382 ? 41.296 137.876 182.871 1.00 26.06 361 GLU A C 1
ATOM 2934 O O . GLU A 1 382 ? 40.383 137.649 182.070 1.00 26.84 361 GLU A O 1
ATOM 2940 N N . LYS A 1 383 ? 41.268 137.450 184.146 1.00 23.85 362 LYS A N 1
ATOM 2941 C CA . LYS A 1 383 ? 40.179 136.630 184.668 1.00 24.07 362 LYS A CA 1
ATOM 2942 C C . LYS A 1 383 ? 38.875 137.418 184.661 1.00 28.28 362 LYS A C 1
ATOM 2943 O O . LYS A 1 383 ? 37.848 136.872 184.260 1.00 28.31 362 LYS A O 1
ATOM 2949 N N . GLU A 1 384 ? 38.925 138.714 185.022 1.00 26.15 363 GLU A N 1
ATOM 2950 C CA . GLU A 1 384 ? 37.743 139.601 185.025 1.00 26.47 363 GLU A CA 1
ATOM 2951 C C . GLU A 1 384 ? 37.146 139.758 183.624 1.00 27.59 363 GLU A C 1
ATOM 2952 O O . GLU A 1 384 ? 35.930 139.729 183.488 1.00 24.83 363 GLU A O 1
ATOM 2958 N N . ILE A 1 385 ? 38.004 139.937 182.591 1.00 24.76 364 ILE A N 1
ATOM 2959 C CA . ILE A 1 385 ? 37.545 140.068 181.203 1.00 23.96 364 ILE A CA 1
ATOM 2960 C C . ILE A 1 385 ? 36.841 138.763 180.772 1.00 28.19 364 ILE A C 1
ATOM 2961 O O . ILE A 1 385 ? 35.744 138.811 180.205 1.00 28.34 364 ILE A O 1
ATOM 2966 N N . LEU A 1 386 ? 37.446 137.607 181.083 1.00 25.01 365 LEU A N 1
ATOM 2967 C CA . LEU A 1 386 ? 36.850 136.306 180.741 1.00 25.35 365 LEU A CA 1
ATOM 2968 C C . LEU A 1 386 ? 35.548 136.057 181.525 1.00 31.65 365 LEU A C 1
ATOM 2969 O O . LEU A 1 386 ? 34.634 135.433 180.988 1.00 30.62 365 LEU A O 1
ATOM 2974 N N . GLU A 1 387 ? 35.473 136.543 182.787 1.00 29.51 366 GLU A N 1
ATOM 2975 C CA . GLU A 1 387 ? 34.277 136.397 183.618 1.00 30.56 366 GLU A CA 1
ATOM 2976 C C . GLU A 1 387 ? 33.073 137.081 182.997 1.00 36.14 366 GLU A C 1
ATOM 2977 O O . GLU A 1 387 ? 31.980 136.504 183.022 1.00 36.66 366 GLU A O 1
ATOM 2983 N N . GLU A 1 388 ? 33.273 138.254 182.352 1.00 33.42 367 GLU A N 1
ATOM 2984 C CA . GLU A 1 388 ? 32.158 138.924 181.674 1.00 35.07 367 GLU A CA 1
ATOM 2985 C C . GLU A 1 388 ? 31.740 138.172 180.396 1.00 38.53 367 GLU A C 1
ATOM 2986 O O . GLU A 1 388 ? 30.695 138.484 179.814 1.00 40.68 367 GLU A O 1
ATOM 2992 N N . LEU A 1 389 ? 32.514 137.134 180.002 1.00 31.71 368 LEU A N 1
ATOM 2993 C CA . LEU A 1 389 ? 32.177 136.289 178.850 1.00 30.31 368 LEU A CA 1
ATOM 2994 C C . LEU A 1 389 ? 32.032 134.808 179.227 1.00 33.36 368 LEU A C 1
ATOM 2995 O O . LEU A 1 389 ? 32.075 133.962 178.328 1.00 32.72 368 LEU A O 1
ATOM 3000 N N . LYS A 1 390 ? 31.854 134.483 180.531 1.00 31.01 369 LYS A N 1
ATOM 3001 C CA . LYS A 1 390 ? 31.804 133.090 181.016 1.00 31.22 369 LYS A CA 1
ATOM 3002 C C . LYS A 1 390 ? 30.804 132.165 180.259 1.00 35.61 369 LYS A C 1
ATOM 3003 O O . LYS A 1 390 ? 31.184 131.037 179.937 1.00 35.74 369 LYS A O 1
ATOM 3009 N N . ASP A 1 391 ? 29.585 132.646 179.915 1.00 33.13 370 ASP A N 1
ATOM 3010 C CA . ASP A 1 391 ? 28.591 131.821 179.199 1.00 33.55 370 ASP A CA 1
ATOM 3011 C C . ASP A 1 391 ? 28.911 131.590 177.705 1.00 36.60 370 ASP A C 1
ATOM 3012 O O . ASP A 1 391 ? 28.192 130.853 177.025 1.00 36.81 370 ASP A O 1
ATOM 3017 N N . LYS A 1 392 ? 29.979 132.221 177.207 1.00 30.72 371 LYS A N 1
ATOM 3018 C CA . LYS A 1 392 ? 30.354 132.219 175.801 1.00 27.67 371 LYS A CA 1
ATOM 3019 C C . LYS A 1 392 ? 31.755 131.631 175.486 1.00 28.57 371 LYS A C 1
ATOM 3020 O O . LYS A 1 392 ? 32.157 131.605 174.307 1.00 25.62 371 LYS A O 1
ATOM 3026 N N . VAL A 1 393 ? 32.507 131.217 176.526 1.00 25.72 372 VAL A N 1
ATOM 3027 C CA . VAL A 1 393 ? 33.874 130.666 176.367 1.00 25.25 372 VAL A CA 1
ATOM 3028 C C . VAL A 1 393 ? 33.966 129.204 176.865 1.00 27.18 372 VAL A C 1
ATOM 3029 O O . VAL A 1 393 ? 33.188 128.835 177.758 1.00 25.20 372 VAL A O 1
ATOM 3033 N N . PRO A 1 394 ? 34.969 128.404 176.399 1.00 23.76 373 PRO A N 1
ATOM 3034 C CA . PRO A 1 394 ? 35.095 127.022 176.910 1.00 24.17 373 PRO A CA 1
ATOM 3035 C C . PRO A 1 394 ? 35.339 127.021 178.419 1.00 27.36 373 PRO A C 1
ATOM 3036 O O . PRO A 1 394 ? 36.067 127.880 178.920 1.00 26.06 373 PRO A O 1
ATOM 3040 N N . ALA A 1 395 ? 34.669 126.112 179.145 1.00 25.40 374 ALA A N 1
ATOM 3041 C CA . ALA A 1 395 ? 34.805 125.971 180.607 1.00 25.73 374 ALA A CA 1
ATOM 3042 C C . ALA A 1 395 ? 36.287 125.804 181.000 1.00 27.02 374 ALA A C 1
ATOM 3043 O O . ALA A 1 395 ? 36.683 126.296 182.048 1.00 27.18 374 ALA A O 1
ATOM 3045 N N . ALA A 1 396 ? 37.097 125.142 180.134 1.00 22.92 375 ALA A N 1
ATOM 3046 C CA . ALA A 1 396 ? 38.531 124.939 180.352 1.00 22.30 375 ALA A CA 1
ATOM 3047 C C . ALA A 1 396 ? 39.322 126.227 180.611 1.00 22.70 375 ALA A C 1
ATOM 3048 O O . ALA A 1 396 ? 40.328 126.173 181.295 1.00 23.38 375 ALA A O 1
ATOM 3050 N N . VAL A 1 397 ? 38.875 127.390 180.100 1.00 20.84 376 VAL A N 1
ATOM 3051 C CA . VAL A 1 397 ? 39.618 128.649 180.307 1.00 20.42 376 VAL A CA 1
ATOM 3052 C C . VAL A 1 397 ? 39.788 128.972 181.800 1.00 23.64 376 VAL A C 1
ATOM 3053 O O . VAL A 1 397 ? 40.802 129.533 182.176 1.00 24.23 376 VAL A O 1
ATOM 3057 N N . PHE A 1 398 ? 38.824 128.583 182.646 1.00 22.69 377 PHE A N 1
ATOM 3058 C CA . PHE A 1 398 ? 38.890 128.839 184.082 1.00 22.93 377 PHE A CA 1
ATOM 3059 C C . PHE A 1 398 ? 39.504 127.690 184.881 1.00 28.28 377 PHE A C 1
ATOM 3060 O O . PHE A 1 398 ? 39.911 127.911 186.024 1.00 29.78 377 PHE A O 1
ATOM 3068 N N . THR A 1 399 ? 39.592 126.474 184.303 1.00 25.82 378 THR A N 1
ATOM 3069 C CA . THR A 1 399 ? 40.057 125.303 185.064 1.00 26.02 378 THR A CA 1
ATOM 3070 C C . THR A 1 399 ? 41.347 124.643 184.613 1.00 28.72 378 THR A C 1
ATOM 3071 O O . THR A 1 399 ? 41.976 123.931 185.411 1.00 27.01 378 THR A O 1
ATOM 3075 N N . THR A 1 400 ? 41.660 124.751 183.312 1.00 22.60 379 THR A N 1
ATOM 3076 C CA . THR A 1 400 ? 42.707 123.959 182.695 1.00 21.15 379 THR A CA 1
ATOM 3077 C C . THR A 1 400 ? 43.733 124.799 181.947 1.00 24.19 379 THR A C 1
ATOM 3078 O O . THR A 1 400 ? 43.440 125.287 180.843 1.00 23.34 379 THR A O 1
ATOM 3082 N N . PRO A 1 401 ? 44.971 124.902 182.477 1.00 20.07 380 PRO A N 1
ATOM 3083 C CA . PRO A 1 401 ? 46.024 125.604 181.724 1.00 19.52 380 PRO A CA 1
ATOM 3084 C C . PRO A 1 401 ? 46.241 124.852 180.407 1.00 20.98 380 PRO A C 1
ATOM 3085 O O . PRO A 1 401 ? 46.083 123.622 180.360 1.00 19.30 380 PRO A O 1
ATOM 3089 N N . TYR A 1 402 ? 46.533 125.578 179.325 1.00 17.85 381 TYR A N 1
ATOM 3090 C CA . TYR A 1 402 ? 46.747 124.890 178.061 1.00 17.10 381 TYR A CA 1
ATOM 3091 C C . TYR A 1 402 ? 48.060 124.131 178.090 1.00 20.19 381 TYR A C 1
ATOM 3092 O O . TYR A 1 402 ? 49.090 124.714 178.417 1.00 19.91 381 TYR A O 1
ATOM 3101 N N . LYS A 1 403 ? 48.018 122.851 177.715 1.00 16.78 382 LYS A N 1
ATOM 3102 C CA . LYS A 1 403 ? 49.223 122.048 177.567 1.00 17.77 382 LYS A CA 1
ATOM 3103 C C . LYS A 1 403 ? 49.145 121.175 176.305 1.00 19.59 382 LYS A C 1
ATOM 3104 O O . LYS A 1 403 ? 48.059 120.748 175.904 1.00 19.84 382 LYS A O 1
ATOM 3110 N N . ASN A 1 404 ? 50.300 120.917 175.686 1.00 15.09 383 ASN A N 1
ATOM 3111 C CA . ASN A 1 404 ? 50.380 119.980 174.559 1.00 14.35 383 ASN A CA 1
ATOM 3112 C C . ASN A 1 404 ? 50.712 118.579 175.092 1.00 18.81 383 ASN A C 1
ATOM 3113 O O . ASN A 1 404 ? 51.464 118.448 176.075 1.00 19.58 383 ASN A O 1
ATOM 3118 N N . PRO A 1 405 ? 50.321 117.519 174.370 1.00 15.71 384 PRO A N 1
ATOM 3119 C CA . PRO A 1 405 ? 50.806 116.163 174.746 1.00 17.02 384 PRO A CA 1
ATOM 3120 C C . PRO A 1 405 ? 52.332 116.024 174.640 1.00 20.06 384 PRO A C 1
ATOM 3121 O O . PRO A 1 405 ? 52.985 116.658 173.789 1.00 20.04 384 PRO A O 1
ATOM 3125 N N . VAL A 1 406 ? 52.901 115.153 175.494 1.00 19.05 385 VAL A N 1
ATOM 3126 C CA . VAL A 1 406 ? 54.341 114.887 175.515 1.00 18.89 385 VAL A CA 1
ATOM 3127 C C . VAL A 1 406 ? 54.494 113.372 175.367 1.00 21.79 385 VAL A C 1
ATOM 3128 O O . VAL A 1 406 ? 53.760 112.610 176.012 1.00 21.17 385 VAL A O 1
ATOM 3132 N N . ASN A 1 407 ? 55.454 112.954 174.537 1.00 20.72 386 ASN A N 1
ATOM 3133 C CA . ASN A 1 407 ? 55.752 111.547 174.260 1.00 22.61 386 ASN A CA 1
ATOM 3134 C C . ASN A 1 407 ? 57.174 111.219 174.694 1.00 30.65 386 ASN A C 1
ATOM 3135 O O . ASN A 1 407 ? 58.050 110.996 173.862 1.00 32.77 386 ASN A O 1
ATOM 3140 N N . GLY A 1 408 ? 57.398 111.220 175.987 1.00 29.38 387 GLY A N 1
ATOM 3141 C CA . GLY A 1 408 ? 58.725 110.898 176.518 1.00 32.70 387 GLY A CA 1
ATOM 3142 C C . GLY A 1 408 ? 59.293 109.506 176.226 1.00 41.22 387 GLY A C 1
ATOM 3143 O O . GLY A 1 408 ? 60.513 109.329 176.320 1.00 43.80 387 GLY A O 1
ATOM 3144 N N . ASP A 1 409 ? 58.432 108.487 175.908 1.00 35.73 388 ASP A N 1
ATOM 3145 C CA . ASP A 1 409 ? 58.846 107.086 175.660 1.00 35.43 388 ASP A CA 1
ATOM 3146 C C . ASP A 1 409 ? 57.800 106.262 174.823 1.00 37.16 388 ASP A C 1
ATOM 3147 O O . ASP A 1 409 ? 56.679 106.758 174.626 1.00 33.96 388 ASP A O 1
ATOM 3152 N N . PRO A 1 410 ? 58.114 105.007 174.366 1.00 35.29 389 PRO A N 1
ATOM 3153 C CA . PRO A 1 410 ? 57.155 104.259 173.513 1.00 35.24 389 PRO A CA 1
ATOM 3154 C C . PRO A 1 410 ? 55.810 103.895 174.141 1.00 36.51 389 PRO A C 1
ATOM 3155 O O . PRO A 1 410 ? 54.809 103.827 173.418 1.00 35.44 389 PRO A O 1
ATOM 3159 N N . GLN A 1 411 ? 55.765 103.662 175.463 1.00 31.95 390 GLN A N 1
ATOM 3160 C CA . GLN A 1 411 ? 54.485 103.350 176.090 1.00 30.87 390 GLN A CA 1
ATOM 3161 C C . GLN A 1 411 ? 53.598 104.593 176.084 1.00 30.20 390 GLN A C 1
ATOM 3162 O O . GLN A 1 411 ? 52.386 104.491 175.878 1.00 27.47 390 GLN A O 1
ATOM 3168 N N . LYS A 1 412 ? 54.219 105.767 176.281 1.00 25.77 391 LYS A N 1
ATOM 3169 C CA . LYS A 1 412 ? 53.518 107.054 176.278 1.00 24.60 391 LYS A CA 1
ATOM 3170 C C . LYS A 1 412 ? 52.962 107.343 174.866 1.00 24.86 391 LYS A C 1
ATOM 3171 O O . LYS A 1 412 ? 51.843 107.842 174.759 1.00 23.65 391 LYS A O 1
ATOM 3177 N N . VAL A 1 413 ? 53.716 106.987 173.798 1.00 21.86 392 VAL A N 1
ATOM 3178 C CA . VAL A 1 413 ? 53.232 107.176 172.418 1.00 20.99 392 VAL A CA 1
ATOM 3179 C C . VAL A 1 413 ? 51.923 106.386 172.250 1.00 24.07 392 VAL A C 1
ATOM 3180 O O . VAL A 1 413 ? 50.918 106.946 171.819 1.00 22.62 392 VAL A O 1
ATOM 3184 N N . ARG A 1 414 ? 51.921 105.103 172.634 1.00 21.57 393 ARG A N 1
ATOM 3185 C CA . ARG A 1 414 ? 50.718 104.286 172.524 1.00 21.84 393 ARG A CA 1
ATOM 3186 C C . ARG A 1 414 ? 49.582 104.818 173.396 1.00 22.19 393 ARG A C 1
ATOM 3187 O O . ARG A 1 414 ? 48.439 104.818 172.938 1.00 21.06 393 ARG A O 1
ATOM 3195 N N . ASP A 1 415 ? 49.891 105.334 174.619 1.00 19.03 394 ASP A N 1
ATOM 3196 C CA . ASP A 1 415 ? 48.852 105.879 175.501 1.00 19.35 394 ASP A CA 1
ATOM 3197 C C . ASP A 1 415 ? 48.240 107.175 174.911 1.00 21.17 394 ASP A C 1
ATOM 3198 O O . ASP A 1 415 ? 47.038 107.378 175.023 1.00 19.71 394 ASP A O 1
ATOM 3203 N N . ASN A 1 416 ? 49.063 108.032 174.299 1.00 18.28 395 ASN A N 1
ATOM 3204 C CA . ASN A 1 416 ? 48.553 109.264 173.687 1.00 17.93 395 ASN A CA 1
ATOM 3205 C C . ASN A 1 416 ? 47.703 108.906 172.460 1.00 20.24 395 ASN A C 1
ATOM 3206 O O . ASN A 1 416 ? 46.693 109.548 172.226 1.00 17.89 395 ASN A O 1
ATOM 3211 N N . LEU A 1 417 ? 48.077 107.856 171.720 1.00 18.69 396 LEU A N 1
ATOM 3212 C CA . LEU A 1 417 ? 47.242 107.397 170.580 1.00 18.37 396 LEU A CA 1
ATOM 3213 C C . LEU A 1 417 ? 45.915 106.813 171.075 1.00 21.94 396 LEU A C 1
ATOM 3214 O O . LEU A 1 417 ? 44.890 106.983 170.414 1.00 21.22 396 LEU A O 1
ATOM 3219 N N . ARG A 1 418 ? 45.918 106.143 172.272 1.00 17.16 397 ARG A N 1
ATOM 3220 C CA . ARG A 1 418 ? 44.705 105.626 172.891 1.00 17.00 397 ARG A CA 1
ATOM 3221 C C . ARG A 1 418 ? 43.776 106.801 173.233 1.00 20.23 397 ARG A C 1
ATOM 3222 O O . ARG A 1 418 ? 42.568 106.725 173.004 1.00 19.36 397 ARG A O 1
ATOM 3230 N N . LYS A 1 419 ? 44.345 107.909 173.768 1.00 18.61 398 LYS A N 1
ATOM 3231 C CA . LYS A 1 419 ? 43.570 109.123 174.096 1.00 18.20 398 LYS A CA 1
ATOM 3232 C C . LYS A 1 419 ? 42.974 109.732 172.810 1.00 20.04 398 LYS A C 1
ATOM 3233 O O . LYS A 1 419 ? 41.820 110.176 172.812 1.00 19.62 398 LYS A O 1
ATOM 3239 N N . ALA A 1 420 ? 43.743 109.723 171.709 1.00 17.60 399 ALA A N 1
ATOM 3240 C CA . ALA A 1 420 ? 43.242 110.222 170.415 1.00 16.55 399 ALA A CA 1
ATOM 3241 C C . ALA A 1 420 ? 42.028 109.382 169.984 1.00 20.64 399 ALA A C 1
ATOM 3242 O O . ALA A 1 420 ? 40.968 109.937 169.648 1.00 19.62 399 ALA A O 1
ATOM 3244 N N . LEU A 1 421 ? 42.171 108.044 170.038 1.00 17.69 400 LEU A N 1
ATOM 3245 C CA . LEU A 1 421 ? 41.078 107.155 169.663 1.00 18.99 400 LEU A CA 1
ATOM 3246 C C . LEU A 1 421 ? 39.845 107.351 170.536 1.00 22.11 400 LEU A C 1
ATOM 3247 O O . LEU A 1 421 ? 38.725 107.280 170.024 1.00 20.12 400 LEU A O 1
ATOM 3252 N N . ALA A 1 422 ? 40.053 107.647 171.845 1.00 21.21 401 ALA A N 1
ATOM 3253 C CA . ALA A 1 422 ? 38.932 107.851 172.777 1.00 21.12 401 ALA A CA 1
ATOM 3254 C C . ALA A 1 422 ? 38.141 109.090 172.389 1.00 21.66 401 ALA A C 1
ATOM 3255 O O . ALA A 1 422 ? 36.909 109.064 172.403 1.00 21.13 401 ALA A O 1
ATOM 3257 N N . LEU A 1 423 ? 38.844 110.164 172.024 1.00 18.50 402 LEU A N 1
ATOM 3258 C CA . LEU A 1 423 ? 38.236 111.424 171.593 1.00 17.52 402 LEU A CA 1
ATOM 3259 C C . LEU A 1 423 ? 37.487 111.200 170.284 1.00 21.01 402 LEU A C 1
ATOM 3260 O O . LEU A 1 423 ? 36.324 111.604 170.171 1.00 21.16 402 LEU A O 1
ATOM 3265 N N . PHE A 1 424 ? 38.103 110.456 169.327 1.00 17.77 403 PHE A N 1
ATOM 3266 C CA . PHE A 1 424 ? 37.412 110.103 168.091 1.00 16.96 403 PHE A CA 1
ATOM 3267 C C . PHE A 1 424 ? 36.129 109.298 168.367 1.00 21.04 403 PHE A C 1
ATOM 3268 O O . PHE A 1 424 ? 35.107 109.556 167.729 1.00 21.88 403 PHE A O 1
ATOM 3276 N N . LYS A 1 425 ? 36.169 108.354 169.312 1.00 19.87 404 LYS A N 1
ATOM 3277 C CA . LYS A 1 425 ? 34.981 107.557 169.645 1.00 20.39 404 LYS A CA 1
ATOM 3278 C C . LYS A 1 425 ? 33.859 108.453 170.181 1.00 23.60 404 LYS A C 1
ATOM 3279 O O . LYS A 1 425 ? 32.715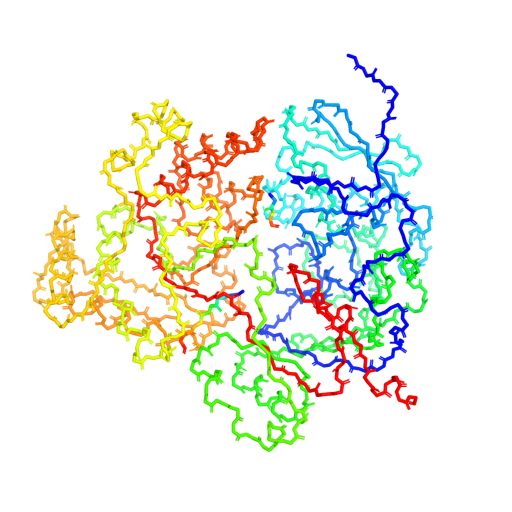 108.317 169.730 1.00 23.88 404 LYS A O 1
ATOM 3285 N N . GLU A 1 426 ? 34.200 109.441 171.036 1.00 21.32 405 GLU A N 1
ATOM 3286 C CA . GLU A 1 426 ? 33.219 110.394 171.580 1.00 22.66 405 GLU A CA 1
ATOM 3287 C C . GLU A 1 426 ? 32.585 111.191 170.431 1.00 26.10 405 GLU A C 1
ATOM 3288 O O . GLU A 1 426 ? 31.396 111.489 170.483 1.00 26.83 405 GLU A O 1
ATOM 3294 N N . ALA A 1 427 ? 33.385 111.507 169.392 1.00 22.08 406 ALA A N 1
ATOM 3295 C CA . ALA A 1 427 ? 33.002 112.258 168.191 1.00 21.47 406 ALA A CA 1
ATOM 3296 C C . ALA A 1 427 ? 32.216 111.388 167.180 1.00 25.98 406 ALA A C 1
ATOM 3297 O O . ALA A 1 427 ? 31.746 111.899 166.161 1.00 26.19 406 ALA A O 1
ATOM 3299 N N . GLY A 1 428 ? 32.139 110.089 167.439 1.00 23.79 407 GLY A N 1
ATOM 3300 C CA . GLY A 1 428 ? 31.402 109.163 166.581 1.00 25.21 407 GLY A CA 1
ATOM 3301 C C . GLY A 1 428 ? 32.220 108.441 165.533 1.00 26.79 407 GLY A C 1
ATOM 3302 O O . GLY A 1 428 ? 31.682 108.038 164.495 1.00 25.50 407 GLY A O 1
ATOM 3303 N N . TYR A 1 429 ? 33.527 108.259 165.791 1.00 20.33 408 TYR A N 1
ATOM 3304 C CA . TYR A 1 429 ? 34.412 107.546 164.862 1.00 20.56 408 TYR A CA 1
ATOM 3305 C C . TYR A 1 429 ? 35.023 106.354 165.566 1.00 27.83 408 TYR A C 1
ATOM 3306 O O . TYR A 1 429 ? 35.512 106.479 166.699 1.00 27.53 408 TYR A O 1
ATOM 3315 N N . GLU A 1 430 ? 34.958 105.192 164.926 1.00 25.62 409 GLU A N 1
ATOM 3316 C CA . GLU A 1 430 ? 35.439 103.960 165.556 1.00 27.38 409 GLU A CA 1
ATOM 3317 C C . GLU A 1 430 ? 36.358 103.183 164.643 1.00 28.60 409 GLU A C 1
ATOM 3318 O O . GLU A 1 430 ? 36.257 103.326 163.424 1.00 27.22 409 GLU A O 1
ATOM 3324 N N . LEU A 1 431 ? 37.260 102.364 165.227 1.00 26.96 410 LEU A N 1
ATOM 3325 C CA . LEU A 1 431 ? 38.166 101.521 164.447 1.00 27.38 410 LEU A CA 1
ATOM 3326 C C . LEU A 1 431 ? 37.360 100.311 163.992 1.00 33.62 410 LEU A C 1
ATOM 3327 O O . LEU A 1 431 ? 36.795 99.600 164.829 1.00 35.46 410 LEU A O 1
ATOM 3332 N N . LYS A 1 432 ? 37.277 100.091 162.679 1.00 30.57 411 LYS A N 1
ATOM 3333 C CA . LYS A 1 432 ? 36.571 98.941 162.104 1.00 31.46 411 LYS A CA 1
ATOM 3334 C C . LYS A 1 432 ? 37.542 98.370 161.098 1.00 34.84 411 LYS A C 1
ATOM 3335 O O . LYS A 1 432 ? 37.884 99.050 160.133 1.00 33.37 411 LYS A O 1
ATOM 3341 N N . GLY A 1 433 ? 38.053 97.168 161.378 1.00 33.22 412 GLY A N 1
ATOM 3342 C CA . GLY A 1 433 ? 39.066 96.533 160.543 1.00 32.94 412 GLY A CA 1
ATOM 3343 C C . GLY A 1 433 ? 40.343 97.357 160.498 1.00 36.08 412 GLY A C 1
ATOM 3344 O O . GLY A 1 433 ? 40.989 97.462 159.447 1.00 35.14 412 GLY A O 1
ATOM 3345 N N . SER A 1 434 ? 40.684 97.993 161.643 1.00 31.27 413 SER A N 1
ATOM 3346 C CA . SER A 1 434 ? 41.857 98.862 161.822 1.00 30.88 413 SER A CA 1
ATOM 3347 C C . SER A 1 434 ? 41.826 100.156 160.941 1.00 33.34 413 SER A C 1
ATOM 3348 O O . SER A 1 434 ? 42.863 100.787 160.730 1.00 33.20 413 SER A O 1
ATOM 3351 N N . ARG A 1 435 ? 40.634 100.550 160.459 1.00 28.97 414 ARG A N 1
ATOM 3352 C CA . ARG A 1 435 ? 40.453 101.795 159.683 1.00 27.73 414 ARG A CA 1
ATOM 3353 C C . ARG A 1 435 ? 39.509 102.638 160.500 1.00 27.59 414 ARG A C 1
ATOM 3354 O O . ARG A 1 435 ? 38.521 102.110 161.003 1.00 28.20 414 ARG A O 1
ATOM 3362 N N . LEU A 1 436 ? 39.807 103.925 160.664 1.00 22.39 415 LEU A N 1
ATOM 3363 C CA . LEU A 1 436 ? 38.943 104.779 161.470 1.00 20.66 415 LEU A CA 1
ATOM 3364 C C . LEU A 1 436 ? 37.785 105.222 160.600 1.00 25.05 415 LEU A C 1
ATOM 3365 O O . LEU A 1 436 ? 37.987 105.821 159.537 1.00 23.25 415 LEU A O 1
ATOM 3370 N N . VAL A 1 437 ? 36.574 104.848 161.016 1.00 22.26 416 VAL A N 1
ATOM 3371 C CA . VAL A 1 437 ? 35.395 105.132 160.205 1.00 22.38 416 VAL A CA 1
ATOM 3372 C C . VAL A 1 437 ? 34.314 105.825 160.994 1.00 26.37 416 VAL A C 1
ATOM 3373 O O . VAL A 1 437 ? 34.222 105.648 162.211 1.00 26.62 416 VAL A O 1
ATOM 3377 N N . ASN A 1 438 ? 33.440 106.541 160.273 1.00 24.64 417 ASN A N 1
ATOM 3378 C CA . ASN A 1 438 ? 32.257 107.174 160.835 1.00 25.32 417 ASN A CA 1
ATOM 3379 C C . ASN A 1 438 ? 31.389 105.996 161.264 1.00 30.62 417 ASN A C 1
ATOM 3380 O O . ASN A 1 438 ? 31.099 105.121 160.439 1.00 30.72 417 ASN A O 1
ATOM 3385 N N . ALA A 1 439 ? 31.060 105.927 162.562 1.00 27.31 418 ALA A N 1
ATOM 3386 C CA . ALA A 1 439 ? 30.322 104.797 163.137 1.00 29.66 418 ALA A CA 1
ATOM 3387 C C . ALA A 1 439 ? 28.911 104.604 162.572 1.00 38.53 418 ALA A C 1
ATOM 3388 O O . ALA A 1 439 ? 28.422 103.477 162.544 1.00 40.00 418 ALA A O 1
ATOM 3390 N N . LYS A 1 440 ? 28.292 105.672 162.059 1.00 37.19 419 LYS A N 1
ATOM 3391 C CA . LYS A 1 440 ? 26.941 105.582 161.497 1.00 38.76 419 LYS A CA 1
ATOM 3392 C C . LYS A 1 440 ? 26.905 105.316 159.976 1.00 42.84 419 LYS A C 1
ATOM 3393 O O . LYS A 1 440 ? 26.013 104.602 159.512 1.00 43.38 419 LYS A O 1
ATOM 3399 N N . THR A 1 441 ? 27.862 105.868 159.209 1.00 37.14 420 THR A N 1
ATOM 3400 C CA . THR A 1 441 ? 27.896 105.748 157.747 1.00 36.51 420 THR A CA 1
ATOM 3401 C C . THR A 1 441 ? 28.936 104.756 157.178 1.00 39.31 420 THR A C 1
ATOM 3402 O O . THR A 1 441 ? 28.824 104.354 156.018 1.00 39.22 420 THR A O 1
ATOM 3406 N N . GLY A 1 442 ? 29.966 104.436 157.958 1.00 32.71 421 GLY A N 1
ATOM 3407 C CA . GLY A 1 442 ? 31.053 103.591 157.484 1.00 31.73 421 GLY A CA 1
ATOM 3408 C C . GLY A 1 442 ? 32.110 104.344 156.685 1.00 32.58 421 GLY A C 1
ATOM 3409 O O . GLY A 1 442 ? 33.149 103.766 156.351 1.00 31.42 421 GLY A O 1
ATOM 3410 N N . GLU A 1 443 ? 31.888 105.649 156.393 1.00 30.15 422 GLU A N 1
ATOM 3411 C CA . GLU A 1 443 ? 32.860 106.433 155.625 1.00 29.78 422 GLU A CA 1
ATOM 3412 C C . GLU A 1 443 ? 34.204 106.612 156.386 1.00 29.69 422 GLU A C 1
ATOM 3413 O O . GLU A 1 443 ? 34.218 107.095 157.524 1.00 25.60 422 GLU A O 1
ATOM 3419 N N . PRO A 1 444 ? 35.322 106.186 155.756 1.00 26.39 423 PRO A N 1
ATOM 3420 C CA . PRO A 1 444 ? 36.640 106.326 156.406 1.00 26.06 423 PRO A CA 1
ATOM 3421 C C . PRO A 1 444 ? 37.024 107.781 156.704 1.00 27.72 423 PRO A C 1
ATOM 3422 O O . PRO A 1 444 ? 36.667 108.693 155.948 1.00 27.34 423 PRO A O 1
ATOM 3426 N N . PHE A 1 445 ? 37.721 107.991 157.832 1.00 21.68 424 PHE A N 1
ATOM 3427 C CA . PHE A 1 445 ? 38.217 109.308 158.199 1.00 20.12 424 PHE A CA 1
ATOM 3428 C C . PHE A 1 445 ? 39.520 109.510 157.409 1.00 23.54 424 PHE A C 1
ATOM 3429 O O . PHE A 1 445 ? 40.483 108.740 157.530 1.00 24.37 424 PHE A O 1
ATOM 3437 N N . SER A 1 446 ? 39.521 110.506 156.544 1.00 21.18 425 SER A N 1
ATOM 3438 C CA . SER A 1 446 ? 40.664 110.752 155.685 1.00 21.47 425 SER A CA 1
ATOM 3439 C C . SER A 1 446 ? 40.793 112.250 155.447 1.00 24.85 425 SER A C 1
ATOM 3440 O O . SER A 1 446 ? 39.798 112.976 155.528 1.00 23.72 425 SER A O 1
ATOM 3443 N N . PHE A 1 447 ? 42.005 112.692 155.157 1.00 19.13 426 PHE A N 1
ATOM 3444 C CA . PHE A 1 447 ? 42.268 114.092 154.839 1.00 17.71 426 PHE A CA 1
ATOM 3445 C C . PHE A 1 447 ? 43.555 114.270 154.063 1.00 20.36 426 PHE A C 1
ATOM 3446 O O . PHE A 1 447 ? 44.448 113.430 154.115 1.00 20.91 426 PHE A O 1
ATOM 3454 N N . GLU A 1 448 ? 43.645 115.388 153.359 1.00 16.53 427 GLU A N 1
ATOM 3455 C CA . GLU A 1 448 ? 44.798 115.759 152.569 1.00 16.54 427 GLU A CA 1
ATOM 3456 C C . GLU A 1 448 ? 45.544 116.906 153.273 1.00 19.23 427 GLU A C 1
ATOM 3457 O O . GLU A 1 448 ? 44.921 117.920 153.600 1.00 18.75 427 GLU A O 1
ATOM 3463 N N . ILE A 1 449 ? 46.868 116.803 153.396 1.00 14.72 428 ILE A N 1
ATOM 3464 C CA . ILE A 1 449 ? 47.686 117.912 153.936 1.00 14.26 428 ILE A CA 1
ATOM 3465 C C . ILE A 1 449 ? 48.334 118.605 152.705 1.00 17.49 428 ILE A C 1
ATOM 3466 O O . ILE A 1 449 ? 49.207 118.017 152.038 1.00 16.42 428 ILE A O 1
ATOM 3471 N N . LEU A 1 450 ? 47.888 119.826 152.406 1.00 15.09 429 LEU A N 1
ATOM 3472 C CA . LEU A 1 450 ? 48.378 120.561 151.233 1.00 14.46 429 LEU A CA 1
ATOM 3473 C C . LEU A 1 450 ? 49.698 121.253 151.587 1.00 16.75 429 LEU A C 1
ATOM 3474 O O . LEU A 1 450 ? 49.729 122.085 152.507 1.00 15.07 429 LEU A O 1
ATOM 3479 N N . LEU A 1 451 ? 50.776 120.947 150.834 1.00 15.20 430 LEU A N 1
ATOM 3480 C CA . LEU A 1 451 ? 52.087 121.570 151.066 1.00 14.33 430 LEU A CA 1
ATOM 3481 C C . LEU A 1 451 ? 52.541 122.353 149.820 1.00 18.52 430 LEU A C 1
ATOM 3482 O O . LEU A 1 451 ? 52.182 121.988 148.695 1.00 16.12 430 LEU A O 1
ATOM 3487 N N . SER A 1 452 ? 53.313 123.422 150.034 1.00 16.97 431 SER A N 1
ATOM 3488 C CA . SER A 1 452 ? 53.704 124.313 148.922 1.00 19.49 431 SER A CA 1
ATOM 3489 C C . SER A 1 452 ? 54.988 123.943 148.244 1.00 26.94 431 SER A C 1
ATOM 3490 O O . SER A 1 452 ? 55.360 124.578 147.249 1.00 31.13 431 SER A O 1
ATOM 3493 N N . ASN A 1 453 ? 55.715 122.990 148.780 1.00 22.55 432 ASN A N 1
ATOM 3494 C CA . ASN A 1 453 ? 57.023 122.630 148.214 1.00 23.70 432 ASN A CA 1
ATOM 3495 C C . ASN A 1 453 ? 57.398 121.285 148.774 1.00 27.29 432 ASN A C 1
ATOM 3496 O O . ASN A 1 453 ? 57.130 121.054 149.966 1.00 25.15 432 ASN A O 1
ATOM 3501 N N . PRO A 1 454 ? 58.150 120.451 148.014 1.00 22.32 433 PRO A N 1
ATOM 3502 C CA . PRO A 1 454 ? 58.585 119.158 148.572 1.00 21.83 433 PRO A CA 1
ATOM 3503 C C . PRO A 1 454 ? 59.460 119.267 149.823 1.00 25.37 433 PRO A C 1
ATOM 3504 O O . PRO A 1 454 ? 59.605 118.266 150.523 1.00 27.01 433 PRO A O 1
ATOM 3508 N N . THR A 1 455 ? 60.075 120.451 150.100 1.00 24.21 434 THR A N 1
ATOM 3509 C CA . THR A 1 455 ? 60.921 120.605 151.294 1.00 24.74 434 THR A CA 1
ATOM 3510 C C . THR A 1 455 ? 60.175 120.396 152.612 1.00 27.03 434 THR A C 1
ATOM 3511 O O . THR A 1 455 ? 60.814 120.072 153.598 1.00 28.21 434 THR A O 1
ATOM 3515 N N . PHE A 1 456 ? 58.848 120.552 152.618 1.00 22.13 435 PHE A N 1
ATOM 3516 C CA . PHE A 1 456 ? 58.027 120.338 153.825 1.00 21.24 435 PHE A CA 1
ATOM 3517 C C . PHE A 1 456 ? 57.735 118.849 154.082 1.00 22.92 435 PHE A C 1
ATOM 3518 O O . PHE A 1 456 ? 57.267 118.501 155.179 1.00 21.69 435 PHE A O 1
ATOM 3526 N N . GLU A 1 457 ? 57.871 117.991 153.042 1.00 19.98 436 GLU A N 1
ATOM 3527 C CA . GLU A 1 457 ? 57.483 116.570 153.142 1.00 20.23 436 GLU A CA 1
ATOM 3528 C C . GLU A 1 457 ? 58.152 115.791 154.262 1.00 24.72 436 GLU A C 1
ATOM 3529 O O . GLU A 1 457 ? 57.465 115.044 154.965 1.00 24.77 436 GLU A O 1
ATOM 3535 N N . ARG A 1 458 ? 59.474 115.953 154.452 1.00 22.23 437 ARG A N 1
ATOM 3536 C CA . ARG A 1 458 ? 60.205 115.226 155.505 1.00 22.84 437 ARG A CA 1
ATOM 3537 C C . ARG A 1 458 ? 59.674 115.546 156.925 1.00 24.77 437 ARG A C 1
ATOM 3538 O O . ARG A 1 458 ? 59.676 114.657 157.785 1.00 27.14 437 ARG A O 1
ATOM 3546 N N . THR A 1 459 ? 59.202 116.780 157.164 1.00 19.50 438 THR A N 1
ATOM 3547 C CA . THR A 1 459 ? 58.669 117.185 158.486 1.00 19.10 438 THR A CA 1
ATOM 3548 C C . THR A 1 459 ? 57.250 116.627 158.712 1.00 22.67 438 THR A C 1
ATOM 3549 O O . THR A 1 459 ? 56.868 116.322 159.848 1.00 22.08 438 THR A O 1
ATOM 3553 N N . VAL A 1 460 ? 56.464 116.539 157.633 1.00 18.27 439 VAL A N 1
ATOM 3554 C CA . VAL A 1 460 ? 55.047 116.165 157.709 1.00 17.39 439 VAL A CA 1
ATOM 3555 C C . VAL A 1 460 ? 54.824 114.633 157.684 1.00 20.71 439 VAL A C 1
ATOM 3556 O O . VAL A 1 460 ? 53.897 114.141 158.342 1.00 20.67 439 VAL A O 1
ATOM 3560 N N . THR A 1 461 ? 55.673 113.884 156.947 1.00 16.60 440 THR A N 1
ATOM 3561 C CA . THR A 1 461 ? 55.567 112.420 156.841 1.00 16.40 440 THR A CA 1
ATOM 3562 C C . THR A 1 461 ? 55.455 111.711 158.239 1.00 19.48 440 THR A C 1
ATOM 3563 O O . THR A 1 461 ? 54.626 110.818 158.342 1.00 19.07 440 THR A O 1
ATOM 3567 N N . PRO A 1 462 ? 56.206 112.083 159.305 1.00 19.11 441 PRO A N 1
ATOM 3568 C CA . PRO A 1 462 ? 56.015 111.389 160.602 1.00 19.92 441 PRO A CA 1
ATOM 3569 C C . PRO A 1 462 ? 54.587 111.530 161.162 1.00 20.16 441 PRO A C 1
ATOM 3570 O O . PRO A 1 462 ? 54.070 110.579 161.752 1.00 19.48 441 PRO A O 1
ATOM 3574 N N . PHE A 1 463 ? 53.943 112.711 160.961 1.00 17.74 442 PHE A N 1
ATOM 3575 C CA . PHE A 1 463 ? 52.559 112.928 161.407 1.00 16.22 442 PHE A CA 1
ATOM 3576 C C . PHE A 1 463 ? 51.603 112.017 160.624 1.00 19.58 442 PHE A C 1
ATOM 3577 O O . PHE A 1 463 ? 50.733 111.360 161.211 1.00 18.75 442 PHE A O 1
ATOM 3585 N N . VAL A 1 464 ? 51.789 111.945 159.297 1.00 15.53 443 VAL A N 1
ATOM 3586 C CA . VAL A 1 464 ? 51.040 111.027 158.440 1.00 15.53 443 VAL A CA 1
ATOM 3587 C C . VAL A 1 464 ? 51.192 109.586 158.947 1.00 18.45 443 VAL A C 1
ATOM 3588 O O . VAL A 1 464 ? 50.194 108.888 159.119 1.00 20.05 443 VAL A O 1
ATOM 3592 N N . ASN A 1 465 ? 52.428 109.154 159.197 1.00 16.58 444 ASN A N 1
ATOM 3593 C CA . ASN A 1 465 ? 52.675 107.804 159.706 1.00 16.83 444 ASN A CA 1
ATOM 3594 C C . ASN A 1 465 ? 52.028 107.589 161.080 1.00 20.57 444 ASN A C 1
ATOM 3595 O O . ASN A 1 465 ? 51.539 106.497 161.336 1.00 20.54 444 ASN A O 1
ATOM 3600 N N . SER A 1 466 ? 52.045 108.599 161.962 1.00 16.84 445 SER A N 1
ATOM 3601 C CA . SER A 1 466 ? 51.444 108.445 163.288 1.00 16.69 445 SER A CA 1
ATOM 3602 C C . SER A 1 466 ? 49.915 108.273 163.186 1.00 20.57 445 SER A C 1
ATOM 3603 O O . SER A 1 466 ? 49.372 107.341 163.777 1.00 20.48 445 SER A O 1
ATOM 3606 N N . VAL A 1 467 ? 49.224 109.129 162.384 1.00 16.99 446 VAL A N 1
ATOM 3607 C CA . VAL A 1 467 ? 47.757 109.002 162.299 1.00 16.87 446 VAL A CA 1
ATOM 3608 C C . VAL A 1 467 ? 47.359 107.715 161.575 1.00 20.28 446 VAL A C 1
ATOM 3609 O O . VAL A 1 467 ? 46.271 107.191 161.842 1.00 18.51 446 VAL A O 1
ATOM 3613 N N . ARG A 1 468 ? 48.261 107.174 160.687 1.00 18.31 447 ARG A N 1
ATOM 3614 C CA . ARG A 1 468 ? 47.985 105.912 160.008 1.00 19.34 447 ARG A CA 1
ATOM 3615 C C . ARG A 1 468 ? 47.917 104.756 161.020 1.00 23.32 447 ARG A C 1
ATOM 3616 O O . ARG A 1 468 ? 47.133 103.831 160.818 1.00 22.31 447 ARG A O 1
ATOM 3624 N N . LYS A 1 469 ? 48.657 104.859 162.143 1.00 19.42 448 LYS A N 1
ATOM 3625 C CA . LYS A 1 469 ? 48.624 103.833 163.213 1.00 20.93 448 LYS A CA 1
ATOM 3626 C C . LYS A 1 469 ? 47.241 103.686 163.865 1.00 26.52 448 LYS A C 1
ATOM 3627 O O . LYS A 1 469 ? 46.876 102.581 164.273 1.00 30.23 448 LYS A O 1
ATOM 3633 N N . ILE A 1 470 ? 46.455 104.778 163.901 1.00 21.87 449 ILE A N 1
ATOM 3634 C CA . ILE A 1 470 ? 45.094 104.760 164.453 1.00 20.42 449 ILE A CA 1
ATOM 3635 C C . ILE A 1 470 ? 43.998 104.798 163.343 1.00 23.33 449 ILE A C 1
ATOM 3636 O O . ILE A 1 470 ? 42.855 105.227 163.591 1.00 21.67 449 ILE A O 1
ATOM 3641 N N . GLY A 1 471 ? 44.350 104.276 162.171 1.00 18.65 450 GLY A N 1
ATOM 3642 C CA . GLY A 1 471 ? 43.428 104.039 161.065 1.00 18.85 450 GLY A CA 1
ATOM 3643 C C . GLY A 1 471 ? 43.011 105.204 160.195 1.00 21.35 450 GLY A C 1
ATOM 3644 O O . GLY A 1 471 ? 42.044 105.082 159.425 1.00 21.10 450 GLY A O 1
ATOM 3645 N N . ILE A 1 472 ? 43.768 106.304 160.252 1.00 18.09 451 ILE A N 1
ATOM 3646 C CA . ILE A 1 472 ? 43.437 107.494 159.456 1.00 17.76 451 ILE A CA 1
ATOM 3647 C C . ILE A 1 472 ? 44.229 107.496 158.169 1.00 24.50 451 ILE A C 1
ATOM 3648 O O . ILE A 1 472 ? 45.440 107.299 158.195 1.00 23.89 451 ILE A O 1
ATOM 3653 N N . ASP A 1 473 ? 43.539 107.754 157.053 1.00 23.53 452 ASP A N 1
ATOM 3654 C CA . ASP A 1 473 ? 44.164 107.841 155.742 1.00 23.85 452 ASP A CA 1
ATOM 3655 C C . ASP A 1 473 ? 44.484 109.307 155.493 1.00 24.52 452 ASP A C 1
ATOM 3656 O O . ASP A 1 473 ? 43.680 110.012 154.887 1.00 23.93 452 ASP A O 1
ATOM 3661 N N . ALA A 1 474 ? 45.638 109.767 155.977 1.00 21.59 453 ALA A N 1
ATOM 3662 C CA . ALA A 1 474 ? 46.101 111.125 155.716 1.00 20.61 453 ALA A CA 1
ATOM 3663 C C . ALA A 1 474 ? 47.080 111.021 154.545 1.00 24.08 453 ALA A C 1
ATOM 3664 O O . ALA A 1 474 ? 47.847 110.052 154.456 1.00 23.25 453 ALA A O 1
ATOM 3666 N N . ARG A 1 475 ? 47.008 111.971 153.615 1.00 19.37 454 ARG A N 1
ATOM 3667 C CA . ARG A 1 475 ? 47.909 111.953 152.469 1.00 19.34 454 ARG A CA 1
ATOM 3668 C C . ARG A 1 475 ? 48.448 113.355 152.252 1.00 23.00 454 ARG A C 1
ATOM 3669 O O . ARG A 1 475 ? 47.706 114.335 152.385 1.00 22.86 454 ARG A O 1
ATOM 3677 N N . ILE A 1 476 ? 49.730 113.446 151.948 1.00 18.15 455 ILE A N 1
ATOM 3678 C CA . ILE A 1 476 ? 50.345 114.720 151.574 1.00 18.20 455 ILE A CA 1
ATOM 3679 C C . ILE A 1 476 ? 50.017 114.975 150.092 1.00 21.76 455 ILE A C 1
ATOM 3680 O O . ILE A 1 476 ? 50.096 114.056 149.258 1.00 22.26 455 ILE A O 1
ATOM 3685 N N . ARG A 1 477 ? 49.706 116.242 149.769 1.00 18.66 456 ARG A N 1
ATOM 3686 C CA . ARG A 1 477 ? 49.556 116.723 148.390 1.00 18.30 456 ARG A CA 1
ATOM 3687 C C . ARG A 1 477 ? 50.479 117.924 148.300 1.00 20.41 456 ARG A C 1
ATOM 3688 O O . ARG A 1 477 ? 50.217 118.966 148.921 1.00 18.44 456 ARG A O 1
ATOM 3696 N N . THR A 1 478 ? 51.581 117.769 147.559 1.00 18.07 457 THR A N 1
ATOM 3697 C CA . THR A 1 478 ? 52.559 118.834 147.373 1.00 17.11 457 THR A CA 1
ATOM 3698 C C . THR A 1 478 ? 52.291 119.473 146.020 1.00 21.14 457 THR A C 1
ATOM 3699 O O . THR A 1 478 ? 52.140 118.764 145.012 1.00 21.46 457 THR A O 1
ATOM 3703 N N . VAL A 1 479 ? 52.224 120.798 146.012 1.00 16.02 458 VAL A N 1
ATOM 3704 C CA . VAL A 1 479 ? 51.953 121.570 144.785 1.00 16.52 458 VAL A CA 1
ATOM 3705 C C . VAL A 1 479 ? 53.030 122.642 144.663 1.00 24.73 458 VAL A C 1
ATOM 3706 O O . VAL A 1 479 ? 53.831 122.817 145.578 1.00 30.11 458 VAL A O 1
ATOM 3710 N N . ASP A 1 480 ? 52.990 123.435 143.623 1.00 20.65 459 ASP A N 1
ATOM 3711 C CA . ASP A 1 480 ? 53.979 124.500 143.556 1.00 19.50 459 ASP A CA 1
ATOM 3712 C C . ASP A 1 480 ? 53.421 125.761 144.217 1.00 21.28 459 ASP A C 1
ATOM 3713 O O . ASP A 1 480 ? 52.224 125.804 144.557 1.00 20.16 459 ASP A O 1
ATOM 3718 N N . ASP A 1 481 ? 54.276 126.779 144.407 1.00 17.79 460 ASP A N 1
ATOM 3719 C CA . ASP A 1 481 ? 53.890 127.980 145.115 1.00 17.87 460 ASP A CA 1
ATOM 3720 C C . ASP A 1 481 ? 52.706 128.722 144.447 1.00 18.82 460 ASP A C 1
ATOM 3721 O O . ASP A 1 481 ? 51.823 129.232 145.161 1.00 17.44 460 ASP A O 1
ATOM 3726 N N . SER A 1 482 ? 52.672 128.758 143.090 1.00 14.55 461 SER A N 1
ATOM 3727 C CA A SER A 1 482 ? 51.575 129.459 142.411 0.50 13.09 461 SER A CA 1
ATOM 3728 C CA B SER A 1 482 ? 51.596 129.434 142.366 0.50 14.12 461 SER A CA 1
ATOM 3729 C C . SER A 1 482 ? 50.242 128.780 142.660 1.00 16.47 461 SER A C 1
ATOM 3730 O O . SER A 1 482 ? 49.245 129.472 142.954 1.00 16.79 461 SER A O 1
ATOM 3735 N N . GLN A 1 483 ? 50.200 127.427 142.588 1.00 13.87 462 GLN A N 1
ATOM 3736 C CA . GLN A 1 483 ? 48.975 126.685 142.834 1.00 13.86 462 GLN A CA 1
ATOM 3737 C C . GLN A 1 483 ? 48.595 126.845 144.324 1.00 15.84 462 GLN A C 1
ATOM 3738 O O . GLN A 1 483 ? 47.405 126.962 144.658 1.00 15.25 462 GLN A O 1
ATOM 3744 N N . TYR A 1 484 ? 49.608 126.781 145.197 1.00 13.15 463 TYR A N 1
ATOM 3745 C CA . TYR A 1 484 ? 49.385 126.905 146.645 1.00 14.88 463 TYR A CA 1
ATOM 3746 C C . TYR A 1 484 ? 48.718 128.216 146.987 1.00 15.75 463 TYR A C 1
ATOM 3747 O O . TYR A 1 484 ? 47.678 128.218 147.646 1.00 15.62 463 TYR A O 1
ATOM 3756 N N . THR A 1 485 ? 49.253 129.347 146.497 1.00 14.69 464 THR A N 1
ATOM 3757 C CA . THR A 1 485 ? 48.664 130.660 146.775 1.00 16.52 464 THR A CA 1
ATOM 3758 C C . THR A 1 485 ? 47.226 130.702 146.299 1.00 16.90 464 THR A C 1
ATOM 3759 O O . THR A 1 485 ? 46.355 131.206 147.008 1.00 15.10 464 THR A O 1
ATOM 3763 N N . ASN A 1 486 ? 46.964 130.135 145.102 1.00 13.91 465 ASN A N 1
ATOM 3764 C CA . ASN A 1 486 ? 45.620 130.158 144.525 1.00 13.13 465 ASN A CA 1
ATOM 3765 C C . ASN A 1 486 ? 44.639 129.324 145.338 1.00 16.51 465 ASN A C 1
ATOM 3766 O O . ASN A 1 486 ? 43.513 129.763 145.578 1.00 17.05 465 ASN A O 1
ATOM 3771 N N . ARG A 1 487 ? 45.085 128.158 145.828 1.00 14.26 466 ARG A N 1
ATOM 3772 C CA . ARG A 1 487 ? 44.219 127.302 146.652 1.00 15.24 466 ARG A CA 1
ATOM 3773 C C . ARG A 1 487 ? 43.986 127.909 148.032 1.00 18.01 466 ARG A C 1
ATOM 3774 O O . ARG A 1 487 ? 42.857 127.852 148.546 1.00 19.36 466 ARG A O 1
ATOM 3782 N N . VAL A 1 488 ? 45.045 128.496 148.638 1.00 15.50 467 VAL A N 1
ATOM 3783 C CA . VAL A 1 488 ? 44.882 129.070 149.996 1.00 16.20 467 VAL A CA 1
ATOM 3784 C C . VAL A 1 488 ? 43.918 130.275 149.968 1.00 19.60 467 VAL A C 1
ATOM 3785 O O . VAL A 1 488 ? 43.105 130.451 150.887 1.00 18.31 467 VAL A O 1
ATOM 3789 N N . ARG A 1 489 ? 43.977 131.076 148.882 1.00 18.12 468 ARG A N 1
ATOM 3790 C CA . ARG A 1 489 ? 43.085 132.240 148.719 1.00 18.08 468 ARG A CA 1
ATOM 3791 C C . ARG A 1 489 ? 41.603 131.849 148.778 1.00 22.12 468 ARG A C 1
ATOM 3792 O O . ARG A 1 489 ? 40.805 132.583 149.351 1.00 22.48 468 ARG A O 1
ATOM 3800 N N . SER A 1 490 ? 41.246 130.684 148.218 1.00 18.58 469 SER A N 1
ATOM 3801 C CA . SER A 1 490 ? 39.866 130.181 148.199 1.00 19.72 469 SER A CA 1
ATOM 3802 C C . SER A 1 490 ? 39.578 129.139 149.309 1.00 22.06 469 SER A C 1
ATOM 3803 O O . SER A 1 490 ? 38.478 128.576 149.353 1.00 23.56 469 SER A O 1
ATOM 3806 N N . TYR A 1 491 ? 40.550 128.892 150.206 1.00 18.42 470 TYR A N 1
ATOM 3807 C CA . TYR A 1 491 ? 40.434 127.883 151.297 1.00 17.29 470 TYR A CA 1
ATOM 3808 C C . TYR A 1 491 ? 40.192 126.485 150.761 1.00 19.27 470 TYR A C 1
ATOM 3809 O O . TYR A 1 491 ? 39.489 125.676 151.388 1.00 19.14 470 TYR A O 1
ATOM 3818 N N . ASP A 1 492 ? 40.809 126.185 149.624 1.00 16.34 471 ASP A N 1
ATOM 3819 C CA . ASP A 1 492 ? 40.638 124.861 149.002 1.00 15.67 471 ASP A CA 1
ATOM 3820 C C . ASP A 1 492 ? 41.677 123.883 149.560 1.00 18.31 471 ASP A C 1
ATOM 3821 O O . ASP A 1 492 ? 42.679 123.562 148.912 1.00 18.64 471 ASP A O 1
ATOM 3826 N N . TYR A 1 493 ? 41.457 123.440 150.790 1.00 15.22 472 TYR A N 1
ATOM 3827 C CA . TYR A 1 493 ? 42.374 122.497 151.461 1.00 14.18 472 TYR A CA 1
ATOM 3828 C C . TYR A 1 493 ? 41.685 121.896 152.656 1.00 16.83 472 TYR A C 1
ATOM 3829 O O . TYR A 1 493 ? 40.765 122.516 153.209 1.00 15.35 472 TYR A O 1
ATOM 3838 N N . ASP A 1 494 ? 42.124 120.685 153.060 1.00 14.63 473 ASP A N 1
ATOM 3839 C CA . ASP A 1 494 ? 41.654 120.114 154.321 1.00 14.32 473 ASP A CA 1
ATOM 3840 C C . ASP A 1 494 ? 42.531 120.654 155.450 1.00 18.53 473 ASP A C 1
ATOM 3841 O O . ASP A 1 494 ? 42.041 120.940 156.538 1.00 17.09 473 ASP A O 1
ATOM 3846 N N . MET A 1 495 ? 43.842 120.725 155.213 1.00 15.82 474 MET A N 1
ATOM 3847 C CA . MET A 1 495 ? 44.792 121.132 156.246 1.00 13.78 474 MET A CA 1
ATOM 3848 C C . MET A 1 495 ? 46.043 121.716 155.596 1.00 16.63 474 MET A C 1
ATOM 3849 O O . MET A 1 495 ? 46.460 121.241 154.536 1.00 14.88 474 MET A O 1
ATOM 3854 N N . ILE A 1 496 ? 46.642 122.737 156.247 1.00 13.58 475 ILE A N 1
ATOM 3855 C CA . ILE A 1 496 ? 47.890 123.332 155.772 1.00 12.81 475 ILE A CA 1
ATOM 3856 C C . ILE A 1 496 ? 48.922 123.377 156.910 1.00 15.99 475 ILE A C 1
ATOM 3857 O O . ILE A 1 496 ? 48.575 123.179 158.084 1.00 15.26 475 ILE A O 1
ATOM 3862 N N . TYR A 1 497 ? 50.177 123.589 156.543 1.00 12.70 476 TYR A N 1
ATOM 3863 C CA . TYR A 1 497 ? 51.273 123.765 157.506 1.00 13.65 476 TYR A CA 1
ATOM 3864 C C . TYR A 1 497 ? 51.387 125.291 157.543 1.00 17.49 476 TYR A C 1
ATOM 3865 O O . TYR A 1 497 ? 51.983 125.873 156.629 1.00 16.45 476 TYR A O 1
ATOM 3874 N N . GLY A 1 498 ? 50.736 125.916 158.519 1.00 14.52 477 GLY A N 1
ATOM 3875 C CA . GLY A 1 498 ? 50.584 127.376 158.557 1.00 15.15 477 GLY A CA 1
ATOM 3876 C C . GLY A 1 498 ? 51.356 128.108 159.625 1.00 18.71 477 GLY A C 1
ATOM 3877 O O . GLY A 1 498 ? 51.873 127.509 160.571 1.00 17.52 477 GLY A O 1
ATOM 3878 N N . ILE A 1 499 ? 51.408 129.433 159.477 1.00 15.26 478 ILE A N 1
ATOM 3879 C CA . ILE A 1 499 ? 52.086 130.299 160.432 1.00 14.65 478 ILE A CA 1
ATOM 3880 C C . ILE A 1 499 ? 51.403 131.644 160.547 1.00 17.42 478 ILE A C 1
ATOM 3881 O O . ILE A 1 499 ? 50.944 132.197 159.532 1.00 16.66 478 ILE A O 1
ATOM 3886 N N . TRP A 1 500 ? 51.326 132.158 161.782 1.00 14.04 479 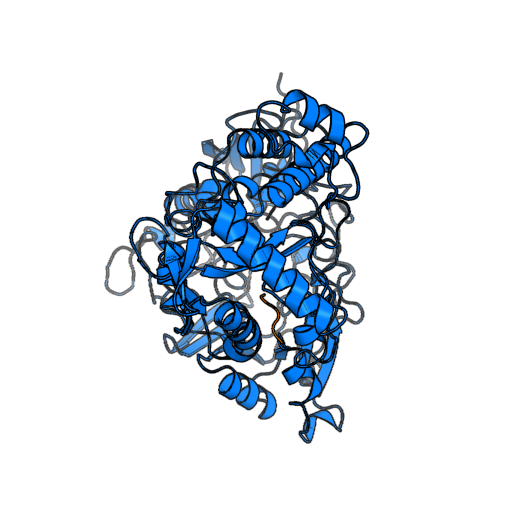TRP A N 1
ATOM 3887 C CA . TRP A 1 500 ? 50.859 133.531 162.034 1.00 14.64 479 TRP A CA 1
ATOM 3888 C C . TRP A 1 500 ? 51.903 134.162 162.958 1.00 17.59 479 TRP A C 1
ATOM 3889 O O . TRP A 1 500 ? 52.227 133.584 164.010 1.00 17.40 479 TRP A O 1
ATOM 3900 N N . ALA A 1 501 ? 52.446 135.326 162.542 1.00 15.69 480 ALA A N 1
ATOM 3901 C CA . ALA A 1 501 ? 53.412 136.049 163.363 1.00 15.88 480 ALA A CA 1
ATOM 3902 C C . ALA A 1 501 ? 52.665 137.232 164.009 1.00 19.86 480 ALA A C 1
ATOM 3903 O O . ALA A 1 501 ? 51.765 137.805 163.393 1.00 20.12 480 ALA A O 1
ATOM 3905 N N . GLN A 1 502 ? 53.053 137.598 165.206 1.00 16.37 481 GLN A N 1
ATOM 3906 C CA . GLN A 1 502 ? 52.376 138.667 165.967 1.00 17.14 481 GLN A CA 1
ATOM 3907 C C . GLN A 1 502 ? 53.350 139.711 166.439 1.00 20.52 481 GLN A C 1
ATOM 3908 O O . GLN A 1 502 ? 54.472 139.362 166.780 1.00 19.98 481 GLN A O 1
ATOM 3914 N N . THR A 1 503 ? 52.902 140.975 166.555 1.00 18.46 482 THR A N 1
ATOM 3915 C CA . THR A 1 503 ? 53.760 142.017 167.141 1.00 17.55 482 THR A CA 1
ATOM 3916 C C . THR A 1 503 ? 53.413 142.123 168.630 1.00 20.32 482 THR A C 1
ATOM 3917 O O . THR A 1 503 ? 52.505 141.450 169.127 1.00 20.28 482 THR A O 1
ATOM 3921 N N . LEU A 1 504 ? 54.091 143.026 169.343 1.00 19.06 483 LEU A N 1
ATOM 3922 C CA . LEU A 1 504 ? 53.798 143.270 170.752 1.00 19.35 483 LEU A CA 1
ATOM 3923 C C . LEU A 1 504 ? 52.574 144.185 170.920 1.00 21.55 483 LEU A C 1
ATOM 3924 O O . LEU A 1 504 ? 52.162 144.486 172.041 1.00 21.01 483 LEU A O 1
ATOM 3929 N N . VAL A 1 505 ? 52.027 144.665 169.802 1.00 19.87 484 VAL A N 1
ATOM 3930 C CA . VAL A 1 505 ? 50.848 145.539 169.803 1.00 19.24 484 VAL A CA 1
ATOM 3931 C C . VAL A 1 505 ? 49.759 144.939 168.909 1.00 23.69 484 VAL A C 1
ATOM 3932 O O . VAL A 1 505 ? 49.563 145.406 167.787 1.00 22.99 484 VAL A O 1
ATOM 3936 N N . PRO A 1 506 ? 49.004 143.931 169.414 1.00 19.62 485 PRO A N 1
ATOM 3937 C CA . PRO A 1 506 ? 47.899 143.371 168.616 1.00 19.77 485 PRO A CA 1
ATOM 3938 C C . PRO A 1 506 ? 46.863 144.460 168.343 1.00 21.13 485 PRO A C 1
ATOM 3939 O O . PRO A 1 506 ? 46.635 145.356 169.178 1.00 19.97 485 PRO A O 1
ATOM 3943 N N . GLY A 1 507 ? 46.276 144.404 167.157 1.00 19.60 486 GLY A N 1
ATOM 3944 C CA . GLY A 1 507 ? 45.313 145.423 166.772 1.00 20.40 486 GLY A CA 1
ATOM 3945 C C . GLY A 1 507 ? 44.336 145.057 165.680 1.00 21.81 486 GLY A C 1
ATOM 3946 O O . GLY A 1 507 ? 43.709 143.992 165.693 1.00 20.79 486 GLY A O 1
ATOM 3947 N N . ASN A 1 508 ? 44.191 145.986 164.731 1.00 17.45 487 ASN A N 1
ATOM 3948 C CA . ASN A 1 508 ? 43.250 145.886 163.626 1.00 16.31 487 ASN A CA 1
ATOM 3949 C C . ASN A 1 508 ? 43.440 144.622 162.765 1.00 18.85 487 ASN A C 1
ATOM 3950 O O . ASN A 1 508 ? 42.480 144.168 162.156 1.00 20.92 487 ASN A O 1
ATOM 3955 N N . GLU A 1 509 ? 44.630 144.050 162.744 1.00 15.35 488 GLU A N 1
ATOM 3956 C CA . GLU A 1 509 ? 44.883 142.825 161.944 1.00 15.89 488 GLU A CA 1
ATOM 3957 C C . GLU A 1 509 ? 44.246 141.561 162.538 1.00 17.20 488 GLU A C 1
ATOM 3958 O O . GLU A 1 509 ? 44.078 140.574 161.819 1.00 17.16 488 GLU A O 1
ATOM 3964 N N . GLN A 1 510 ? 43.954 141.555 163.847 1.00 16.23 489 GLN A N 1
ATOM 3965 C CA . GLN A 1 510 ? 43.444 140.329 164.504 1.00 15.23 489 GLN A CA 1
ATOM 3966 C C . GLN A 1 510 ? 42.205 139.725 163.870 1.00 16.60 489 GLN A C 1
ATOM 3967 O O . GLN A 1 510 ? 42.085 138.493 163.859 1.00 16.69 489 GLN A O 1
ATOM 3973 N N . SER A 1 511 ? 41.286 140.549 163.342 1.00 14.17 490 SER A N 1
ATOM 3974 C CA . SER A 1 511 ? 40.055 140.040 162.712 1.00 14.93 490 SER A CA 1
ATOM 3975 C C . SER A 1 511 ? 40.367 139.281 161.414 1.00 16.94 490 SER A C 1
ATOM 3976 O O . SER A 1 511 ? 39.531 138.491 160.970 1.00 17.81 490 SER A O 1
ATOM 3979 N N . ASP A 1 512 ? 41.578 139.492 160.823 1.00 14.78 491 ASP A N 1
ATOM 3980 C CA . ASP A 1 512 ? 42.017 138.777 159.597 1.00 14.69 491 ASP A CA 1
ATOM 3981 C C . ASP A 1 512 ? 42.506 137.372 159.944 1.00 18.30 491 ASP A C 1
ATOM 3982 O O . ASP A 1 512 ? 42.692 136.539 159.049 1.00 18.13 491 ASP A O 1
ATOM 3987 N N . TYR A 1 513 ? 42.765 137.126 161.229 1.00 13.79 492 TYR A N 1
ATOM 3988 C CA . TYR A 1 513 ? 43.284 135.845 161.660 1.00 13.89 492 TYR A CA 1
ATOM 3989 C C . TYR A 1 513 ? 42.196 134.967 162.265 1.00 17.25 492 TYR A C 1
ATOM 3990 O O . TYR A 1 513 ? 42.171 133.754 161.989 1.00 16.29 492 TYR A O 1
ATOM 3999 N N . TRP A 1 514 ? 41.343 135.549 163.132 1.00 15.36 493 TRP A N 1
ATOM 4000 C CA . TRP A 1 514 ? 40.329 134.740 163.821 1.00 15.58 493 TRP A CA 1
ATOM 4001 C C . TRP A 1 514 ? 38.935 135.359 163.837 1.00 19.61 493 TRP A C 1
ATOM 4002 O O . TRP A 1 514 ? 38.084 134.851 164.573 1.00 19.58 493 TRP A O 1
ATOM 4013 N N . GLY A 1 515 ? 38.713 136.432 163.068 1.00 16.66 494 GLY A N 1
ATOM 4014 C CA . GLY A 1 515 ? 37.407 137.106 163.061 1.00 17.73 494 GLY A CA 1
ATOM 4015 C C . GLY A 1 515 ? 36.389 136.361 162.222 1.00 20.64 494 GLY A C 1
ATOM 4016 O O . GLY A 1 515 ? 36.746 135.840 161.162 1.00 19.16 494 GLY A O 1
ATOM 4017 N N . SER A 1 516 ? 35.109 136.310 162.687 1.00 18.33 495 SER A N 1
ATOM 4018 C CA A SER A 1 516 ? 34.023 135.604 161.993 0.50 17.25 495 SER A CA 1
ATOM 4019 C CA B SER A 1 516 ? 34.018 135.605 161.993 0.50 18.11 495 SER A CA 1
ATOM 4020 C C . SER A 1 516 ? 33.775 136.110 160.576 1.00 20.51 495 SER A C 1
ATOM 4021 O O . SER A 1 516 ? 33.439 135.315 159.698 1.00 19.53 495 SER A O 1
ATOM 4026 N N . ALA A 1 517 ? 33.917 137.427 160.356 1.00 18.78 496 ALA A N 1
ATOM 4027 C CA . ALA A 1 517 ? 33.662 138.032 159.036 1.00 19.23 496 ALA A CA 1
ATOM 4028 C C . ALA A 1 517 ? 34.626 137.596 157.946 1.00 23.75 496 ALA A C 1
ATOM 4029 O O . ALA A 1 517 ? 34.288 137.689 156.764 1.00 26.09 496 ALA A O 1
ATOM 4031 N N . SER A 1 518 ? 35.816 137.111 158.336 1.00 18.76 497 SER A N 1
ATOM 4032 C CA A SER A 1 518 ? 36.822 136.694 157.370 0.50 18.35 497 SER A CA 1
ATOM 4033 C CA B SER A 1 518 ? 36.871 136.668 157.427 0.50 18.19 497 SER A CA 1
ATOM 4034 C C . SER A 1 518 ? 36.661 135.245 156.892 1.00 23.04 497 SER A C 1
ATOM 4035 O O . SER A 1 518 ? 37.332 134.857 155.935 1.00 25.85 497 SER A O 1
ATOM 4040 N N . VAL A 1 519 ? 35.814 134.437 157.560 1.00 18.41 498 VAL A N 1
ATOM 4041 C CA . VAL A 1 519 ? 35.627 133.018 157.196 1.00 18.13 498 VAL A CA 1
ATOM 4042 C C . VAL A 1 519 ? 35.250 132.815 155.717 1.00 23.01 498 VAL A C 1
ATOM 4043 O O . VAL A 1 519 ? 35.840 131.973 155.037 1.00 21.12 498 VAL A O 1
ATOM 4047 N N . ASN A 1 520 ? 34.219 133.543 155.274 1.00 21.29 499 ASN A N 1
ATOM 4048 C CA . ASN A 1 520 ? 33.659 133.371 153.934 1.00 23.14 499 ASN A CA 1
ATOM 4049 C C . ASN A 1 520 ? 34.031 134.503 152.980 1.00 29.46 499 ASN A C 1
ATOM 4050 O O . ASN A 1 520 ? 33.293 134.799 152.031 1.00 31.79 499 ASN A O 1
ATOM 4055 N N . GLN A 1 521 ? 35.192 135.112 153.223 1.00 24.78 500 GLN A N 1
ATOM 4056 C CA . GLN A 1 521 ? 35.761 136.162 152.396 1.00 25.44 500 GLN A CA 1
ATOM 4057 C C . GLN A 1 521 ? 37.088 135.637 151.862 1.00 27.22 500 GLN A C 1
ATOM 4058 O O . GLN A 1 521 ? 38.026 135.410 152.629 1.00 23.78 500 GLN A O 1
ATOM 4064 N N . PRO A 1 522 ? 37.225 135.458 150.539 1.00 22.82 501 PRO A N 1
ATOM 4065 C CA . PRO A 1 522 ? 38.509 134.955 150.019 1.00 21.17 501 PRO A CA 1
ATOM 4066 C C . PRO A 1 522 ? 39.693 135.830 150.363 1.00 22.06 501 PRO A C 1
ATOM 4067 O O . PRO A 1 522 ? 39.543 137.045 150.520 1.00 22.00 501 PRO A O 1
ATOM 4071 N N . GLY A 1 523 ? 40.859 135.205 150.498 1.00 17.14 502 GLY A N 1
ATOM 4072 C CA . GLY A 1 523 ? 42.103 135.937 150.694 1.00 17.80 502 GLY A CA 1
ATOM 4073 C C . GLY A 1 523 ? 42.399 136.465 152.083 1.00 20.52 502 GLY A C 1
ATOM 4074 O O . GLY A 1 523 ? 43.289 137.297 152.228 1.00 20.46 502 GLY A O 1
ATOM 4075 N N . SER A 1 524 ? 41.667 135.994 153.108 1.00 16.96 503 SER A N 1
ATOM 4076 C CA . SER A 1 524 ? 41.947 136.349 154.499 1.00 14.94 503 SER A CA 1
ATOM 4077 C C . SER A 1 524 ? 43.018 135.383 155.057 1.00 18.44 503 SER A C 1
ATOM 4078 O O . SER A 1 524 ? 43.379 134.381 154.415 1.00 18.05 503 SER A O 1
ATOM 4081 N N . ARG A 1 525 ? 43.480 135.665 156.289 1.00 14.09 504 ARG A N 1
ATOM 4082 C CA . ARG A 1 525 ? 44.446 134.821 156.969 1.00 14.69 504 ARG A CA 1
ATOM 4083 C C . ARG A 1 525 ? 43.728 133.977 158.044 1.00 16.53 504 ARG A C 1
ATOM 4084 O O . ARG A 1 525 ? 44.367 133.402 158.938 1.00 15.37 504 ARG A O 1
ATOM 4092 N N . ASN A 1 526 ? 42.390 133.841 157.898 1.00 13.99 505 ASN A N 1
ATOM 4093 C CA . ASN A 1 526 ? 41.625 133.010 158.842 1.00 13.73 505 ASN A CA 1
ATOM 4094 C C . ASN A 1 526 ? 41.630 131.581 158.266 1.00 14.75 505 ASN A C 1
ATOM 4095 O O . ASN A 1 526 ? 40.619 131.069 157.782 1.00 14.73 505 ASN A O 1
ATOM 4100 N N . TYR A 1 527 ? 42.828 130.972 158.237 1.00 14.60 506 TYR A N 1
ATOM 4101 C CA . TYR A 1 527 ? 42.990 129.665 157.580 1.00 14.34 506 TYR A CA 1
ATOM 4102 C C . TYR A 1 527 ? 42.136 128.580 158.178 1.00 16.70 506 TYR A C 1
ATOM 4103 O O . TYR A 1 527 ? 41.665 127.711 157.449 1.00 16.04 506 TYR A O 1
ATOM 4112 N N . ALA A 1 528 ? 41.912 128.623 159.505 1.00 13.32 507 ALA A N 1
ATOM 4113 C CA . ALA A 1 528 ? 41.102 127.558 160.137 1.00 14.11 507 ALA A CA 1
ATOM 4114 C C . ALA A 1 528 ? 39.576 127.742 159.975 1.00 17.48 507 ALA A C 1
ATOM 4115 O O . ALA A 1 528 ? 38.804 126.797 160.186 1.00 18.23 507 ALA A O 1
ATOM 4117 N N . GLY A 1 529 ? 39.151 128.958 159.656 1.00 15.01 508 GLY A N 1
ATOM 4118 C CA . GLY A 1 529 ? 37.731 129.271 159.543 1.00 14.64 508 GLY A CA 1
ATOM 4119 C C . GLY A 1 529 ? 37.072 129.460 160.906 1.00 17.72 508 GLY A C 1
ATOM 4120 O O . GLY A 1 529 ? 35.958 128.969 161.131 1.00 17.47 508 GLY A O 1
ATOM 4121 N N . ILE A 1 530 ? 37.766 130.169 161.842 1.00 14.31 509 ILE A N 1
ATOM 4122 C CA . ILE A 1 530 ? 37.244 130.425 163.199 1.00 14.28 509 ILE A CA 1
ATOM 4123 C C . ILE A 1 530 ? 36.104 131.464 163.116 1.00 19.00 509 ILE A C 1
ATOM 4124 O O . ILE A 1 530 ? 36.302 132.520 162.544 1.00 17.25 509 ILE A O 1
ATOM 4129 N N . ALA A 1 531 ? 34.970 131.207 163.773 1.00 18.78 510 ALA A N 1
ATOM 4130 C CA . ALA A 1 531 ? 33.864 132.171 163.845 1.00 18.63 510 ALA A CA 1
ATOM 4131 C C . ALA A 1 531 ? 33.261 131.970 165.232 1.00 21.94 510 ALA A C 1
ATOM 4132 O O . ALA A 1 531 ? 32.715 130.899 165.538 1.00 20.23 510 ALA A O 1
ATOM 4134 N N . ASP A 1 532 ? 33.525 132.930 166.117 1.00 16.24 511 ASP A N 1
ATOM 4135 C CA . ASP A 1 532 ? 33.070 132.781 167.502 1.00 17.52 511 ASP A CA 1
ATOM 4136 C C . ASP A 1 532 ? 32.716 134.146 168.116 1.00 22.60 511 ASP A C 1
ATOM 4137 O O . ASP A 1 532 ? 33.547 135.053 168.084 1.00 22.41 511 ASP A O 1
ATOM 4142 N N . PRO A 1 533 ? 31.503 134.297 168.694 1.00 20.90 512 PRO A N 1
ATOM 4143 C CA . PRO A 1 533 ? 31.126 135.600 169.294 1.00 20.99 512 PRO A CA 1
ATOM 4144 C C . PRO A 1 533 ? 32.095 136.128 170.354 1.00 22.02 512 PRO A C 1
ATOM 4145 O O . PRO A 1 533 ? 32.395 137.329 170.346 1.00 22.79 512 PRO A O 1
ATOM 4149 N N . ALA A 1 534 ? 32.568 135.255 171.275 1.00 19.27 513 ALA A N 1
ATOM 4150 C CA . ALA A 1 534 ? 33.486 135.692 172.335 1.00 18.90 513 ALA A CA 1
ATOM 4151 C C . ALA A 1 534 ? 34.814 136.177 171.745 1.00 20.56 513 ALA A C 1
ATOM 4152 O O . ALA A 1 534 ? 35.333 137.220 172.168 1.00 21.04 513 ALA A O 1
ATOM 4154 N N . ILE A 1 535 ? 35.375 135.415 170.777 1.00 16.87 514 ILE A N 1
ATOM 4155 C CA . ILE A 1 535 ? 36.599 135.829 170.088 1.00 16.42 514 ILE A CA 1
ATOM 4156 C C . ILE A 1 535 ? 36.388 137.188 169.410 1.00 19.23 514 ILE A C 1
ATOM 4157 O O . ILE A 1 535 ? 37.239 138.065 169.522 1.00 18.01 514 ILE A O 1
ATOM 4162 N N . ASP A 1 536 ? 35.249 137.366 168.734 1.00 17.02 515 ASP A N 1
ATOM 4163 C CA . ASP A 1 536 ? 34.963 138.640 168.075 1.00 16.99 515 ASP A CA 1
ATOM 4164 C C . ASP A 1 536 ? 34.964 139.774 169.093 1.00 19.58 515 ASP A C 1
ATOM 4165 O O . ASP A 1 536 ? 35.561 140.824 168.848 1.00 18.38 515 ASP A O 1
ATOM 4170 N N . GLU A 1 537 ? 34.327 139.552 170.249 1.00 18.88 516 GLU A N 1
ATOM 4171 C CA . GLU A 1 537 ? 34.257 140.545 171.318 1.00 19.40 516 GLU A CA 1
ATOM 4172 C C . GLU A 1 537 ? 35.664 140.877 171.850 1.00 22.17 516 GLU A C 1
ATOM 4173 O O . GLU A 1 537 ? 35.996 142.069 171.988 1.00 21.85 516 GLU A O 1
ATOM 4179 N N . LEU A 1 538 ? 36.509 139.847 172.066 1.00 17.84 517 LEU A N 1
ATOM 4180 C CA . LEU A 1 538 ? 37.901 140.080 172.508 1.00 17.33 517 LEU A CA 1
ATOM 4181 C C . LEU A 1 538 ? 38.727 140.861 171.458 1.00 20.49 517 LEU A C 1
ATOM 4182 O O . LEU A 1 538 ? 39.500 141.755 171.822 1.00 19.65 517 LEU A O 1
ATOM 4187 N N . ILE A 1 539 ? 38.540 140.543 170.166 1.00 17.86 518 ILE A N 1
ATOM 4188 C CA . ILE A 1 539 ? 39.208 141.293 169.083 1.00 18.06 518 ILE A CA 1
ATOM 4189 C C . ILE A 1 539 ? 38.804 142.787 169.136 1.00 21.52 518 ILE A C 1
ATOM 4190 O O . ILE A 1 539 ? 39.672 143.654 169.099 1.00 21.13 518 ILE A O 1
ATOM 4195 N N . ARG A 1 540 ? 37.494 143.069 169.292 1.00 19.86 519 ARG A N 1
ATOM 4196 C CA . ARG A 1 540 ? 37.010 144.449 169.411 1.00 20.23 519 ARG A CA 1
ATOM 4197 C C . ARG A 1 540 ? 37.654 145.151 170.625 1.00 23.45 519 ARG A C 1
ATOM 4198 O O . ARG A 1 540 ? 38.053 146.306 170.530 1.00 23.09 519 ARG A O 1
ATOM 4206 N N . ARG A 1 541 ? 37.777 144.444 171.749 1.00 19.39 520 ARG A N 1
ATOM 4207 C CA . ARG A 1 541 ? 38.355 145.004 172.974 1.00 18.91 520 ARG A CA 1
ATOM 4208 C C . ARG A 1 541 ? 39.860 145.304 172.797 1.00 22.54 520 ARG A C 1
ATOM 4209 O O . ARG A 1 541 ? 40.372 146.263 173.381 1.00 23.97 520 ARG A O 1
ATOM 4217 N N . ILE A 1 542 ? 40.558 144.496 171.979 1.00 18.07 521 ILE A N 1
ATOM 4218 C CA . ILE A 1 542 ? 41.978 144.712 171.669 1.00 18.22 521 ILE A CA 1
ATOM 4219 C C . ILE A 1 542 ? 42.114 145.983 170.821 1.00 20.95 521 ILE A C 1
ATOM 4220 O O . ILE A 1 542 ? 42.934 146.844 171.154 1.00 20.78 521 ILE A O 1
ATOM 4225 N N . VAL A 1 543 ? 41.310 146.097 169.753 1.00 17.66 522 VAL A N 1
ATOM 4226 C CA . VAL A 1 543 ? 41.343 147.253 168.844 1.00 18.69 522 VAL A CA 1
ATOM 4227 C C . VAL A 1 543 ? 41.116 148.566 169.598 1.00 21.84 522 VAL A C 1
ATOM 4228 O O . VAL A 1 543 ? 41.846 149.538 169.374 1.00 21.28 522 VAL A O 1
ATOM 4232 N N . PHE A 1 544 ? 40.123 148.575 170.498 1.00 19.90 523 PHE A N 1
ATOM 4233 C CA . PHE A 1 544 ? 39.759 149.780 171.246 1.00 20.97 523 PHE A CA 1
ATOM 4234 C C . PHE A 1 544 ? 40.307 149.778 172.676 1.00 25.91 523 PHE A C 1
ATOM 4235 O O . PHE A 1 544 ? 39.795 150.514 173.520 1.00 26.19 523 PHE A O 1
ATOM 4243 N N . ALA A 1 545 ? 41.415 149.035 172.928 1.00 23.04 524 ALA A N 1
ATOM 4244 C CA . ALA A 1 545 ? 42.022 148.985 174.267 1.00 22.70 524 ALA A CA 1
ATOM 4245 C C . ALA A 1 545 ? 42.446 150.390 174.723 1.00 25.77 524 ALA A C 1
ATOM 4246 O O . ALA A 1 545 ? 43.115 151.094 173.952 1.00 24.71 524 ALA A O 1
ATOM 4248 N N . PRO A 1 546 ? 41.947 150.857 175.903 1.00 23.04 525 PRO A N 1
ATOM 4249 C CA . PRO A 1 546 ? 42.246 152.241 176.332 1.00 23.52 525 PRO A CA 1
ATOM 4250 C C . PRO A 1 546 ? 43.685 152.465 176.787 1.00 28.93 525 PRO A C 1
ATOM 4251 O O . PRO A 1 546 ? 44.155 153.603 176.754 1.00 30.62 525 PRO A O 1
ATOM 4255 N N . ASN A 1 547 ? 44.379 151.396 177.230 1.00 23.91 526 ASN A N 1
ATOM 4256 C CA . ASN A 1 547 ? 45.756 151.492 177.703 1.00 23.55 526 ASN A CA 1
ATOM 4257 C C . ASN A 1 547 ? 46.484 150.135 177.518 1.00 27.07 526 ASN A C 1
ATOM 4258 O O . ASN A 1 547 ? 45.840 149.126 177.197 1.00 26.63 526 ASN A O 1
ATOM 4263 N N . ARG A 1 548 ? 47.805 150.112 177.766 1.00 24.02 527 ARG A N 1
ATOM 4264 C CA . ARG A 1 548 ? 48.643 148.914 177.602 1.00 23.97 527 ARG A CA 1
ATOM 4265 C C . ARG A 1 548 ? 48.221 147.751 178.532 1.00 27.98 527 ARG A C 1
ATOM 4266 O O . ARG A 1 548 ? 48.166 146.603 178.069 1.00 25.46 527 ARG A O 1
ATOM 4274 N N . GLU A 1 549 ? 47.915 148.044 179.830 1.00 25.23 528 GLU A N 1
ATOM 4275 C CA . GLU A 1 549 ? 47.474 147.011 180.790 1.00 25.48 528 GLU A CA 1
ATOM 4276 C C . GLU A 1 549 ? 46.208 146.271 180.289 1.00 25.75 528 GLU A C 1
ATOM 4277 O O . GLU A 1 549 ? 46.125 145.043 180.373 1.00 24.26 528 GLU A O 1
ATOM 4283 N N . GLU A 1 550 ? 45.243 147.025 179.748 1.00 21.92 529 GLU A N 1
ATOM 4284 C CA . GLU A 1 550 ? 44.008 146.458 179.229 1.00 21.26 529 GLU A CA 1
ATOM 4285 C C . GLU A 1 550 ? 44.287 145.674 177.943 1.00 23.85 529 GLU A C 1
ATOM 4286 O O . GLU A 1 550 ? 43.705 144.614 177.762 1.00 23.51 529 GLU A O 1
ATOM 4292 N N . LEU A 1 551 ? 45.200 146.173 177.087 1.00 19.34 530 LEU A N 1
ATOM 4293 C CA . LEU A 1 551 ? 45.571 145.467 175.854 1.00 19.42 530 LEU A CA 1
ATOM 4294 C C . LEU A 1 551 ? 46.242 144.122 176.184 1.00 21.12 530 LEU A C 1
ATOM 4295 O O . LEU A 1 551 ? 45.866 143.097 175.617 1.00 21.54 530 LEU A O 1
ATOM 4300 N N . VAL A 1 552 ? 47.204 144.118 177.125 1.00 19.26 531 VAL A N 1
ATOM 4301 C CA . VAL A 1 552 ? 47.918 142.885 177.488 1.00 19.03 531 VAL A CA 1
ATOM 4302 C C . VAL A 1 552 ? 46.973 141.817 178.075 1.00 21.51 531 VAL A C 1
ATOM 4303 O O . VAL A 1 552 ? 47.005 140.661 177.625 1.00 20.76 531 VAL A O 1
ATOM 4307 N N . ALA A 1 553 ? 46.119 142.218 179.046 1.00 19.88 532 ALA A N 1
ATOM 4308 C CA . ALA A 1 553 ? 45.145 141.330 179.683 1.00 19.63 532 ALA A CA 1
ATOM 4309 C C . ALA A 1 553 ? 44.162 140.776 178.635 1.00 20.91 532 ALA A C 1
ATOM 4310 O O . ALA A 1 553 ? 43.819 139.593 178.687 1.00 19.35 532 ALA A O 1
ATOM 4312 N N . THR A 1 554 ? 43.683 141.634 177.704 1.00 18.79 533 THR A N 1
ATOM 4313 C CA . THR A 1 554 ? 42.699 141.198 176.706 1.00 17.18 533 THR A CA 1
ATOM 4314 C C . THR A 1 554 ? 43.352 140.234 175.721 1.00 18.93 533 THR A C 1
ATOM 4315 O O . THR A 1 554 ? 42.712 139.263 175.284 1.00 19.60 533 THR A O 1
ATOM 4319 N N . THR A 1 555 ? 44.618 140.502 175.361 1.00 16.98 534 THR A N 1
ATOM 4320 C CA . THR A 1 555 ? 45.343 139.631 174.427 1.00 16.63 534 THR A CA 1
ATOM 4321 C C . THR A 1 555 ? 45.557 138.247 175.074 1.00 19.10 534 THR A C 1
ATOM 4322 O O . THR A 1 555 ? 45.323 137.216 174.422 1.00 17.78 534 THR A O 1
ATOM 4326 N N . ARG A 1 556 ? 45.984 138.212 176.355 1.00 17.54 535 ARG A N 1
ATOM 4327 C CA . ARG A 1 556 ? 46.170 136.915 177.020 1.00 16.19 535 ARG A CA 1
ATOM 4328 C C . ARG A 1 556 ? 44.819 136.187 177.100 1.00 19.07 535 ARG A C 1
ATOM 4329 O O . ARG A 1 556 ? 44.807 134.976 176.906 1.00 19.19 535 ARG A O 1
ATOM 4337 N N . ALA A 1 557 ? 43.700 136.929 177.356 1.00 16.26 536 ALA A N 1
ATOM 4338 C CA . ALA A 1 557 ? 42.364 136.328 177.405 1.00 16.95 536 ALA A CA 1
ATOM 4339 C C . ALA A 1 557 ? 42.028 135.706 176.000 1.00 18.98 536 ALA A C 1
ATOM 4340 O O . ALA A 1 557 ? 41.577 134.552 175.929 1.00 18.39 536 ALA A O 1
ATOM 4342 N N . LEU A 1 558 ? 42.309 136.434 174.897 1.00 15.07 537 LEU A N 1
ATOM 4343 C CA . LEU A 1 558 ? 42.047 135.920 173.539 1.00 14.62 537 LEU A CA 1
ATOM 4344 C C . LEU A 1 558 ? 42.891 134.664 173.279 1.00 16.60 537 LEU A C 1
ATOM 4345 O O . LEU A 1 558 ? 42.376 133.652 172.793 1.00 15.37 537 LEU A O 1
ATOM 4350 N N . ASP A 1 559 ? 44.178 134.706 173.663 1.00 14.82 538 ASP A N 1
ATOM 4351 C CA . ASP A 1 559 ? 45.049 133.547 173.482 1.00 15.43 538 ASP A CA 1
ATOM 4352 C C . ASP A 1 559 ? 44.494 132.323 174.241 1.00 16.66 538 ASP A C 1
ATOM 4353 O O . ASP A 1 559 ? 44.458 131.208 173.707 1.00 14.18 538 ASP A O 1
ATOM 4358 N N . ARG A 1 560 ? 44.054 132.542 175.474 1.00 14.98 539 ARG A N 1
ATOM 4359 C CA . ARG A 1 560 ? 43.524 131.455 176.310 1.00 15.32 539 ARG A CA 1
ATOM 4360 C C . ARG A 1 560 ? 42.279 130.805 175.680 1.00 15.92 539 ARG A C 1
ATOM 4361 O O . ARG A 1 560 ? 42.170 129.576 175.654 1.00 16.20 539 ARG A O 1
ATOM 4369 N N . VAL A 1 561 ? 41.385 131.636 175.127 1.00 13.40 540 VAL A N 1
ATOM 4370 C CA . VAL A 1 561 ? 40.157 131.179 174.473 1.00 14.30 540 VAL A CA 1
ATOM 4371 C C . VAL A 1 561 ? 40.497 130.450 173.172 1.00 16.06 540 VAL A C 1
ATOM 4372 O O . VAL A 1 561 ? 39.984 129.333 172.941 1.00 15.87 540 VAL A O 1
ATOM 4376 N N . LEU A 1 562 ? 41.405 131.034 172.361 1.00 13.62 541 LEU A N 1
ATOM 4377 C CA . LEU A 1 562 ? 41.794 130.354 171.103 1.00 13.16 541 LEU A CA 1
ATOM 4378 C C . LE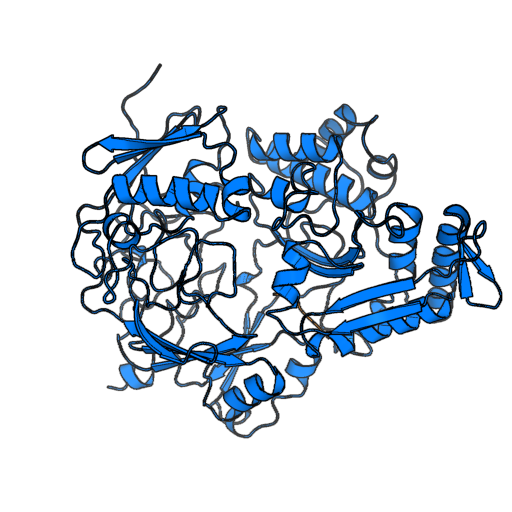U A 1 562 ? 42.356 128.956 171.416 1.00 15.60 541 LEU A C 1
ATOM 4379 O O . LEU A 1 562 ? 41.954 127.963 170.790 1.00 15.67 541 LEU A O 1
ATOM 4384 N N . LEU A 1 563 ? 43.266 128.871 172.409 1.00 14.24 542 LEU A N 1
ATOM 4385 C CA . LEU A 1 563 ? 43.906 127.607 172.781 1.00 14.14 542 LEU A CA 1
ATOM 4386 C C . LEU A 1 563 ? 42.895 126.571 173.299 1.00 18.15 542 LEU A C 1
ATOM 4387 O O . LEU A 1 563 ? 42.994 125.385 172.936 1.00 16.35 542 LEU A O 1
ATOM 4392 N N . ALA A 1 564 ? 41.895 127.031 174.096 1.00 15.88 543 ALA A N 1
ATOM 4393 C CA . ALA A 1 564 ? 40.894 126.139 174.701 1.00 16.74 543 ALA A CA 1
ATOM 4394 C C . ALA A 1 564 ? 39.930 125.531 173.691 1.00 19.82 543 ALA A C 1
ATOM 4395 O O . ALA A 1 564 ? 39.259 124.543 173.997 1.00 20.73 543 ALA A O 1
ATOM 4397 N N . HIS A 1 565 ? 39.873 126.110 172.485 1.00 16.60 544 HIS A N 1
ATOM 4398 C CA . HIS A 1 565 ? 39.040 125.612 171.388 1.00 15.99 544 HIS A CA 1
ATOM 4399 C C . HIS A 1 565 ? 39.792 124.564 170.548 1.00 17.84 544 HIS A C 1
ATOM 4400 O O . HIS A 1 565 ? 39.182 123.947 169.666 1.00 17.69 544 HIS A O 1
ATOM 4407 N N . HIS A 1 566 ? 41.115 124.375 170.777 1.00 15.72 545 HIS A N 1
ATOM 4408 C CA . HIS A 1 566 ? 41.896 123.391 170.004 1.00 15.57 545 HIS A CA 1
ATOM 4409 C C . HIS A 1 566 ? 41.622 123.538 168.484 1.00 17.47 545 HIS A C 1
ATOM 4410 O O . HIS A 1 566 ? 41.273 122.570 167.791 1.00 17.32 545 HIS A O 1
ATOM 4417 N N . TYR A 1 567 ? 41.757 124.763 167.979 1.00 14.49 546 TYR A N 1
ATOM 4418 C CA . TYR A 1 567 ? 41.501 125.043 166.571 1.00 13.99 546 TYR A CA 1
ATOM 4419 C C . TYR A 1 567 ? 42.625 124.507 165.667 1.00 16.61 546 TYR A C 1
ATOM 4420 O O . TYR A 1 567 ? 42.409 124.261 164.470 1.00 16.73 546 TYR A O 1
ATOM 4429 N N . VAL A 1 568 ? 43.846 124.398 166.220 1.00 14.38 547 VAL A N 1
ATOM 4430 C CA . VAL A 1 568 ? 45.002 123.942 165.436 1.00 14.02 547 VAL A CA 1
ATOM 4431 C C . VAL A 1 568 ? 45.800 122.894 166.218 1.00 17.82 547 VAL A C 1
ATOM 4432 O O . VAL A 1 568 ? 45.566 122.704 167.408 1.00 16.33 547 VAL A O 1
ATOM 4436 N N . VAL A 1 569 ? 46.788 122.271 165.554 1.00 15.49 548 VAL A N 1
ATOM 4437 C CA . VAL A 1 569 ? 47.743 121.392 166.221 1.00 13.91 548 VAL A CA 1
ATOM 4438 C C . VAL A 1 569 ? 49.028 122.241 166.271 1.00 17.50 548 VAL A C 1
ATOM 4439 O O . VAL A 1 569 ? 49.709 122.369 165.232 1.00 16.53 548 VAL A O 1
ATOM 4443 N N . PRO A 1 570 ? 49.349 122.900 167.406 1.00 16.49 549 PRO A N 1
ATOM 4444 C CA . PRO A 1 570 ? 50.561 123.733 167.444 1.00 15.52 549 PRO A CA 1
ATOM 4445 C C . PRO A 1 570 ? 51.816 122.921 167.164 1.00 19.56 549 PRO A C 1
ATOM 4446 O O . PRO A 1 570 ? 51.935 121.776 167.595 1.00 20.63 549 PRO A O 1
ATOM 4450 N N . LEU A 1 571 ? 52.703 123.478 166.367 1.00 17.01 550 LEU A N 1
ATOM 4451 C CA . LEU A 1 571 ? 53.926 122.786 166.016 1.00 16.87 550 LEU A CA 1
ATOM 4452 C C . LEU A 1 571 ? 55.084 123.295 166.888 1.00 19.33 550 LEU A C 1
ATOM 4453 O O . LEU A 1 571 ? 55.081 123.094 168.104 1.00 17.24 550 LEU A O 1
ATOM 4458 N N . PHE A 1 572 ? 56.046 123.974 166.285 1.00 15.64 551 PHE A N 1
ATOM 4459 C CA . PHE A 1 572 ? 57.275 124.336 166.971 1.00 14.79 551 PHE A CA 1
ATOM 4460 C C . PHE A 1 572 ? 57.937 125.495 166.272 1.00 18.11 551 PHE A C 1
ATOM 4461 O O . PHE A 1 572 ? 57.535 125.847 165.152 1.00 17.71 551 PHE A O 1
ATOM 4469 N N . TYR A 1 573 ? 59.000 126.042 166.886 1.00 14.30 552 TYR A N 1
ATOM 4470 C CA . TYR A 1 573 ? 59.737 127.131 166.226 1.00 14.29 552 TYR A CA 1
ATOM 4471 C C . TYR A 1 573 ? 61.109 127.290 166.901 1.00 19.91 552 TYR A C 1
ATOM 4472 O O . TYR A 1 573 ? 61.455 126.500 167.787 1.00 19.45 552 TYR A O 1
ATOM 4481 N N . SER A 1 574 ? 61.911 128.254 166.436 1.00 18.90 553 SER A N 1
ATOM 4482 C CA . SER A 1 574 ? 63.200 128.565 167.079 1.00 20.21 553 SER A CA 1
ATOM 4483 C C . SER A 1 574 ? 63.345 130.079 167.253 1.00 26.23 553 SER A C 1
ATOM 4484 O O . SER A 1 574 ? 62.519 130.827 166.735 1.00 29.73 553 SER A O 1
ATOM 4487 N N . LYS A 1 575 ? 64.341 130.529 168.016 1.00 22.94 554 LYS A N 1
ATOM 4488 C CA . LYS A 1 575 ? 64.475 131.956 168.338 1.00 22.83 554 LYS A CA 1
ATOM 4489 C C . LYS A 1 575 ? 65.474 132.695 167.458 1.00 25.84 554 LYS A C 1
ATOM 4490 O O . LYS A 1 575 ? 65.654 133.896 167.653 1.00 25.87 554 LYS A O 1
ATOM 4496 N N . ALA A 1 576 ? 66.035 132.031 166.427 1.00 21.88 555 ALA A N 1
ATOM 4497 C CA . ALA A 1 576 ? 67.005 132.688 165.555 1.00 20.66 555 ALA A CA 1
ATOM 4498 C C . ALA A 1 576 ? 66.835 132.352 164.091 1.00 22.60 555 ALA A C 1
ATOM 4499 O O . ALA A 1 576 ? 66.417 131.240 163.769 1.00 23.33 555 ALA A O 1
ATOM 4501 N N . LEU A 1 577 ? 67.106 133.327 163.202 1.00 19.36 556 LEU A N 1
ATOM 4502 C CA . LEU A 1 577 ? 67.069 133.134 161.748 1.00 19.72 556 LEU A CA 1
ATOM 4503 C C . LEU A 1 577 ? 68.449 132.626 161.358 1.00 21.17 556 LEU A C 1
ATOM 4504 O O . LEU A 1 577 ? 69.443 133.206 161.793 1.00 21.02 556 LEU A O 1
ATOM 4509 N N . ARG A 1 578 ? 68.518 131.583 160.520 1.00 16.36 557 ARG A N 1
ATOM 4510 C CA . ARG A 1 578 ? 69.803 131.016 160.088 1.00 15.46 557 ARG A CA 1
ATOM 4511 C C . ARG A 1 578 ? 70.115 131.631 158.715 1.00 17.74 557 ARG A C 1
ATOM 4512 O O . ARG A 1 578 ? 69.309 131.501 157.781 1.00 16.86 557 ARG A O 1
ATOM 4520 N N . VAL A 1 579 ? 71.213 132.394 158.631 1.00 14.56 558 VAL A N 1
ATOM 4521 C CA . VAL A 1 579 ? 71.558 133.026 157.347 1.00 13.87 558 VAL A CA 1
ATOM 4522 C C . VAL A 1 579 ? 72.991 132.719 156.986 1.00 16.87 558 VAL A C 1
ATOM 4523 O O . VAL A 1 579 ? 73.858 132.662 157.865 1.00 16.47 558 VAL A O 1
ATOM 4527 N N . ALA A 1 580 ? 73.250 132.550 155.688 1.00 13.78 559 ALA A N 1
ATOM 4528 C CA . ALA A 1 580 ? 74.633 132.351 155.220 1.00 13.55 559 ALA A CA 1
ATOM 4529 C C . ALA A 1 580 ? 74.810 133.367 154.075 1.00 17.18 559 ALA A C 1
ATOM 4530 O O . ALA A 1 580 ? 73.859 133.621 153.318 1.00 14.44 559 ALA A O 1
ATOM 4532 N N . TYR A 1 581 ? 75.996 133.957 153.962 1.00 13.61 560 TYR A N 1
ATOM 4533 C CA . TYR A 1 581 ? 76.231 134.926 152.913 1.00 13.23 560 TYR A CA 1
ATOM 4534 C C . TYR A 1 581 ? 77.696 135.016 152.511 1.00 16.82 560 TYR A C 1
ATOM 4535 O O . TYR A 1 581 ? 78.582 134.707 153.309 1.00 16.03 560 TYR A O 1
ATOM 4544 N N . TRP A 1 582 ? 77.935 135.435 151.259 1.00 14.01 561 TRP A N 1
ATOM 4545 C CA . TRP A 1 582 ? 79.285 135.554 150.735 1.00 15.50 561 TRP A CA 1
ATOM 4546 C C . TRP A 1 582 ? 79.968 136.800 151.329 1.00 18.16 561 TRP A C 1
ATOM 4547 O O . TRP A 1 582 ? 79.324 137.833 151.531 1.00 16.71 561 TRP A O 1
ATOM 4558 N N . ASN A 1 583 ? 81.269 136.665 151.638 1.00 17.98 562 ASN A N 1
ATOM 4559 C CA . ASN A 1 583 ? 82.055 137.667 152.368 1.00 18.72 562 ASN A CA 1
ATOM 4560 C C . ASN A 1 583 ? 82.302 138.970 151.628 1.00 22.44 562 ASN A C 1
ATOM 4561 O O . ASN A 1 583 ? 82.928 139.880 152.215 1.00 23.80 562 ASN A O 1
ATOM 4566 N N . HIS A 1 584 ? 81.818 139.101 150.373 1.00 19.69 563 HIS A N 1
ATOM 4567 C CA . HIS A 1 584 ? 81.913 140.389 149.673 1.00 20.52 563 HIS A CA 1
ATOM 4568 C C . HIS A 1 584 ? 80.727 141.301 150.071 1.00 22.48 563 HIS A C 1
ATOM 4569 O O . HIS A 1 584 ? 80.695 142.466 149.687 1.00 22.49 563 HIS A O 1
ATOM 4576 N N . LEU A 1 585 ? 79.772 140.775 150.861 1.00 16.94 564 LEU A N 1
ATOM 4577 C CA . LEU A 1 585 ? 78.685 141.580 151.396 1.00 17.81 564 LEU A CA 1
ATOM 4578 C C . LEU A 1 585 ? 79.135 142.057 152.763 1.00 23.79 564 LEU A C 1
ATOM 4579 O O . LEU A 1 585 ? 79.657 141.266 153.561 1.00 22.87 564 LEU A O 1
ATOM 4584 N N . ALA A 1 586 ? 78.931 143.329 153.028 1.00 20.37 565 ALA A N 1
ATOM 4585 C CA . ALA A 1 586 ? 79.262 143.935 154.312 1.00 20.65 565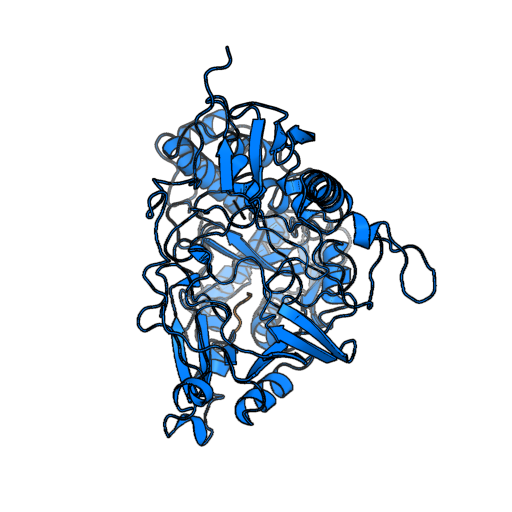 ALA A CA 1
ATOM 4586 C C . ALA A 1 586 ? 77.981 144.300 155.046 1.00 22.52 565 ALA A C 1
ATOM 4587 O O . ALA A 1 586 ? 77.012 144.747 154.428 1.00 20.34 565 ALA A O 1
ATOM 4589 N N . ARG A 1 587 ? 77.963 144.103 156.354 1.00 21.57 566 ARG A N 1
ATOM 4590 C CA . ARG A 1 587 ? 76.800 144.481 157.152 1.00 20.61 566 ARG A CA 1
ATOM 4591 C C . ARG A 1 587 ? 77.202 145.521 158.197 1.00 23.62 566 ARG A C 1
ATOM 4592 O O . ARG A 1 587 ? 78.389 145.561 158.583 1.00 21.68 566 ARG A O 1
ATOM 4600 N N . PRO A 1 588 ? 76.229 146.304 158.742 1.00 21.02 567 PRO A N 1
ATOM 4601 C CA . PRO A 1 588 ? 76.569 147.220 159.848 1.00 21.92 567 PRO A CA 1
ATOM 4602 C C . PRO A 1 588 ? 77.234 146.431 160.987 1.00 23.59 567 PRO A C 1
ATOM 4603 O O . PRO A 1 588 ? 76.841 145.276 161.239 1.00 21.38 567 PRO A O 1
ATOM 4607 N N . LYS A 1 589 ? 78.226 147.036 161.681 1.00 22.37 568 LYS A N 1
ATOM 4608 C CA . LYS A 1 589 ? 78.919 146.372 162.793 1.00 22.39 568 LYS A CA 1
ATOM 4609 C C . LYS A 1 589 ? 77.941 145.820 163.834 1.00 25.48 568 LYS A C 1
ATOM 4610 O O . LYS A 1 589 ? 78.112 144.701 164.310 1.00 25.08 568 LYS A O 1
ATOM 4616 N N . GLU A 1 590 ? 76.880 146.570 164.127 1.00 23.86 569 GLU A N 1
ATOM 4617 C CA . GLU A 1 590 ? 75.847 146.116 165.055 1.00 24.95 569 GLU A CA 1
ATOM 4618 C C . GLU A 1 590 ? 74.524 146.193 164.323 1.00 27.02 569 GLU A C 1
ATOM 4619 O O . GLU A 1 590 ? 74.148 147.257 163.845 1.00 27.98 569 GLU A O 1
ATOM 4625 N N . LEU A 1 591 ? 73.839 145.069 164.195 1.00 21.94 570 LEU A N 1
ATOM 4626 C CA . LEU A 1 591 ? 72.537 145.053 163.517 1.00 20.71 570 LEU A CA 1
ATOM 4627 C C . LEU A 1 591 ? 71.483 145.746 164.403 1.00 21.57 570 LEU A C 1
ATOM 4628 O O . LEU A 1 591 ? 71.663 145.784 165.635 1.00 21.20 570 LEU A O 1
ATOM 4633 N N . PRO A 1 592 ? 70.411 146.352 163.821 1.00 19.98 571 PRO A N 1
ATOM 4634 C CA . PRO A 1 592 ? 69.409 147.024 164.675 1.00 19.93 571 PRO A CA 1
ATOM 4635 C C . PRO A 1 592 ? 68.840 145.977 165.626 1.00 20.04 571 PRO A C 1
ATOM 4636 O O . PRO A 1 592 ? 68.691 144.808 165.239 1.00 19.86 571 PRO A O 1
ATOM 4640 N N . TYR A 1 593 ? 68.557 146.375 166.858 1.00 16.71 572 TYR A N 1
ATOM 4641 C CA . TYR A 1 593 ? 68.140 145.395 167.858 1.00 15.87 572 TYR A CA 1
ATOM 4642 C C . TYR A 1 593 ? 66.982 144.450 167.413 1.00 17.71 572 TYR A C 1
ATOM 4643 O O . TYR A 1 593 ? 66.988 143.277 167.773 1.00 18.01 572 TYR A O 1
ATOM 4652 N N . TYR A 1 594 ? 65.991 144.972 166.698 1.00 14.76 573 TYR A N 1
ATOM 4653 C CA . TYR A 1 594 ? 64.824 144.164 166.335 1.00 14.90 573 TYR A CA 1
ATOM 4654 C C . TYR A 1 594 ? 64.749 143.753 164.848 1.00 19.44 573 TYR A C 1
ATOM 4655 O O . TYR A 1 594 ? 63.667 143.392 164.350 1.00 18.17 573 TYR A O 1
ATOM 4664 N N . GLY A 1 595 ? 65.887 143.734 164.154 1.00 17.90 574 GLY A N 1
ATOM 4665 C CA . GLY A 1 595 ? 65.870 143.322 162.751 1.00 16.94 574 GLY A CA 1
ATOM 4666 C C . GLY A 1 595 ? 67.235 143.119 162.149 1.00 19.57 574 GLY A C 1
ATOM 4667 O O . GLY A 1 595 ? 68.238 143.149 162.856 1.00 18.63 574 GLY A O 1
ATOM 4668 N N . MET A 1 596 ? 67.274 142.917 160.827 1.00 18.25 575 MET A N 1
ATOM 4669 C CA . MET A 1 596 ? 68.549 142.761 160.108 1.00 19.40 575 MET A CA 1
ATOM 4670 C C . MET A 1 596 ? 68.731 143.908 159.120 1.00 20.52 575 MET A C 1
ATOM 4671 O O . MET A 1 596 ? 69.827 144.045 158.579 1.00 19.91 575 MET A O 1
ATOM 4676 N N . ASP A 1 597 ? 67.625 144.643 158.786 1.00 17.10 576 ASP A N 1
ATOM 4677 C CA . ASP A 1 597 ? 67.596 145.699 157.755 1.00 16.49 576 ASP A CA 1
ATOM 4678 C C . ASP A 1 597 ? 68.384 145.230 156.512 1.00 19.09 576 ASP A C 1
ATOM 4679 O O . ASP A 1 597 ? 69.287 145.923 156.029 1.00 18.83 576 ASP A O 1
ATOM 4684 N N . PHE A 1 598 ? 68.077 144.003 156.069 1.00 17.46 577 PHE A N 1
ATOM 4685 C CA . PHE A 1 598 ? 68.718 143.388 154.916 1.00 16.41 577 PHE A CA 1
ATOM 4686 C C . PHE A 1 598 ? 67.741 143.464 153.739 1.00 19.84 577 PHE A C 1
ATOM 4687 O O . PHE A 1 598 ? 66.576 143.063 153.883 1.00 19.03 577 PHE A O 1
ATOM 4695 N N . PRO A 1 599 ? 68.189 143.917 152.555 1.00 16.55 578 PRO A N 1
ATOM 4696 C CA . PRO A 1 599 ? 69.563 144.323 152.214 1.00 16.57 578 PRO A CA 1
ATOM 4697 C C . PRO A 1 599 ? 69.853 145.813 152.352 1.00 18.65 578 PRO A C 1
ATOM 4698 O O . PRO A 1 599 ? 70.973 146.231 152.075 1.00 17.68 578 PRO A O 1
ATOM 4702 N N . ASP A 1 600 ? 68.852 146.618 152.747 1.00 16.00 579 ASP A N 1
ATOM 4703 C CA . ASP A 1 600 ? 68.940 148.090 152.727 1.00 16.06 579 ASP A CA 1
ATOM 4704 C C . ASP A 1 600 ? 70.116 148.708 153.503 1.00 18.45 579 ASP A C 1
ATOM 4705 O O . ASP A 1 600 ? 70.735 149.661 153.007 1.00 18.82 579 ASP A O 1
ATOM 4710 N N . ALA A 1 601 ? 70.444 148.181 154.684 1.00 15.83 580 ALA A N 1
ATOM 4711 C CA . ALA A 1 601 ? 71.587 148.766 155.433 1.00 16.05 580 ALA A CA 1
ATOM 4712 C C . ALA A 1 601 ? 72.959 148.080 155.112 1.00 20.04 580 ALA A C 1
ATOM 4713 O O . ALA A 1 601 ? 74.000 148.447 155.688 1.00 19.01 580 ALA A O 1
ATOM 4715 N N . TRP A 1 602 ? 72.937 147.046 154.254 1.00 16.27 581 TRP A N 1
ATOM 4716 C CA . TRP A 1 602 ? 74.143 146.310 153.883 1.00 15.83 581 TRP A CA 1
ATOM 4717 C C . TRP A 1 602 ? 74.735 146.952 152.652 1.00 20.00 581 TRP A C 1
ATOM 4718 O O . TRP A 1 602 ? 74.084 147.802 152.034 1.00 17.97 581 TRP A O 1
ATOM 4729 N N . TRP A 1 603 ? 75.980 146.597 152.306 1.00 17.01 582 TRP A N 1
ATOM 4730 C CA . TRP A 1 603 ? 76.654 147.221 151.157 1.00 17.50 582 TRP A CA 1
ATOM 4731 C C . TRP A 1 603 ? 77.707 146.309 150.554 1.00 21.48 582 TRP A C 1
ATOM 4732 O O . TRP A 1 603 ? 77.930 145.225 151.080 1.00 18.89 582 TRP A O 1
ATOM 4743 N N . SER A 1 604 ? 78.318 146.730 149.437 1.00 19.54 583 SER A N 1
ATOM 4744 C CA . SER A 1 604 ? 79.299 145.903 148.734 1.00 20.19 583 SER A CA 1
ATOM 4745 C C . SER A 1 604 ? 80.706 146.204 149.212 1.00 23.96 583 SER A C 1
ATOM 4746 O O . SER A 1 604 ? 81.101 147.363 149.228 1.00 23.53 583 SER A O 1
ATOM 4749 N N . LYS A 1 605 ? 81.473 145.161 149.560 1.00 21.57 584 LYS A N 1
ATOM 4750 C CA . LYS A 1 605 ? 82.882 145.352 149.941 1.00 23.71 584 LYS A CA 1
ATOM 4751 C C . LYS A 1 605 ? 83.735 145.610 148.675 1.00 33.69 584 LYS A C 1
ATOM 4752 O O . LYS A 1 605 ? 84.771 146.257 148.765 1.00 36.53 584 LYS A O 1
ATOM 4758 N N . ASN A 1 606 ? 83.298 145.102 147.511 1.00 32.35 585 ASN A N 1
ATOM 4759 C CA . ASN A 1 606 ? 83.991 145.306 146.231 1.00 34.39 585 ASN A CA 1
ATOM 4760 C C . ASN A 1 606 ? 84.010 146.804 145.896 1.00 42.62 585 ASN A C 1
ATOM 4761 O O . ASN A 1 606 ? 85.061 147.336 145.525 1.00 44.01 585 ASN A O 1
ATOM 4766 N N . THR A 1 607 ? 82.870 147.496 146.135 1.00 38.84 586 THR A N 1
ATOM 4767 C CA . THR A 1 607 ? 82.710 148.939 145.940 1.00 38.34 586 THR A CA 1
ATOM 4768 C C . THR A 1 607 ? 83.605 149.713 146.921 1.00 43.86 586 THR A C 1
ATOM 4769 O O . THR A 1 607 ? 84.395 150.535 146.470 1.00 43.88 586 THR A O 1
ATOM 4773 N N . ALA A 1 608 ? 83.515 149.426 148.242 1.00 42.14 587 ALA A N 1
ATOM 4774 C CA . ALA A 1 608 ? 84.337 150.083 149.277 1.00 43.64 587 ALA A CA 1
ATOM 4775 C C . ALA A 1 608 ? 85.853 150.008 148.983 1.00 52.58 587 ALA A C 1
ATOM 4776 O O . ALA A 1 608 ? 86.579 150.956 149.299 1.00 52.95 587 ALA A O 1
ATOM 4778 N N . ALA A 1 609 ? 86.313 148.902 148.341 1.00 51.57 588 ALA A N 1
ATOM 4779 C CA . ALA A 1 609 ? 87.713 148.666 147.949 1.00 52.84 588 ALA A CA 1
ATOM 4780 C C . ALA A 1 609 ? 88.112 149.431 146.661 1.00 59.08 588 ALA A C 1
ATOM 4781 O O . ALA A 1 609 ? 89.250 149.298 146.195 1.00 59.44 588 ALA A O 1
ATOM 4783 N N . LYS A 1 610 ? 87.174 150.247 146.111 1.00 56.05 589 LYS A N 1
ATOM 4784 C CA . LYS A 1 610 ? 87.300 151.090 144.910 1.00 81.03 589 LYS A CA 1
ATOM 4785 C C . LYS A 1 610 ? 87.530 150.264 143.648 1.00 115.91 589 LYS A C 1
ATOM 4786 O O . LYS A 1 610 ? 86.665 149.475 143.267 1.00 78.35 589 LYS A O 1
ATOM 4792 N N . GLY B 2 1 ? 59.121 133.182 158.112 1.00 30.61 2 GLY B N 1
ATOM 4793 C CA . GLY B 2 1 ? 58.667 132.054 157.314 1.00 29.19 2 GLY B CA 1
ATOM 4794 C C . GLY B 2 1 ? 58.530 130.794 158.149 1.00 28.36 2 GLY B C 1
ATOM 4795 O O . GLY B 2 1 ? 58.936 130.765 159.315 1.00 28.03 2 GLY B O 1
ATOM 4796 N N . SER B 2 2 ? 57.959 129.752 157.555 1.00 22.33 3 SER B N 1
ATOM 4797 C CA . SER B 2 2 ? 57.805 128.449 158.181 1.00 21.62 3 SER B CA 1
ATOM 4798 C C . SER B 2 2 ? 59.201 127.833 158.383 1.00 26.14 3 SER B C 1
ATOM 4799 O O . SER B 2 2 ? 60.079 128.013 157.535 1.00 25.34 3 SER B O 1
ATOM 4802 N N . ASP B 2 3 ? 59.402 127.172 159.530 1.00 19.39 4 ASP B N 1
ATOM 4803 C CA . ASP B 2 3 ? 60.632 126.450 159.890 1.00 19.88 4 ASP B CA 1
ATOM 4804 C C . ASP B 2 3 ? 60.329 124.965 159.728 1.00 22.48 4 ASP B C 1
ATOM 4805 O O . ASP B 2 3 ? 59.232 124.525 160.097 1.00 20.17 4 ASP B O 1
ATOM 4810 N N . VAL B 2 4 ? 61.287 124.197 159.172 1.00 18.62 5 VAL B N 1
ATOM 4811 C CA . VAL B 2 4 ? 61.095 122.763 158.937 1.00 19.72 5 VAL B CA 1
ATOM 4812 C C . VAL B 2 4 ? 62.229 121.960 159.550 1.00 21.21 5 VAL B C 1
ATOM 4813 O O . VAL B 2 4 ? 63.257 122.535 159.914 1.00 19.05 5 VAL B O 1
ATOM 4817 N N . ALA B 2 5 ? 62.068 120.623 159.613 1.00 18.97 6 ALA B N 1
ATOM 4818 C CA . ALA B 2 5 ? 63.106 119.733 160.121 1.00 23.74 6 ALA B CA 1
ATOM 4819 C C . ALA B 2 5 ? 64.302 119.771 159.177 1.00 29.52 6 ALA B C 1
ATOM 4820 O O . ALA B 2 5 ? 65.386 119.393 159.631 1.00 29.85 6 ALA B O 1
ATOM 4823 N N . SER C 3 1 ? 48.728 145.981 165.196 1.00 17.64 1 SER D N 1
ATOM 4824 C CA . SER C 3 1 ? 49.835 146.263 164.270 1.00 18.57 1 SER D CA 1
ATOM 4825 C C . SER C 3 1 ? 50.335 144.938 163.676 1.00 24.20 1 SER D C 1
ATOM 4826 O O . SER C 3 1 ? 50.631 144.003 164.433 1.00 23.77 1 SER D O 1
ATOM 4829 N N . SER C 3 2 ? 50.367 144.839 162.340 1.00 20.47 2 SER D N 1
ATOM 4830 C CA . SER C 3 2 ? 50.790 143.646 161.588 1.00 26.01 2 SER D CA 1
ATOM 4831 C C . SER C 3 2 ? 52.297 143.471 161.671 1.00 45.98 2 SER D C 1
ATOM 4832 O O . SER C 3 2 ? 53.023 144.426 161.417 1.00 32.87 2 SER D O 1
#

Radius of gyration: 25.05 Å; Cα contacts (8 Å, |Δi|>4): 1308; chains: 3; bounding box: 61×78×65 Å

CATH classification: 3.10.105.10